Protein AF-A0A914YFV8-F1 (afdb_monomer)

Secondary structure (DSSP, 8-state):
-HHHHHHHHHHHHHHHHHHHHHHHHHHHHHHTT---EEEEEETTEEEEEEGGG--TT-EEEEETTPBP-SEEEEEEEEEEEEE-HHHHS--SPEE--SSPPPTTS-TTT-TTEE-TT-EEEEEEEEEEEEE-GGGSHHHHHHHHHHHS--PPPHHHHHHHHHHHHHHHHHHHHHHHHHHHHHHHTTTTTHHHHIIIIIIHHHHHHS-TTHHHHHHHHHHHHHHHHHTTT---SSTTHHHHHHH-------IIIIIS-S-----EEE-SS-EEEHHHHHHHHHHHHHHHHH--S--------SS--SSSSSHHHHHHHHHHHHHS---EE--TTSGGG-----PPPP----------TTTTTTTHHHHHHHHHHHHTTTGGG---EES-HHHHHHHHHHHHHS-HHHHHHTSEE---B---TTT---B--EE-

Structure (mmCIF, N/CA/C/O backbone):
data_AF-A0A914YFV8-F1
#
_entry.id   AF-A0A914YFV8-F1
#
loop_
_atom_site.group_PDB
_atom_site.id
_atom_site.type_symbol
_atom_site.label_atom_id
_atom_site.label_alt_id
_atom_site.label_comp_id
_atom_site.label_asym_id
_atom_site.label_entity_id
_atom_site.label_seq_id
_atom_site.pdbx_PDB_ins_code
_atom_site.Cartn_x
_atom_site.Cartn_y
_atom_site.Cartn_z
_atom_site.occupancy
_atom_site.B_iso_or_equiv
_atom_site.auth_seq_id
_atom_site.auth_comp_id
_atom_site.auth_asym_id
_atom_site.auth_atom_id
_atom_site.pdbx_PDB_model_num
ATOM 1 N N . MET A 1 1 ? 36.881 -7.227 -39.483 1.00 59.22 1 MET A N 1
ATOM 2 C CA . MET A 1 1 ? 36.156 -6.151 -38.769 1.00 59.22 1 MET A CA 1
ATOM 3 C C . MET A 1 1 ? 34.647 -6.193 -39.003 1.00 59.22 1 MET A C 1
ATOM 5 O O . MET A 1 1 ? 33.935 -6.318 -38.020 1.00 59.22 1 MET A O 1
ATOM 9 N N . GLY A 1 2 ? 34.143 -6.196 -40.247 1.00 67.31 2 GLY A N 1
ATOM 10 C CA . GLY A 1 2 ? 32.689 -6.254 -40.512 1.00 67.31 2 GLY A CA 1
ATOM 11 C C . GLY A 1 2 ? 31.961 -7.470 -39.916 1.00 67.31 2 GLY A C 1
ATOM 12 O O . GLY A 1 2 ? 30.892 -7.317 -39.341 1.00 67.31 2 GLY A O 1
ATOM 13 N N . ILE A 1 3 ? 32.582 -8.657 -39.954 1.00 81.69 3 ILE A N 1
ATOM 14 C CA . ILE A 1 3 ? 32.022 -9.882 -39.347 1.00 81.69 3 ILE A CA 1
ATOM 15 C C . ILE A 1 3 ? 31.892 -9.738 -37.823 1.00 81.69 3 ILE A C 1
ATOM 17 O O . ILE A 1 3 ? 30.861 -10.076 -37.257 1.00 81.69 3 ILE A O 1
ATOM 21 N N . ILE A 1 4 ? 32.911 -9.181 -37.162 1.00 80.56 4 ILE A N 1
ATOM 22 C CA . ILE A 1 4 ? 32.918 -8.976 -35.704 1.00 80.56 4 ILE A CA 1
ATOM 23 C C . ILE A 1 4 ? 31.810 -7.993 -35.308 1.00 80.56 4 ILE A C 1
ATOM 25 O O . ILE A 1 4 ? 31.059 -8.250 -34.375 1.00 80.56 4 ILE A O 1
ATOM 29 N N . LEU A 1 5 ? 31.669 -6.898 -36.058 1.00 75.62 5 LEU A N 1
ATOM 30 C CA . LEU A 1 5 ? 30.671 -5.863 -35.793 1.00 75.62 5 LEU A CA 1
ATOM 31 C C . LEU A 1 5 ? 29.241 -6.383 -36.020 1.00 75.62 5 LEU A C 1
ATOM 33 O O . LEU A 1 5 ? 28.361 -6.119 -35.207 1.00 75.62 5 LEU A O 1
ATOM 37 N N . GLY A 1 6 ? 29.029 -7.195 -37.062 1.00 79.75 6 GLY A N 1
ATOM 38 C CA . GLY A 1 6 ? 27.752 -7.866 -37.315 1.00 79.75 6 GLY A CA 1
ATOM 39 C C . GLY A 1 6 ? 27.370 -8.868 -36.220 1.00 79.75 6 GLY A C 1
ATOM 40 O O . GLY A 1 6 ? 26.229 -8.868 -35.765 1.00 79.75 6 GLY A O 1
ATOM 41 N N . VAL A 1 7 ? 28.327 -9.671 -35.741 1.00 87.81 7 VAL A N 1
ATOM 42 C CA . VAL A 1 7 ? 28.100 -10.623 -34.639 1.00 87.81 7 VAL A CA 1
ATOM 43 C C . VAL A 1 7 ? 27.710 -9.895 -33.353 1.00 87.81 7 VAL A C 1
ATOM 45 O O . VAL A 1 7 ? 26.740 -10.284 -32.706 1.00 87.81 7 VAL A O 1
ATOM 48 N N . VAL A 1 8 ? 28.409 -8.812 -33.001 1.00 82.44 8 VAL A N 1
ATOM 49 C CA . VAL A 1 8 ? 28.087 -8.014 -31.805 1.00 82.44 8 VAL A CA 1
ATOM 50 C C . VAL A 1 8 ? 26.669 -7.438 -31.883 1.00 82.44 8 VAL A C 1
ATOM 52 O O . VAL A 1 8 ? 25.936 -7.486 -30.898 1.00 82.44 8 VAL A O 1
ATOM 55 N N . LEU A 1 9 ? 26.254 -6.948 -33.054 1.00 84.69 9 LEU A N 1
ATOM 56 C CA . LEU A 1 9 ? 24.927 -6.361 -33.260 1.00 84.69 9 LEU A CA 1
ATOM 57 C C . LEU A 1 9 ? 23.807 -7.401 -33.098 1.00 84.69 9 LEU A C 1
ATOM 59 O O . LEU A 1 9 ? 22.823 -7.150 -32.403 1.00 84.69 9 LEU A O 1
ATOM 63 N N . ILE A 1 10 ? 23.988 -8.591 -33.681 1.00 89.69 10 ILE A N 1
ATOM 64 C CA . ILE A 1 10 ? 23.035 -9.706 -33.567 1.00 89.69 10 ILE A CA 1
ATOM 65 C C . ILE A 1 10 ? 22.889 -10.148 -32.109 1.00 89.69 10 ILE A C 1
ATOM 67 O O . ILE A 1 10 ? 21.769 -10.325 -31.630 1.00 89.69 10 ILE A O 1
ATOM 71 N N . VAL A 1 11 ? 24.005 -10.288 -31.388 1.00 89.50 11 VAL A N 1
ATOM 72 C CA . VAL A 1 11 ? 23.991 -10.695 -29.976 1.00 89.50 11 VAL A CA 1
ATOM 73 C C . VAL A 1 11 ? 23.278 -9.652 -29.111 1.00 89.50 11 VAL A C 1
ATOM 75 O O . VAL A 1 11 ? 22.422 -10.018 -28.310 1.00 89.50 11 VAL A O 1
ATOM 78 N N . MET A 1 12 ? 23.565 -8.361 -29.299 1.00 80.94 12 MET A N 1
ATOM 79 C CA . MET A 1 12 ? 22.927 -7.285 -28.527 1.00 80.94 12 MET A CA 1
ATOM 80 C C . MET A 1 12 ? 21.422 -7.192 -28.791 1.00 80.94 12 MET A C 1
ATOM 82 O O . MET A 1 12 ? 20.637 -7.075 -27.852 1.00 80.94 12 MET A O 1
ATOM 86 N N . CYS A 1 13 ? 21.004 -7.310 -30.053 1.00 86.12 13 CYS A N 1
ATOM 87 C CA . CYS A 1 13 ? 19.588 -7.305 -30.414 1.00 86.12 13 CYS A CA 1
ATOM 88 C C . CYS A 1 13 ? 18.852 -8.524 -29.829 1.00 86.12 13 CYS A C 1
ATOM 90 O O . CYS A 1 13 ? 17.753 -8.383 -29.295 1.00 86.12 13 CYS A O 1
ATOM 92 N N . GLY A 1 14 ? 19.490 -9.700 -29.847 1.00 91.00 14 GLY A N 1
ATOM 93 C CA . GLY A 1 14 ? 18.944 -10.919 -29.250 1.00 91.00 14 GLY A CA 1
ATOM 94 C C . GLY A 1 14 ? 18.757 -10.820 -27.734 1.00 91.00 14 GLY A C 1
ATOM 95 O O . GLY A 1 14 ? 17.722 -11.244 -27.222 1.00 91.00 14 GLY A O 1
ATOM 96 N N . ILE A 1 15 ? 19.718 -10.222 -27.023 1.00 85.75 15 ILE A N 1
ATOM 97 C CA . ILE A 1 15 ? 19.617 -10.001 -25.572 1.00 85.75 15 ILE A CA 1
ATOM 98 C C . ILE A 1 15 ? 18.468 -9.034 -25.257 1.00 85.75 15 ILE A C 1
ATOM 100 O O . ILE A 1 15 ? 17.605 -9.385 -24.454 1.00 85.75 15 ILE A O 1
ATOM 104 N N . SER A 1 16 ? 18.390 -7.879 -25.934 1.00 77.62 16 SER A N 1
ATOM 105 C CA . SER A 1 16 ? 17.282 -6.927 -25.737 1.00 77.62 16 SER A CA 1
ATOM 106 C C . SER A 1 16 ? 15.915 -7.554 -26.009 1.00 77.62 16 SER A C 1
ATOM 108 O O . SER A 1 16 ? 14.987 -7.370 -25.224 1.00 77.62 16 SER A O 1
ATOM 110 N N . TYR A 1 17 ? 15.790 -8.333 -27.085 1.00 85.88 17 TYR A N 1
ATOM 111 C CA . TYR A 1 17 ? 14.537 -9.005 -27.421 1.00 85.88 17 TYR A CA 1
ATOM 112 C C . TYR A 1 17 ? 14.123 -10.030 -26.353 1.00 85.88 17 TYR A C 1
ATOM 114 O O . TYR A 1 17 ? 12.948 -10.137 -25.996 1.00 85.88 17 TYR A O 1
ATOM 122 N N . TYR A 1 18 ? 15.087 -10.772 -25.799 1.00 84.00 18 TYR A N 1
ATOM 123 C CA . TYR A 1 18 ? 14.814 -11.755 -24.753 1.00 84.00 18 TYR A CA 1
ATOM 124 C C . TYR A 1 18 ? 14.372 -11.108 -23.429 1.00 84.00 18 TYR A C 1
ATOM 126 O O . TYR A 1 18 ? 13.490 -11.634 -22.745 1.00 84.00 18 TYR A O 1
ATOM 134 N N . GLU A 1 19 ? 14.946 -9.959 -23.068 1.00 78.31 19 GLU A N 1
ATOM 135 C CA . GLU A 1 19 ? 14.551 -9.197 -21.876 1.00 78.31 19 GLU A CA 1
ATOM 136 C C . GLU A 1 19 ? 13.115 -8.665 -21.980 1.00 78.31 19 GLU A C 1
ATOM 138 O O . GLU A 1 19 ? 12.343 -8.773 -21.023 1.00 78.31 19 GLU A O 1
ATOM 143 N N . GLU A 1 20 ? 12.722 -8.170 -23.155 1.00 75.31 20 GLU A N 1
ATOM 144 C CA . GLU A 1 20 ? 11.371 -7.661 -23.412 1.00 75.31 20 GLU A CA 1
ATOM 145 C C . GLU A 1 20 ? 10.310 -8.776 -23.366 1.00 75.31 20 GLU A C 1
ATOM 147 O O . GLU A 1 20 ? 9.230 -8.604 -22.803 1.00 75.31 20 GLU A O 1
ATOM 152 N N . LEU A 1 21 ? 10.631 -9.978 -23.856 1.00 75.06 21 LEU A N 1
ATOM 153 C CA . LEU A 1 21 ? 9.712 -11.119 -23.772 1.00 75.06 21 LEU A CA 1
ATOM 154 C C . LEU A 1 21 ? 9.478 -11.604 -22.335 1.00 75.06 21 LEU A C 1
ATOM 156 O O . LEU A 1 21 ? 8.370 -12.030 -21.992 1.00 75.06 21 LEU A O 1
ATOM 160 N N . ASN A 1 22 ? 10.508 -11.571 -21.489 1.00 70.00 22 ASN A N 1
ATOM 161 C CA . ASN A 1 22 ? 10.394 -12.045 -20.111 1.00 70.00 22 ASN A CA 1
ATOM 162 C C . ASN A 1 22 ? 9.607 -11.080 -19.221 1.00 70.00 22 ASN A C 1
ATOM 164 O O . ASN A 1 22 ? 8.875 -11.541 -18.343 1.00 70.00 22 ASN A O 1
ATOM 168 N N . THR A 1 23 ? 9.702 -9.770 -19.460 1.00 58.81 23 THR A N 1
ATOM 169 C CA . THR A 1 23 ? 8.908 -8.778 -18.720 1.00 58.81 23 THR A CA 1
ATOM 170 C C . THR A 1 23 ? 7.416 -8.910 -19.030 1.00 58.81 23 THR A C 1
ATOM 172 O O . THR A 1 23 ? 6.604 -8.916 -18.106 1.00 58.81 23 THR A O 1
ATOM 175 N N . VAL A 1 24 ? 7.043 -9.131 -20.296 1.00 64.50 24 VAL A N 1
ATOM 176 C CA . VAL A 1 24 ? 5.638 -9.317 -20.706 1.00 64.50 24 VAL A CA 1
ATOM 177 C C . VAL A 1 24 ? 5.032 -10.602 -20.125 1.00 64.50 24 VAL A C 1
ATOM 179 O O . VAL A 1 24 ? 3.908 -10.586 -19.618 1.00 64.50 24 VAL A O 1
ATOM 182 N N . LYS A 1 25 ? 5.773 -11.720 -20.131 1.00 59.22 25 LYS A N 1
ATOM 183 C CA . LYS A 1 25 ? 5.272 -13.005 -19.603 1.00 59.22 25 LYS A CA 1
ATOM 184 C C . LYS A 1 25 ? 4.987 -12.961 -18.105 1.00 59.22 25 LYS A C 1
ATOM 186 O O . LYS A 1 25 ? 3.957 -13.481 -17.680 1.00 59.22 25 LYS A O 1
ATOM 191 N N . GLN A 1 26 ? 5.849 -12.309 -17.324 1.00 50.09 26 GLN A N 1
ATOM 192 C CA . GLN A 1 26 ? 5.660 -12.190 -15.875 1.00 50.09 26 GLN A CA 1
ATOM 193 C C . GLN A 1 26 ? 4.377 -11.431 -15.521 1.00 50.09 26 GLN A C 1
ATOM 195 O O . GLN A 1 26 ? 3.724 -11.782 -14.547 1.00 50.09 26 GLN A O 1
ATOM 200 N N . ILE A 1 27 ? 3.968 -10.450 -16.330 1.00 57.59 27 ILE A N 1
ATOM 201 C CA . ILE A 1 27 ? 2.748 -9.667 -16.088 1.00 57.59 27 ILE A CA 1
ATOM 202 C C . ILE A 1 27 ? 1.486 -10.515 -16.332 1.00 57.59 27 ILE A C 1
ATOM 204 O O . ILE A 1 27 ? 0.548 -10.469 -15.538 1.00 57.59 27 ILE A O 1
ATOM 208 N N . SER A 1 28 ? 1.485 -11.349 -17.378 1.00 54.12 28 SER A N 1
ATOM 209 C CA . SER A 1 28 ? 0.317 -12.163 -17.756 1.00 54.12 28 SER A CA 1
ATOM 210 C C . SER A 1 28 ? -0.022 -13.294 -16.771 1.00 54.12 28 SER A C 1
ATOM 212 O O . SER A 1 28 ? -1.193 -13.606 -16.578 1.00 54.12 28 SER A O 1
ATOM 214 N N . SER A 1 29 ? 0.973 -13.882 -16.095 1.00 44.94 29 SER A N 1
ATOM 215 C CA . SER A 1 29 ? 0.754 -15.011 -15.176 1.00 44.94 29 SER A CA 1
ATOM 216 C C . SER A 1 29 ? 0.183 -14.617 -13.809 1.00 44.94 29 SER A C 1
ATOM 218 O O . SER A 1 29 ? -0.331 -15.478 -13.103 1.00 44.94 29 SER A O 1
ATOM 220 N N . PHE A 1 30 ? 0.259 -13.339 -13.414 1.00 48.44 30 PHE A N 1
ATOM 221 C CA . PHE A 1 30 ? -0.317 -12.879 -12.142 1.00 48.44 30 PHE A CA 1
ATOM 222 C C . PHE A 1 30 ? -1.810 -12.545 -12.244 1.00 48.44 30 PHE A C 1
ATOM 224 O O . PHE A 1 30 ? -2.532 -12.700 -11.261 1.00 48.44 30 PHE A O 1
ATOM 231 N N . GLN A 1 31 ? -2.296 -12.141 -13.422 1.00 49.16 31 GLN A N 1
ATOM 232 C CA . GLN A 1 31 ? -3.695 -11.733 -13.606 1.00 49.16 31 GLN A CA 1
ATOM 233 C C . GLN A 1 31 ? -4.691 -12.902 -13.535 1.00 49.16 31 GLN A C 1
ATOM 235 O O . GLN A 1 31 ? -5.854 -12.683 -13.218 1.00 49.16 31 GLN A O 1
ATOM 240 N N . SER A 1 32 ? -4.255 -14.147 -13.758 1.00 44.78 32 SER A N 1
ATOM 241 C CA . SER A 1 32 ? -5.131 -15.328 -13.735 1.00 44.78 32 SER A CA 1
ATOM 242 C C . SER A 1 32 ? -5.315 -15.974 -12.352 1.00 44.78 32 SER A C 1
ATOM 244 O O . SER A 1 32 ? -6.024 -16.969 -12.251 1.00 44.78 32 SER A O 1
ATOM 246 N N . MET A 1 33 ? -4.667 -15.467 -11.293 1.00 42.97 33 MET A N 1
ATOM 247 C CA . MET A 1 33 ? -4.657 -16.096 -9.957 1.00 42.97 33 MET A CA 1
ATOM 248 C C . MET A 1 33 ? -5.509 -15.381 -8.891 1.00 42.97 33 MET A C 1
ATOM 250 O O . MET A 1 33 ? -5.499 -15.803 -7.739 1.00 42.97 33 MET A O 1
ATOM 254 N N . ILE A 1 34 ? -6.258 -14.328 -9.238 1.00 53.25 34 ILE A N 1
ATOM 255 C CA . ILE A 1 34 ? -7.025 -13.520 -8.270 1.00 53.25 34 ILE A CA 1
ATOM 256 C C . ILE A 1 34 ? -8.476 -13.368 -8.750 1.00 53.25 34 ILE A C 1
ATOM 258 O O . ILE A 1 34 ? -8.947 -12.268 -9.026 1.00 53.25 34 ILE A O 1
ATOM 262 N N . ALA A 1 35 ? -9.189 -14.485 -8.899 1.00 57.69 35 ALA A N 1
ATOM 263 C CA . ALA A 1 35 ? -10.643 -14.443 -9.017 1.00 57.69 35 ALA A CA 1
ATOM 264 C C . ALA A 1 35 ? -11.223 -14.403 -7.598 1.00 57.69 35 ALA A C 1
ATOM 266 O O . ALA A 1 35 ? -11.071 -15.352 -6.833 1.00 57.69 35 ALA A O 1
ATOM 267 N N . ILE A 1 36 ? -11.801 -13.263 -7.226 1.00 73.69 36 ILE A N 1
ATOM 268 C CA . ILE A 1 36 ? -12.535 -13.103 -5.969 1.00 73.69 36 ILE A CA 1
ATOM 269 C C . ILE A 1 36 ? -13.971 -13.546 -6.248 1.00 73.69 36 ILE A C 1
ATOM 271 O O . ILE A 1 36 ? -14.602 -13.009 -7.158 1.00 73.69 36 ILE A O 1
ATOM 275 N N . ASP A 1 37 ? -14.479 -14.515 -5.495 1.00 88.25 37 ASP A N 1
ATOM 276 C CA . ASP A 1 37 ? -15.886 -14.913 -5.561 1.00 88.25 37 ASP A CA 1
ATOM 277 C C . ASP A 1 37 ? -16.746 -13.967 -4.715 1.00 88.25 37 ASP A C 1
ATOM 279 O O . ASP A 1 37 ? -16.312 -13.477 -3.672 1.00 88.25 37 ASP A O 1
ATOM 283 N N . CYS A 1 38 ? -17.976 -13.706 -5.157 1.00 90.81 38 CYS A N 1
ATOM 284 C CA . CYS A 1 38 ? -18.919 -12.839 -4.456 1.00 90.81 38 CYS A CA 1
ATOM 285 C C . CYS A 1 38 ? -20.336 -13.426 -4.445 1.00 90.81 38 CYS A C 1
ATOM 287 O O . CYS A 1 38 ? -20.732 -14.181 -5.336 1.00 90.81 38 CYS A O 1
ATOM 289 N N . THR A 1 39 ? -21.115 -13.080 -3.418 1.00 94.19 39 THR A N 1
ATOM 290 C CA . THR A 1 39 ? -22.496 -13.559 -3.273 1.00 94.19 39 THR A CA 1
ATOM 291 C C . THR A 1 39 ? -23.471 -12.531 -3.839 1.00 94.19 39 THR A C 1
ATOM 293 O O . THR A 1 39 ? -23.612 -11.440 -3.294 1.00 94.19 39 THR A O 1
ATOM 296 N N . VAL A 1 40 ? -24.193 -12.888 -4.900 1.00 96.12 40 VAL A N 1
ATOM 297 C CA . VAL A 1 40 ? -25.216 -12.046 -5.540 1.00 96.12 40 VAL A CA 1
ATOM 298 C C . VAL A 1 40 ? -26.619 -12.597 -5.326 1.00 96.12 40 VAL A C 1
ATOM 300 O O . VAL A 1 40 ? -26.820 -13.801 -5.181 1.00 96.12 40 VAL A O 1
ATOM 303 N N . ILE A 1 41 ? -27.619 -11.723 -5.347 1.00 94.75 41 ILE A N 1
ATOM 304 C CA . ILE A 1 41 ? -29.036 -12.075 -5.310 1.00 94.75 41 ILE A CA 1
ATOM 305 C C . ILE A 1 41 ? -29.630 -11.799 -6.689 1.00 94.75 41 ILE A C 1
ATOM 307 O O . ILE A 1 41 ? -29.965 -10.665 -7.023 1.00 94.75 41 ILE A O 1
ATOM 311 N N . ARG A 1 42 ? -29.793 -12.854 -7.491 1.00 94.12 42 ARG A N 1
ATOM 312 C CA . ARG A 1 42 ? -30.446 -12.796 -8.809 1.00 94.12 42 ARG A CA 1
ATOM 313 C C . ARG A 1 42 ? -31.645 -13.738 -8.812 1.00 94.12 42 ARG A C 1
ATOM 315 O O . ARG A 1 42 ? -31.574 -14.841 -8.274 1.00 94.12 42 ARG A O 1
ATOM 322 N N . CYS A 1 43 ? -32.762 -13.316 -9.407 1.00 90.38 43 CYS A N 1
ATOM 323 C CA . CYS A 1 43 ? -34.008 -14.100 -9.427 1.00 90.38 43 CYS A CA 1
ATOM 324 C C . CYS A 1 43 ? -34.436 -14.593 -8.023 1.00 90.38 43 CYS A C 1
ATOM 326 O O . CYS A 1 43 ? -34.788 -15.760 -7.858 1.00 90.38 43 CYS A O 1
ATOM 328 N N . ALA A 1 44 ? -34.332 -13.719 -7.012 1.00 90.00 44 ALA A N 1
ATOM 329 C CA . ALA A 1 44 ? -34.644 -14.005 -5.605 1.00 90.00 44 ALA A CA 1
ATOM 330 C C . ALA A 1 44 ? -33.871 -15.188 -4.975 1.00 90.00 44 ALA A C 1
ATOM 332 O O . ALA A 1 44 ? -34.304 -15.752 -3.972 1.00 90.00 44 ALA A O 1
ATOM 333 N N . ARG A 1 45 ? -32.713 -15.568 -5.534 1.00 92.88 45 ARG A N 1
ATOM 334 C CA . ARG A 1 45 ? -31.835 -16.612 -4.984 1.00 92.88 45 ARG A CA 1
ATOM 335 C C . ARG A 1 45 ? -30.424 -16.076 -4.779 1.00 92.88 45 ARG A C 1
ATOM 337 O O . ARG A 1 45 ? -29.918 -15.344 -5.627 1.00 92.88 45 ARG A O 1
ATOM 344 N N . LYS A 1 46 ? -29.795 -16.470 -3.667 1.00 93.50 46 LYS A N 1
ATOM 345 C CA . LYS A 1 46 ? -28.368 -16.229 -3.414 1.00 93.50 46 LYS A CA 1
ATOM 346 C C . LYS A 1 46 ? -27.545 -17.165 -4.301 1.00 93.50 46 LYS A C 1
ATOM 348 O O . LYS A 1 46 ? -27.751 -18.376 -4.268 1.00 93.50 46 LYS A O 1
ATOM 353 N N . LEU A 1 47 ? -26.648 -16.600 -5.095 1.00 94.25 47 LEU A N 1
ATOM 354 C CA . LEU A 1 47 ? -25.748 -17.298 -6.008 1.00 94.25 47 LEU A CA 1
ATOM 355 C C . LEU A 1 47 ? -24.326 -16.812 -5.741 1.00 94.25 47 LEU A C 1
ATOM 357 O O . LEU A 1 47 ? -24.121 -15.626 -5.506 1.00 94.25 47 LEU A O 1
ATOM 361 N N . ILE A 1 48 ? -23.355 -17.716 -5.798 1.00 93.06 48 ILE A N 1
ATOM 362 C CA . ILE A 1 48 ? -21.939 -17.351 -5.758 1.00 93.06 48 ILE A CA 1
ATOM 363 C C . ILE A 1 48 ? -21.483 -17.217 -7.206 1.00 93.06 48 ILE A C 1
ATOM 365 O O . ILE A 1 48 ? -21.639 -18.154 -7.991 1.00 93.06 48 ILE A O 1
ATOM 369 N N . VAL A 1 49 ? -20.985 -16.040 -7.564 1.00 92.31 49 VAL A N 1
ATOM 370 C CA . VAL A 1 49 ? -20.475 -15.725 -8.900 1.00 92.31 49 VAL A CA 1
ATOM 371 C C . VAL A 1 49 ? -19.084 -15.112 -8.771 1.00 92.31 49 VAL A C 1
ATOM 373 O O . VAL A 1 49 ? -18.814 -14.419 -7.785 1.00 92.31 49 VAL A O 1
ATOM 376 N N . PRO A 1 50 ? -18.192 -15.329 -9.745 1.00 91.25 50 PRO A N 1
ATOM 377 C CA . PRO A 1 50 ? -16.919 -14.626 -9.756 1.00 91.25 50 PRO A CA 1
ATOM 378 C C . PRO A 1 50 ? -17.170 -13.119 -9.910 1.00 91.25 50 PRO A C 1
ATOM 380 O O . PRO A 1 50 ? -18.073 -12.700 -10.636 1.00 91.25 50 PRO A O 1
ATOM 383 N N . ALA A 1 51 ? -16.362 -12.286 -9.251 1.00 88.38 51 ALA A N 1
ATOM 384 C CA . ALA A 1 51 ? -16.509 -10.827 -9.285 1.00 88.38 51 ALA A CA 1
ATOM 385 C C . ALA A 1 51 ? -16.412 -10.237 -10.708 1.00 88.38 51 ALA A C 1
ATOM 387 O O . ALA A 1 51 ? -16.926 -9.149 -10.956 1.00 88.38 51 ALA A O 1
ATOM 388 N N . SER A 1 52 ? -15.798 -10.957 -11.656 1.00 87.81 52 SER A N 1
ATOM 389 C CA . SER A 1 52 ? -15.760 -10.592 -13.079 1.00 87.81 52 SER A CA 1
ATOM 390 C C . SER A 1 52 ? -17.132 -10.579 -13.753 1.00 87.81 52 SER A C 1
ATOM 392 O O . SER A 1 52 ? -17.312 -9.869 -14.739 1.00 87.81 52 SER A O 1
ATOM 394 N N . ASP A 1 53 ? -18.087 -11.349 -13.230 1.00 91.06 53 ASP A N 1
ATOM 395 C CA . ASP A 1 53 ? -19.406 -11.556 -13.835 1.00 91.06 53 ASP A CA 1
ATOM 396 C C . ASP A 1 53 ? -20.473 -10.628 -13.224 1.00 91.06 53 ASP A C 1
ATOM 398 O O . ASP A 1 53 ? -21.672 -10.780 -13.494 1.00 91.06 53 ASP A O 1
ATOM 402 N N . LEU A 1 54 ? -20.055 -9.681 -12.375 1.00 92.19 54 LEU A N 1
ATOM 403 C CA . LEU A 1 54 ? -20.91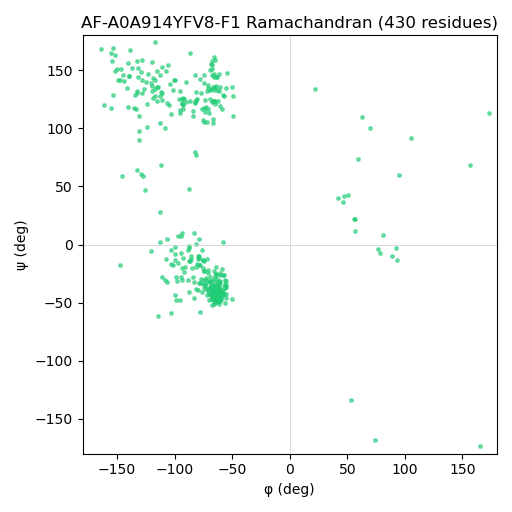3 -8.648 -11.801 1.00 92.19 54 LEU A CA 1
ATOM 404 C C . LEU A 1 54 ? -21.325 -7.624 -12.856 1.00 92.19 54 LEU A C 1
ATOM 406 O O . LEU A 1 54 ? -20.506 -7.136 -13.636 1.00 92.19 54 LEU A O 1
ATOM 410 N N . ILE A 1 55 ? -22.599 -7.241 -12.821 1.00 94.50 55 ILE A N 1
ATOM 411 C CA . ILE A 1 55 ? -23.155 -6.175 -13.651 1.00 94.50 55 ILE A CA 1
ATOM 412 C C . ILE A 1 55 ? -23.725 -5.052 -12.784 1.00 94.50 55 ILE A C 1
ATOM 414 O O . ILE A 1 55 ? -24.080 -5.238 -11.619 1.00 94.50 55 ILE A O 1
ATOM 418 N N . ILE A 1 56 ? -23.825 -3.857 -13.366 1.00 96.19 56 ILE A N 1
ATOM 419 C CA . ILE A 1 56 ? -24.481 -2.718 -12.717 1.00 96.19 56 ILE A CA 1
ATOM 420 C C . ILE A 1 56 ? -25.950 -3.075 -12.467 1.00 96.19 56 ILE A C 1
ATOM 422 O O . ILE A 1 56 ? -26.636 -3.563 -13.364 1.00 96.19 56 ILE A O 1
ATOM 426 N N . GLY A 1 57 ? -26.426 -2.817 -11.250 1.00 94.69 57 GLY A N 1
ATOM 427 C CA . GLY A 1 57 ? -27.777 -3.159 -10.809 1.00 94.69 57 GLY A CA 1
ATOM 428 C C . GLY A 1 57 ? -27.910 -4.521 -10.123 1.00 94.69 57 GLY A C 1
ATOM 429 O O . GLY A 1 57 ? -28.997 -4.836 -9.642 1.00 94.69 57 GLY A O 1
ATOM 430 N N . ASP A 1 58 ? -26.840 -5.316 -10.024 1.00 95.00 58 ASP A N 1
ATOM 431 C CA . ASP A 1 58 ? -26.863 -6.516 -9.186 1.00 95.00 58 ASP A CA 1
ATOM 432 C C . ASP A 1 58 ? -27.004 -6.161 -7.702 1.00 95.00 58 ASP A C 1
ATOM 434 O O . ASP A 1 58 ? -26.467 -5.162 -7.218 1.00 95.00 58 ASP A O 1
ATOM 438 N N . LEU A 1 59 ? -27.698 -7.030 -6.969 1.00 96.25 59 LEU A N 1
ATOM 439 C CA . LEU A 1 59 ? -27.744 -7.008 -5.513 1.00 96.25 59 LEU A CA 1
ATOM 440 C C . LEU A 1 59 ? -26.661 -7.935 -4.970 1.00 96.25 59 LEU A C 1
ATOM 442 O O . LEU A 1 59 ? -26.693 -9.135 -5.232 1.00 96.25 59 LEU A O 1
ATOM 446 N N . VAL A 1 60 ? -25.724 -7.400 -4.199 1.00 96.25 60 VAL A N 1
ATOM 447 C CA . VAL A 1 60 ? -24.609 -8.149 -3.611 1.00 96.25 60 VAL A CA 1
ATOM 448 C C . VAL A 1 60 ? -24.804 -8.227 -2.107 1.00 96.25 60 VAL A C 1
ATOM 450 O O . VAL A 1 60 ? -25.059 -7.221 -1.444 1.00 96.25 60 VAL A O 1
ATOM 453 N N . TRP A 1 61 ? -24.685 -9.436 -1.571 1.00 95.56 61 TRP A N 1
ATOM 454 C CA . TRP A 1 61 ? -24.672 -9.690 -0.139 1.00 95.56 61 TRP A CA 1
ATOM 455 C C . TRP A 1 61 ? -23.231 -9.703 0.360 1.00 95.56 61 TRP A C 1
ATOM 457 O O . TRP A 1 61 ? -22.415 -10.461 -0.162 1.00 95.56 61 TRP A O 1
ATOM 467 N N . ILE A 1 62 ? -22.944 -8.890 1.373 1.00 95.50 62 ILE A N 1
ATOM 468 C CA . ILE A 1 62 ? -21.628 -8.784 2.007 1.00 95.50 62 ILE A CA 1
ATOM 469 C C . ILE A 1 62 ? -21.715 -9.201 3.474 1.00 95.50 62 ILE A C 1
ATOM 471 O O . ILE A 1 62 ? -22.695 -8.907 4.162 1.00 95.50 62 ILE A O 1
ATOM 475 N N . GLN A 1 63 ? -20.686 -9.889 3.953 1.00 94.19 63 GLN A N 1
ATOM 476 C CA . GLN A 1 63 ? -20.565 -10.365 5.333 1.00 94.19 63 GLN A CA 1
ATOM 477 C C . GLN A 1 63 ? -19.134 -10.170 5.845 1.00 94.19 63 GLN A C 1
ATOM 479 O O . GLN A 1 63 ? -18.215 -9.902 5.073 1.00 94.19 63 GLN A O 1
ATOM 484 N N . ASN A 1 64 ? -18.950 -10.314 7.156 1.00 92.94 64 ASN A N 1
ATOM 485 C CA . ASN A 1 64 ? -17.640 -10.242 7.795 1.00 92.94 64 ASN A CA 1
ATOM 486 C C . ASN A 1 64 ? -16.595 -11.137 7.095 1.00 92.94 64 ASN A C 1
ATOM 488 O O . ASN A 1 64 ? -16.825 -12.332 6.901 1.00 92.94 64 ASN A O 1
ATOM 492 N N . GLY A 1 65 ? -15.449 -10.547 6.749 1.00 89.06 65 GLY A N 1
ATOM 493 C CA . GLY A 1 65 ? -14.333 -11.199 6.068 1.00 89.06 65 GLY A CA 1
ATOM 494 C C . GLY A 1 65 ? -14.368 -11.074 4.545 1.00 89.06 65 GLY A C 1
ATOM 495 O O . GLY A 1 65 ? -13.346 -11.320 3.899 1.00 89.06 65 GLY A O 1
ATOM 496 N N . ASP A 1 66 ? -15.495 -10.656 3.963 1.00 90.81 66 ASP A N 1
ATOM 497 C CA . ASP A 1 66 ? -15.594 -10.456 2.522 1.00 90.81 66 ASP A CA 1
ATOM 498 C C . ASP A 1 66 ? -14.861 -9.180 2.088 1.00 90.81 66 ASP A C 1
ATOM 500 O O . ASP A 1 66 ? -14.866 -8.145 2.764 1.00 90.81 66 ASP A O 1
ATOM 504 N N . ARG A 1 67 ? -14.278 -9.236 0.889 1.00 91.12 67 ARG A N 1
ATOM 505 C CA . ARG A 1 67 ? -13.829 -8.042 0.171 1.00 91.12 67 ARG A CA 1
ATOM 506 C C . ARG A 1 67 ? -14.947 -7.522 -0.709 1.00 91.12 67 ARG A C 1
ATOM 508 O O . ARG A 1 67 ? -15.633 -8.287 -1.380 1.00 91.12 67 ARG A O 1
ATOM 515 N N . ILE A 1 68 ? -15.075 -6.206 -0.755 1.00 93.56 68 ILE A N 1
ATOM 516 C CA . ILE A 1 68 ? -16.086 -5.537 -1.560 1.00 93.56 68 ILE A CA 1
ATOM 517 C C . ILE A 1 68 ? -15.694 -5.652 -3.042 1.00 93.56 68 ILE A C 1
ATOM 519 O O . ILE A 1 68 ? -14.623 -5.165 -3.417 1.00 93.56 68 ILE A O 1
ATOM 523 N N . PRO A 1 69 ? -16.516 -6.297 -3.893 1.00 92.44 69 PRO A N 1
ATOM 524 C CA . PRO A 1 69 ? -16.104 -6.655 -5.251 1.00 92.44 69 PRO A CA 1
ATOM 525 C C . PRO A 1 69 ? -16.289 -5.524 -6.279 1.00 92.44 69 PRO A C 1
ATOM 527 O O . PRO A 1 69 ? -15.689 -5.563 -7.349 1.00 92.44 69 PRO A O 1
ATOM 530 N N . ALA A 1 70 ? -17.136 -4.539 -5.979 1.00 93.94 70 ALA A N 1
ATOM 531 C CA . ALA A 1 70 ? -17.512 -3.437 -6.861 1.00 93.94 70 ALA A CA 1
ATOM 532 C C . ALA A 1 70 ? -17.935 -2.219 -6.022 1.00 93.94 70 ALA A C 1
ATOM 534 O O . ALA A 1 70 ? -18.144 -2.355 -4.818 1.00 93.94 70 ALA A O 1
ATOM 535 N N . ASP A 1 71 ? -18.098 -1.040 -6.628 1.00 95.44 71 ASP A N 1
ATOM 536 C CA . ASP A 1 71 ? -18.673 0.096 -5.894 1.00 95.44 71 ASP A CA 1
ATOM 537 C C . ASP A 1 71 ? -20.191 -0.091 -5.798 1.00 95.44 71 ASP A C 1
ATOM 539 O O . ASP A 1 71 ? -20.860 -0.345 -6.810 1.00 95.44 71 ASP A O 1
ATOM 543 N N . MET A 1 72 ? -20.748 0.039 -4.592 1.00 95.56 72 MET A N 1
ATOM 544 C CA . MET A 1 72 ? -22.149 -0.290 -4.316 1.00 95.56 72 MET A CA 1
ATOM 545 C C . MET A 1 72 ? -22.805 0.726 -3.386 1.00 95.56 72 MET A C 1
ATOM 547 O O . MET A 1 72 ? -22.188 1.223 -2.450 1.00 95.56 72 MET A O 1
ATOM 551 N N . ARG A 1 73 ? -24.092 0.997 -3.602 1.00 95.62 73 ARG A N 1
ATOM 552 C CA . ARG A 1 73 ? -24.945 1.732 -2.660 1.00 95.62 73 ARG A CA 1
ATOM 553 C C . ARG A 1 73 ? -25.588 0.728 -1.709 1.00 95.62 73 ARG A C 1
ATOM 555 O O . ARG A 1 73 ? -26.279 -0.176 -2.168 1.00 95.62 73 ARG A O 1
ATOM 562 N N . LEU A 1 74 ? -25.394 0.885 -0.405 1.00 96.44 74 LEU A N 1
ATOM 563 C CA . LEU A 1 74 ? -26.040 0.033 0.595 1.00 96.44 74 LEU A CA 1
ATOM 564 C C . LEU A 1 74 ? -27.563 0.219 0.557 1.00 96.44 74 LEU A C 1
ATOM 566 O O . LEU A 1 74 ? -28.056 1.329 0.436 1.00 96.44 74 LEU A O 1
ATOM 570 N N . ILE A 1 75 ? -28.315 -0.868 0.627 1.00 95.38 75 ILE A N 1
ATOM 571 C CA . ILE A 1 75 ? -29.782 -0.856 0.751 1.00 95.38 75 ILE A CA 1
ATOM 572 C C . ILE A 1 75 ? -30.192 -1.304 2.150 1.00 95.38 75 ILE A C 1
ATOM 574 O O . ILE A 1 75 ? -31.232 -0.899 2.651 1.00 95.38 75 ILE A O 1
ATOM 578 N N . TYR A 1 76 ? -29.382 -2.167 2.755 1.00 95.00 76 TYR A N 1
ATOM 579 C CA . TYR A 1 76 ? -29.591 -2.689 4.091 1.00 95.00 76 TYR A CA 1
ATOM 580 C C . TYR A 1 76 ? -28.234 -2.970 4.723 1.00 95.00 76 TYR A C 1
ATOM 582 O O . TYR A 1 76 ? -27.331 -3.475 4.049 1.00 95.00 76 TYR A O 1
ATOM 590 N N . CYS A 1 77 ? -28.097 -2.689 6.009 1.00 94.00 77 CYS A N 1
ATOM 591 C CA . CYS A 1 77 ? -26.932 -3.075 6.787 1.00 94.00 77 CYS A CA 1
ATOM 592 C C . CYS A 1 77 ? -27.311 -3.316 8.245 1.00 94.00 77 CYS A C 1
ATOM 594 O O . CYS A 1 77 ? -28.223 -2.683 8.771 1.00 94.00 77 CYS A O 1
ATOM 596 N N . ASP A 1 78 ? -26.568 -4.205 8.892 1.00 92.56 78 ASP A N 1
ATOM 597 C CA . ASP A 1 78 ? -26.659 -4.457 10.325 1.00 92.56 78 ASP A CA 1
ATOM 598 C C . ASP A 1 78 ? -25.246 -4.535 10.913 1.00 92.56 78 ASP A C 1
ATOM 600 O O . ASP A 1 78 ? -24.434 -5.364 10.488 1.00 92.56 78 ASP A O 1
ATOM 604 N N . ASP A 1 79 ? -24.951 -3.605 11.828 1.00 89.81 79 ASP A N 1
ATOM 605 C CA . ASP A 1 79 ? -23.644 -3.377 12.475 1.00 89.81 79 ASP A CA 1
ATOM 606 C C . ASP A 1 79 ? -22.435 -3.464 11.517 1.00 89.81 79 ASP A C 1
ATOM 608 O O . ASP A 1 79 ? -21.386 -4.045 11.821 1.00 89.81 79 ASP A O 1
ATOM 612 N N . LEU A 1 80 ? -22.611 -2.921 10.307 1.00 92.62 80 LEU A N 1
ATOM 613 C CA . LEU A 1 80 ? -21.645 -3.028 9.223 1.00 92.62 80 LEU A CA 1
ATOM 614 C C . LEU A 1 80 ? -20.465 -2.083 9.459 1.00 92.62 80 LEU A C 1
ATOM 616 O O . LEU A 1 80 ? -20.614 -0.859 9.440 1.00 92.62 80 LEU A O 1
ATOM 620 N N . GLN A 1 81 ? -19.280 -2.665 9.626 1.00 92.19 81 GLN A N 1
ATOM 621 C CA . GLN A 1 81 ? -18.019 -1.934 9.712 1.00 92.19 81 GLN A CA 1
ATOM 622 C C . GLN A 1 81 ? -17.094 -2.376 8.589 1.00 92.19 81 GLN A C 1
ATOM 624 O O . GLN A 1 81 ? -16.983 -3.565 8.274 1.00 92.19 81 GLN A O 1
ATOM 629 N N . ILE A 1 82 ? -16.453 -1.397 7.960 1.00 92.81 82 ILE A N 1
ATOM 630 C CA . ILE A 1 82 ? -15.630 -1.610 6.775 1.00 92.81 82 ILE A CA 1
ATOM 631 C C . ILE A 1 82 ? -14.302 -0.893 6.968 1.00 92.81 82 ILE A C 1
ATOM 633 O O . ILE A 1 82 ? -14.254 0.284 7.326 1.00 92.81 82 ILE A O 1
ATOM 637 N N . GLU A 1 83 ? -13.221 -1.608 6.686 1.00 91.06 83 GLU A N 1
ATOM 638 C CA . GLU A 1 83 ? -11.879 -1.052 6.622 1.00 91.06 83 GLU A CA 1
ATOM 639 C C . GLU A 1 83 ? -11.652 -0.407 5.249 1.00 91.06 83 GLU A C 1
ATOM 641 O O . GLU A 1 83 ? -11.745 -1.062 4.202 1.00 91.06 83 GLU A O 1
ATOM 646 N N . THR A 1 84 ? -11.331 0.888 5.260 1.00 90.31 84 THR A N 1
ATOM 647 C CA . THR A 1 84 ? -11.125 1.715 4.062 1.00 90.31 84 THR A CA 1
ATOM 648 C C . THR A 1 84 ? -9.673 2.170 3.905 1.00 90.31 84 THR A C 1
ATOM 650 O O . THR A 1 84 ? -9.410 3.192 3.275 1.00 90.31 84 THR A O 1
ATOM 653 N N . SER A 1 85 ? -8.717 1.395 4.423 1.00 85.62 85 SER A N 1
ATOM 654 C CA . SER A 1 85 ? -7.297 1.764 4.511 1.00 85.62 85 SER A CA 1
ATOM 655 C C . SER A 1 85 ? -6.647 2.130 3.178 1.00 85.62 85 SER A C 1
ATOM 657 O O . SER A 1 85 ? -5.825 3.040 3.131 1.00 85.62 85 SER A O 1
ATOM 659 N N . TRP A 1 86 ? -7.043 1.502 2.068 1.00 85.50 86 TRP A N 1
ATOM 660 C CA . TRP A 1 86 ? -6.522 1.873 0.746 1.00 85.50 86 TRP A CA 1
ATOM 661 C C . TRP A 1 86 ? -7.042 3.233 0.243 1.00 85.50 86 TRP A C 1
ATOM 663 O O . TRP A 1 86 ? -6.390 3.849 -0.597 1.00 85.50 86 TRP A O 1
ATOM 673 N N . LEU A 1 87 ? -8.205 3.687 0.725 1.00 87.06 87 LEU A N 1
ATOM 674 C CA . LEU A 1 87 ? -8.858 4.932 0.313 1.00 87.06 87 LEU A CA 1
ATOM 675 C C . LEU A 1 87 ? -8.510 6.094 1.251 1.00 87.06 87 LEU A C 1
ATOM 677 O O . LEU A 1 87 ? -8.191 7.182 0.780 1.00 87.06 87 LEU A O 1
ATOM 681 N N . SER A 1 88 ? -8.600 5.874 2.565 1.00 85.19 88 SER A N 1
ATOM 682 C CA . SER A 1 88 ? -8.380 6.901 3.593 1.00 85.19 88 SER A CA 1
ATOM 683 C C . SER A 1 88 ? -6.942 6.941 4.115 1.00 85.19 88 SER A C 1
ATOM 685 O O . SER A 1 88 ? -6.537 7.949 4.686 1.00 85.19 88 SER A O 1
ATOM 687 N N . GLY A 1 89 ? -6.177 5.857 3.948 1.00 83.62 89 GLY A N 1
ATOM 688 C CA . GLY A 1 89 ? -4.879 5.668 4.604 1.00 83.62 89 GLY A CA 1
ATOM 689 C C . GLY A 1 89 ? -4.981 5.268 6.081 1.00 83.62 89 GLY A C 1
ATOM 690 O O . GLY A 1 89 ? -3.958 4.995 6.706 1.00 83.62 89 GLY A O 1
ATOM 691 N N . GLU A 1 90 ? -6.191 5.202 6.642 1.00 83.50 90 GLU A N 1
ATOM 692 C CA . GLU A 1 90 ? -6.438 4.889 8.050 1.00 83.50 90 GLU A CA 1
ATOM 693 C C . GLU A 1 90 ? -6.937 3.445 8.207 1.00 83.50 90 GLU A C 1
ATOM 695 O O . GLU A 1 90 ? -7.762 2.960 7.435 1.00 83.50 90 GLU A O 1
ATOM 700 N N . VAL A 1 91 ? -6.427 2.737 9.219 1.00 80.00 91 VAL A N 1
ATOM 701 C CA . VAL A 1 91 ? -6.744 1.311 9.459 1.00 80.00 91 VAL A CA 1
ATOM 702 C C . VAL A 1 91 ? -7.999 1.135 10.320 1.00 80.00 91 VAL A C 1
ATOM 704 O O . VAL A 1 91 ? -8.552 0.042 10.399 1.00 80.00 91 VAL A O 1
ATOM 707 N N . GLU A 1 92 ? -8.467 2.195 10.981 1.00 83.81 92 GLU A N 1
ATOM 708 C CA . GLU A 1 92 ? -9.651 2.117 11.834 1.00 83.81 92 GLU A CA 1
ATOM 709 C C . GLU A 1 92 ? -10.917 1.838 10.998 1.00 83.81 92 GLU A C 1
ATOM 711 O O . GLU A 1 92 ? -11.222 2.605 10.079 1.00 83.81 92 GLU A O 1
ATOM 716 N N . PRO A 1 93 ? -11.670 0.759 11.293 1.00 87.50 93 PRO A N 1
ATOM 717 C CA . PRO A 1 93 ? -12.900 0.459 10.575 1.00 87.50 93 PRO A CA 1
ATOM 718 C C . PRO A 1 93 ? -13.959 1.532 10.812 1.00 87.50 93 PRO A C 1
ATOM 720 O O . PRO A 1 93 ? -14.213 1.941 11.946 1.00 87.50 93 PRO A O 1
ATOM 723 N N . LEU A 1 94 ? -14.619 1.953 9.738 1.00 89.38 94 LEU A N 1
ATOM 724 C CA . LEU A 1 94 ? -15.673 2.958 9.798 1.00 89.38 94 LEU A CA 1
ATOM 725 C C . LEU A 1 94 ? -17.052 2.289 9.776 1.00 89.38 94 LEU A C 1
ATOM 727 O O . LEU A 1 94 ? -17.237 1.307 9.050 1.00 89.38 94 LEU A O 1
ATOM 731 N N . PRO A 1 95 ? -18.032 2.807 10.540 1.00 91.00 95 PRO A N 1
ATOM 732 C CA . PRO A 1 95 ? -19.403 2.327 10.478 1.00 91.00 95 PRO A CA 1
ATOM 733 C C . PRO A 1 95 ? -20.092 2.823 9.203 1.00 91.00 95 PRO A C 1
ATOM 735 O O . PRO A 1 95 ? -19.962 3.991 8.824 1.00 91.00 95 PRO A O 1
ATOM 738 N N . TYR A 1 96 ? -20.862 1.935 8.581 1.00 92.25 96 TYR A N 1
ATOM 739 C CA . TYR A 1 96 ? -21.674 2.217 7.403 1.00 92.25 96 TYR A CA 1
ATOM 740 C C . TYR A 1 96 ? -23.168 2.060 7.719 1.00 92.25 96 TYR A C 1
ATOM 742 O O . TYR A 1 96 ? -23.548 1.262 8.573 1.00 92.25 96 TYR A O 1
ATOM 750 N N . THR A 1 97 ? -24.005 2.842 7.036 1.00 92.62 97 THR A N 1
ATOM 751 C CA . THR A 1 97 ? -25.464 2.891 7.206 1.00 92.62 97 THR A CA 1
ATOM 752 C C . THR A 1 97 ? -26.182 2.802 5.856 1.00 92.62 97 THR A C 1
ATOM 754 O O . THR A 1 97 ? -25.654 3.209 4.821 1.00 92.62 97 THR A O 1
ATOM 757 N N . ASP A 1 98 ? -27.402 2.281 5.840 1.00 92.38 98 ASP A N 1
ATOM 758 C CA . ASP A 1 98 ? -28.278 2.252 4.673 1.00 92.38 98 ASP A CA 1
ATOM 759 C C . ASP A 1 98 ? -29.005 3.590 4.451 1.00 92.38 98 ASP A C 1
ATOM 761 O O . ASP A 1 98 ? -29.438 3.878 3.325 1.00 92.38 98 ASP A O 1
ATOM 765 N N . GLU A 1 99 ? -29.045 4.451 5.473 1.00 91.12 99 GLU A N 1
ATOM 766 C CA . GLU A 1 99 ? -29.680 5.768 5.431 1.00 91.12 99 GLU A CA 1
ATOM 767 C C . GLU A 1 99 ? -29.159 6.656 4.277 1.00 91.12 99 GLU A C 1
ATOM 769 O O . GLU A 1 99 ? -27.999 6.569 3.846 1.00 91.12 99 GLU A O 1
ATOM 774 N N . PRO A 1 100 ? -30.016 7.520 3.705 1.00 87.31 100 PRO A N 1
ATOM 775 C CA . PRO A 1 100 ? -29.583 8.471 2.692 1.00 87.31 100 PRO A CA 1
ATOM 776 C C . PRO A 1 100 ? -28.562 9.453 3.283 1.00 87.31 100 PRO A C 1
ATOM 778 O O . PRO A 1 100 ? -28.762 10.016 4.357 1.00 87.31 100 PRO A O 1
ATOM 781 N N . ALA A 1 101 ? -27.463 9.671 2.562 1.00 85.31 101 ALA A N 1
ATOM 782 C CA . ALA A 1 101 ? -26.475 10.672 2.930 1.00 85.31 101 ALA A CA 1
ATOM 783 C C . ALA A 1 101 ? -27.078 12.081 2.823 1.00 85.31 101 ALA A C 1
ATOM 785 O O . ALA A 1 101 ? -27.877 12.363 1.930 1.00 85.31 101 ALA A O 1
ATOM 786 N N . THR A 1 102 ? -26.673 12.962 3.733 1.00 82.88 102 THR A N 1
ATOM 787 C CA . THR A 1 102 ? -27.018 14.389 3.718 1.00 82.88 102 THR A CA 1
ATOM 788 C C . THR A 1 102 ? -26.362 15.094 2.529 1.00 82.88 102 THR A C 1
ATOM 790 O O . THR A 1 102 ? -25.226 14.762 2.192 1.00 82.88 102 THR A O 1
ATOM 793 N N . GLU A 1 103 ? -27.026 16.097 1.944 1.00 78.94 103 GLU A N 1
ATOM 794 C CA . GLU A 1 103 ? -26.533 16.829 0.757 1.00 78.94 103 GLU A CA 1
ATOM 795 C C . GLU A 1 103 ? -25.150 17.478 0.955 1.00 78.94 103 GLU A C 1
ATOM 797 O O . GLU A 1 103 ? -24.396 17.613 -0.004 1.00 78.94 103 GLU A O 1
ATOM 802 N N . ASP A 1 104 ? -24.781 17.802 2.198 1.00 80.62 104 ASP A N 1
ATOM 803 C CA . ASP A 1 104 ? -23.504 18.449 2.531 1.00 80.62 104 ASP A CA 1
ATOM 804 C C . ASP A 1 104 ? -22.282 17.513 2.474 1.00 80.62 104 ASP A C 1
ATOM 806 O O . ASP A 1 104 ? -21.146 17.985 2.522 1.00 80.62 104 ASP A O 1
ATOM 810 N N . LYS A 1 105 ? -22.479 16.188 2.407 1.00 83.50 105 LYS A N 1
ATOM 811 C CA . LYS A 1 105 ? -21.378 15.213 2.466 1.00 83.50 105 LYS A CA 1
ATOM 812 C C . LYS A 1 105 ? -20.918 14.796 1.075 1.00 83.50 105 LYS A C 1
ATOM 814 O O . LYS A 1 105 ? -21.715 14.385 0.232 1.00 83.50 105 LYS A O 1
ATOM 819 N N . GLY A 1 106 ? -19.603 14.812 0.861 1.00 85.62 106 GLY A N 1
ATOM 820 C CA . GLY A 1 106 ? -19.000 14.251 -0.346 1.00 85.62 106 GLY A CA 1
ATOM 821 C C . GLY A 1 106 ? -19.206 12.733 -0.446 1.00 85.62 106 GLY A C 1
ATOM 822 O O . GLY A 1 106 ? -19.393 12.044 0.554 1.00 85.62 106 GLY A O 1
ATOM 823 N N . VAL A 1 107 ? -19.108 12.177 -1.660 1.00 85.56 107 VAL A N 1
ATOM 824 C CA . VAL A 1 107 ? -19.300 10.730 -1.909 1.00 85.56 107 VAL A CA 1
ATOM 825 C C . VAL A 1 107 ? -18.355 9.863 -1.064 1.00 85.56 107 VAL A C 1
ATOM 827 O O . VAL A 1 107 ? -18.768 8.822 -0.565 1.00 85.56 107 VAL A O 1
ATOM 830 N N . PHE A 1 108 ? -17.111 10.297 -0.847 1.00 87.19 108 PHE A N 1
ATOM 831 C CA . PHE A 1 108 ? -16.126 9.555 -0.045 1.00 87.19 108 PHE A CA 1
ATOM 832 C C . PHE A 1 108 ? -16.361 9.634 1.469 1.00 87.19 108 PHE A C 1
ATOM 834 O O . PHE A 1 108 ? -15.883 8.777 2.202 1.00 87.19 108 PHE A O 1
ATOM 841 N N . GLU A 1 109 ? -17.113 10.633 1.932 1.00 85.94 109 GLU A N 1
ATOM 842 C CA . GLU A 1 109 ? -17.519 10.783 3.337 1.00 85.94 109 GLU A CA 1
ATOM 843 C C . GLU A 1 109 ? -18.884 10.138 3.612 1.00 85.94 109 GLU A C 1
ATOM 845 O O . GLU A 1 109 ? -19.307 9.996 4.764 1.00 85.94 109 GLU A O 1
ATOM 850 N N . SER A 1 110 ? -19.606 9.770 2.552 1.00 89.38 110 SER A N 1
ATOM 851 C CA . SER A 1 110 ? -20.906 9.132 2.661 1.00 89.38 110 SER A CA 1
ATOM 852 C C . SER A 1 110 ? -20.757 7.713 3.216 1.00 89.38 110 SER A C 1
ATOM 854 O O . SER A 1 110 ? -20.030 6.877 2.688 1.00 89.38 110 SER A O 1
ATOM 856 N N . GLN A 1 111 ? -21.481 7.428 4.296 1.00 91.00 111 GLN A N 1
ATOM 857 C CA . GLN A 1 111 ? -21.469 6.125 4.973 1.00 91.00 111 GLN A CA 1
ATOM 858 C C . GLN A 1 111 ? -22.401 5.109 4.312 1.00 91.00 111 GLN A C 1
ATOM 860 O O . GLN A 1 111 ? -22.680 4.060 4.875 1.00 91.00 111 GLN A O 1
ATOM 865 N N . ASN A 1 112 ? -22.926 5.434 3.137 1.00 93.44 112 ASN A N 1
ATOM 866 C CA . ASN A 1 112 ? -24.000 4.692 2.505 1.00 93.44 112 ASN A CA 1
ATOM 867 C C . ASN A 1 112 ? -23.600 4.146 1.122 1.00 93.44 112 ASN A C 1
ATOM 869 O O . ASN A 1 112 ? -24.342 3.362 0.523 1.00 93.44 112 ASN A O 1
ATOM 873 N N . VAL A 1 113 ? -22.401 4.505 0.649 1.00 94.19 113 VAL A N 1
ATOM 874 C CA . VAL A 1 113 ? -21.739 3.977 -0.547 1.00 94.19 113 VAL A CA 1
ATOM 875 C C . VAL A 1 113 ? -20.446 3.288 -0.139 1.00 94.19 113 VAL A C 1
ATOM 877 O O . VAL A 1 113 ? -19.602 3.878 0.525 1.00 94.19 113 VAL A O 1
ATOM 880 N N . VAL A 1 114 ? -20.272 2.047 -0.573 1.00 94.44 114 VAL A N 1
ATOM 881 C CA . VAL A 1 114 ? -19.070 1.252 -0.333 1.00 94.44 114 VAL A CA 1
ATOM 882 C C . VAL A 1 114 ? -18.260 1.105 -1.614 1.00 94.44 114 VAL A C 1
ATOM 884 O O . VAL A 1 114 ? -18.821 1.084 -2.712 1.00 94.44 114 VAL A O 1
ATOM 887 N N . PHE A 1 115 ? -16.941 0.996 -1.476 1.00 94.44 115 PHE A N 1
ATOM 888 C CA . PHE A 1 115 ? -16.010 1.015 -2.603 1.00 94.44 115 PHE A CA 1
ATOM 889 C C . PHE A 1 115 ? -15.316 -0.331 -2.803 1.00 94.44 115 PHE A C 1
ATOM 891 O O . PHE A 1 115 ? -15.003 -1.041 -1.844 1.00 94.44 115 PHE A O 1
ATOM 898 N N . SER A 1 116 ? -15.043 -0.658 -4.064 1.00 91.94 116 SER A N 1
ATOM 899 C CA . SER A 1 116 ? -14.313 -1.859 -4.465 1.00 91.94 116 SER A CA 1
ATOM 900 C C . SER A 1 116 ? -12.951 -1.948 -3.770 1.00 91.94 116 SER A C 1
ATOM 902 O O . SER A 1 116 ? -12.197 -0.982 -3.752 1.00 91.94 116 SER A O 1
ATOM 904 N N . GLY A 1 117 ? -12.598 -3.126 -3.253 1.00 88.62 117 GLY A N 1
ATOM 905 C CA . GLY A 1 117 ? -11.307 -3.392 -2.607 1.00 88.62 117 GLY A CA 1
ATOM 906 C C . GLY A 1 117 ? -11.250 -3.106 -1.103 1.00 88.62 117 GLY A C 1
ATOM 907 O O . GLY A 1 117 ? -10.289 -3.533 -0.463 1.00 88.62 117 GLY A O 1
ATOM 908 N N . CYS A 1 118 ? -12.270 -2.459 -0.525 1.00 91.44 118 CYS A N 1
ATOM 909 C CA . CYS A 1 118 ? -12.425 -2.379 0.931 1.00 91.44 118 CYS A CA 1
ATOM 910 C C . CYS A 1 118 ? -12.752 -3.761 1.527 1.00 91.44 118 CYS A C 1
ATOM 912 O O . CYS A 1 118 ? -13.265 -4.640 0.828 1.00 91.44 118 CYS A O 1
ATOM 914 N N . SER A 1 119 ? -12.474 -3.951 2.818 1.00 92.12 119 SER A N 1
ATOM 915 C CA . SER A 1 119 ? -12.715 -5.219 3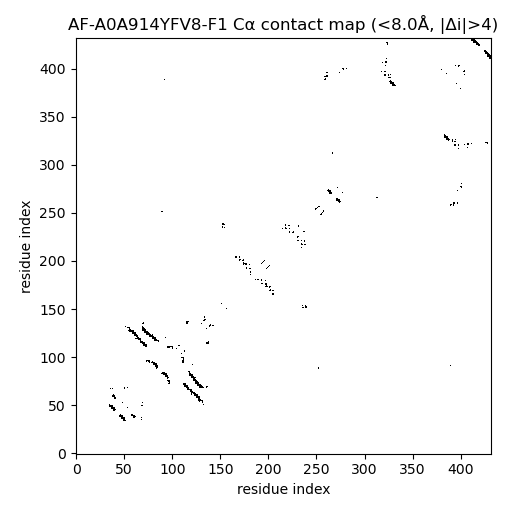.521 1.00 92.12 119 SER A CA 1
ATOM 916 C C . SER A 1 119 ? -13.767 -5.045 4.609 1.00 92.12 119 SER A C 1
ATOM 918 O O . SER A 1 119 ? -13.714 -4.081 5.368 1.00 92.12 119 SER A O 1
ATOM 920 N N . VAL A 1 120 ? -14.711 -5.978 4.712 1.00 93.69 120 VAL A N 1
ATOM 921 C CA . VAL A 1 120 ? -15.730 -5.964 5.769 1.00 93.69 120 VAL A CA 1
ATOM 922 C C . VAL A 1 120 ? -15.141 -6.568 7.042 1.00 93.69 120 VAL A C 1
ATOM 924 O O . VAL A 1 120 ? -14.685 -7.711 7.028 1.00 93.69 120 VAL A O 1
ATOM 927 N N . THR A 1 121 ? -15.152 -5.813 8.140 1.00 91.31 121 THR A N 1
ATOM 928 C CA . THR A 1 121 ? -14.575 -6.229 9.431 1.00 91.31 121 THR A CA 1
ATOM 929 C C . THR A 1 121 ? -15.617 -6.771 10.400 1.00 91.31 121 THR A C 1
ATOM 931 O O . THR A 1 121 ? -15.311 -7.630 11.225 1.00 91.31 121 THR A O 1
ATOM 934 N N . SER A 1 122 ? -16.851 -6.272 10.329 1.00 90.81 122 SER A N 1
ATOM 935 C CA . SER A 1 122 ? -17.974 -6.773 11.120 1.00 90.81 122 SER A CA 1
ATOM 936 C C . SER A 1 122 ? -19.305 -6.478 10.444 1.00 90.81 122 SER A C 1
ATOM 938 O O . SER A 1 122 ? -19.391 -5.649 9.537 1.00 90.81 122 SER A O 1
ATOM 940 N N . GLY A 1 123 ? -20.344 -7.164 10.913 1.00 91.19 123 GLY A N 1
ATOM 941 C CA . GLY A 1 123 ? -21.696 -6.999 10.406 1.00 91.19 123 GLY A CA 1
ATOM 942 C C . GLY A 1 123 ? -21.908 -7.629 9.037 1.00 91.19 123 GLY A C 1
ATOM 943 O O . GLY A 1 123 ? -21.118 -8.445 8.546 1.00 91.19 123 GLY A O 1
ATOM 944 N N . HIS A 1 124 ? -23.039 -7.280 8.445 1.00 94.25 124 HIS A N 1
ATOM 945 C CA . HIS A 1 124 ? -23.428 -7.731 7.119 1.00 94.25 124 HIS A CA 1
ATOM 946 C C . HIS A 1 124 ? -24.331 -6.697 6.453 1.00 94.25 124 HIS A C 1
ATOM 948 O O . HIS A 1 124 ? -24.882 -5.807 7.101 1.00 94.25 124 HIS A O 1
ATOM 954 N N . GLY A 1 125 ? -24.476 -6.798 5.138 1.00 95.31 125 GLY A N 1
ATOM 955 C CA . GLY A 1 125 ? -25.279 -5.851 4.386 1.00 95.31 125 GLY A CA 1
ATOM 956 C C . GLY A 1 125 ? -25.646 -6.330 2.995 1.00 95.31 125 GLY A C 1
ATOM 957 O O . GLY A 1 125 ? -25.122 -7.315 2.472 1.00 95.31 125 GLY A O 1
ATOM 958 N N . LEU A 1 126 ? -26.574 -5.598 2.395 1.00 96.00 126 LEU A N 1
ATOM 959 C CA . LEU A 1 126 ? -27.011 -5.751 1.020 1.00 96.00 126 LEU A CA 1
ATOM 960 C C . LEU A 1 126 ? -26.715 -4.452 0.275 1.00 96.00 126 LEU A C 1
ATOM 962 O O . LEU A 1 126 ? -27.158 -3.387 0.701 1.00 96.00 126 LEU A O 1
ATOM 966 N N . GLY A 1 127 ? -25.999 -4.538 -0.842 1.00 96.50 127 GLY A N 1
ATOM 967 C CA . GLY A 1 127 ? -25.665 -3.392 -1.684 1.00 96.50 127 GLY A CA 1
ATOM 968 C C . GLY A 1 127 ? -26.146 -3.558 -3.120 1.00 96.50 127 GLY A C 1
ATOM 969 O O . GLY A 1 127 ? -26.152 -4.663 -3.653 1.00 96.50 127 GLY A O 1
ATOM 970 N N . LEU A 1 128 ? -26.529 -2.451 -3.753 1.00 96.94 128 LEU A N 1
ATOM 971 C CA . LEU A 1 128 ? -26.787 -2.356 -5.187 1.00 96.94 128 LEU A CA 1
ATOM 972 C C . LEU A 1 128 ? -25.523 -1.898 -5.909 1.00 96.94 128 LEU A C 1
ATOM 974 O O . LEU A 1 128 ? -24.989 -0.832 -5.599 1.00 96.94 128 LEU A O 1
ATOM 978 N N .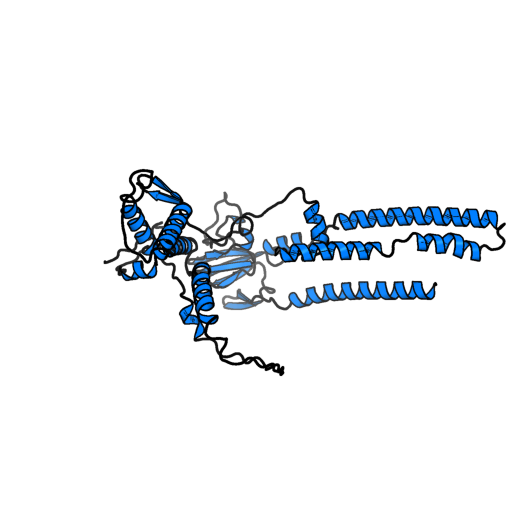 VAL A 1 129 ? -25.074 -2.658 -6.902 1.00 97.12 129 VAL A N 1
ATOM 979 C CA . VAL A 1 129 ? -23.888 -2.319 -7.693 1.00 97.12 129 VAL A CA 1
ATOM 980 C C . VAL A 1 129 ? -24.143 -1.079 -8.546 1.00 97.12 129 VAL A C 1
ATOM 982 O O . VAL A 1 129 ? -25.044 -1.069 -9.385 1.00 97.12 129 VAL A O 1
ATOM 985 N N . ILE A 1 130 ? -23.313 -0.048 -8.361 1.00 96.25 130 ILE A N 1
ATOM 986 C CA . ILE A 1 130 ? -23.383 1.216 -9.110 1.00 96.25 130 ILE A CA 1
ATOM 987 C C . ILE A 1 130 ? -22.261 1.352 -10.145 1.00 96.25 130 ILE A C 1
ATOM 989 O O . ILE A 1 130 ? -22.475 1.962 -11.191 1.00 96.25 130 ILE A O 1
ATOM 993 N N . ARG A 1 131 ? -21.068 0.797 -9.882 1.00 95.12 131 ARG A N 1
ATOM 994 C CA . ARG A 1 131 ? -19.919 0.825 -10.807 1.00 95.12 131 ARG A CA 1
ATOM 995 C C . ARG A 1 131 ? -19.124 -0.472 -10.708 1.00 95.12 131 ARG A C 1
ATOM 997 O O . ARG A 1 131 ? -18.986 -1.022 -9.622 1.00 95.12 131 ARG A O 1
ATOM 1004 N N . ILE A 1 132 ? -18.571 -0.921 -11.833 1.00 93.75 132 ILE A N 1
ATOM 1005 C CA . ILE A 1 132 ? -17.797 -2.167 -11.959 1.00 93.75 132 ILE A CA 1
ATOM 1006 C C . ILE A 1 132 ? -16.492 -1.935 -12.731 1.00 93.75 132 ILE A C 1
ATOM 1008 O O . ILE A 1 132 ? -16.376 -0.975 -13.497 1.00 93.75 132 ILE A O 1
ATOM 1012 N N . GLY A 1 133 ? -15.512 -2.819 -12.529 1.00 88.12 133 GLY A N 1
ATOM 1013 C CA . GLY A 1 133 ? -14.241 -2.817 -13.260 1.00 88.12 133 GLY A CA 1
ATOM 1014 C C . GLY A 1 133 ? -13.519 -1.468 -13.214 1.00 88.12 133 GLY A C 1
ATOM 1015 O O . GLY A 1 133 ? -13.439 -0.829 -12.164 1.00 88.12 133 GLY A O 1
ATOM 1016 N N . ASN A 1 134 ? -13.032 -1.012 -14.368 1.00 87.56 134 ASN A N 1
ATOM 1017 C CA . ASN A 1 134 ? -12.288 0.245 -14.502 1.00 87.56 134 ASN A CA 1
ATOM 1018 C C . ASN A 1 134 ? -13.119 1.492 -14.162 1.00 87.56 134 ASN A C 1
ATOM 1020 O O . ASN A 1 134 ? -12.556 2.542 -13.881 1.00 87.56 134 ASN A O 1
ATOM 1024 N N . SER A 1 135 ? -14.453 1.398 -14.172 1.00 92.00 135 SER A N 1
ATOM 1025 C CA . SER A 1 135 ? -15.314 2.518 -13.789 1.00 92.00 135 SER A CA 1
ATOM 1026 C C . SER A 1 135 ? -15.451 2.679 -12.274 1.00 92.00 135 SER A C 1
ATOM 1028 O O . SER A 1 135 ? -15.966 3.706 -11.839 1.00 92.00 135 SER A O 1
ATOM 1030 N N . THR A 1 136 ? -15.019 1.703 -11.465 1.00 92.69 136 THR A N 1
ATOM 1031 C CA . THR A 1 136 ? -14.956 1.864 -10.000 1.00 92.69 136 THR A CA 1
ATOM 1032 C C . THR A 1 136 ? -13.928 2.921 -9.605 1.00 92.69 136 THR A C 1
ATOM 1034 O O . THR A 1 136 ? -13.025 3.241 -10.378 1.00 92.69 136 THR A O 1
ATOM 1037 N N . VAL A 1 137 ? -14.019 3.445 -8.382 1.00 92.38 137 VAL A N 1
ATOM 1038 C CA . VAL A 1 137 ? -13.012 4.371 -7.836 1.00 92.38 137 VAL A CA 1
ATOM 1039 C C . VAL A 1 137 ? -11.621 3.735 -7.870 1.00 92.38 137 VAL A C 1
ATOM 1041 O O . VAL A 1 137 ? -10.689 4.332 -8.409 1.00 92.38 137 VAL A O 1
ATOM 1044 N N . LEU A 1 138 ? -11.489 2.508 -7.355 1.00 90.56 138 LEU A N 1
ATOM 1045 C CA . LEU A 1 138 ? -10.217 1.786 -7.345 1.00 90.56 138 LEU A CA 1
ATOM 1046 C C . LEU A 1 138 ? -9.731 1.474 -8.767 1.00 90.56 138 LEU A C 1
ATOM 1048 O O . LEU A 1 138 ? -8.558 1.670 -9.074 1.00 90.56 138 LEU A O 1
ATOM 1052 N N . GLY A 1 139 ? -10.626 1.028 -9.650 1.00 88.25 139 GLY A N 1
ATOM 1053 C CA . GLY A 1 139 ? -10.299 0.724 -11.042 1.00 88.25 139 GLY A CA 1
ATOM 1054 C C . GLY A 1 139 ? -9.792 1.947 -11.804 1.00 88.25 139 GLY A C 1
ATOM 1055 O O . GLY A 1 139 ? -8.769 1.863 -12.480 1.00 88.25 139 GLY A O 1
ATOM 1056 N N . ASN A 1 140 ? -10.443 3.096 -11.628 1.00 89.38 140 ASN A N 1
ATOM 1057 C CA . ASN A 1 140 ? -10.030 4.349 -12.248 1.00 89.38 140 ASN A CA 1
ATOM 1058 C C . ASN A 1 140 ? -8.676 4.831 -11.699 1.00 89.38 140 ASN A C 1
ATOM 1060 O O . ASN A 1 140 ? -7.821 5.267 -12.464 1.00 89.38 140 ASN A O 1
ATOM 1064 N N . LEU A 1 141 ? -8.432 4.694 -10.390 1.00 87.06 141 LEU A N 1
ATOM 1065 C CA . LEU A 1 141 ? -7.126 5.000 -9.794 1.00 87.06 141 LEU A CA 1
ATOM 1066 C C . LEU A 1 141 ? -6.020 4.114 -10.375 1.00 87.06 141 LEU A C 1
ATOM 1068 O O . LEU A 1 141 ? -4.991 4.626 -10.809 1.00 87.06 141 LEU A O 1
ATOM 1072 N N . VAL A 1 142 ? -6.249 2.801 -10.462 1.00 86.00 142 VAL A N 1
ATOM 1073 C CA . VAL A 1 142 ? -5.302 1.863 -11.084 1.00 86.00 142 VAL A CA 1
ATOM 1074 C C . VAL A 1 142 ? -5.069 2.212 -12.556 1.00 86.00 142 VAL A C 1
ATOM 1076 O O . VAL A 1 142 ? -3.938 2.140 -13.036 1.00 86.00 142 VAL A O 1
ATOM 1079 N N . GLU A 1 143 ? -6.104 2.624 -13.285 1.00 84.88 143 GLU A N 1
ATOM 1080 C CA . GLU A 1 143 ? -5.985 3.058 -14.677 1.00 84.88 143 GLU A CA 1
ATOM 1081 C C . GLU A 1 143 ? -5.140 4.334 -14.812 1.00 84.88 143 GLU A C 1
ATOM 1083 O O . GLU A 1 143 ? -4.250 4.385 -15.660 1.00 84.88 143 GLU A O 1
ATOM 1088 N N . ILE A 1 144 ? -5.352 5.334 -13.951 1.00 85.81 144 ILE A N 1
ATOM 1089 C CA . ILE A 1 144 ? -4.555 6.569 -13.925 1.00 85.81 144 ILE A CA 1
ATOM 1090 C C . ILE A 1 144 ? -3.090 6.253 -13.594 1.00 85.81 144 ILE A C 1
ATOM 1092 O O . ILE A 1 144 ? -2.196 6.685 -14.322 1.00 85.81 144 ILE A O 1
ATOM 1096 N N . THR A 1 145 ? -2.833 5.446 -12.560 1.00 82.00 145 THR A N 1
ATOM 1097 C CA . THR A 1 145 ? -1.471 5.081 -12.136 1.00 82.00 145 THR A CA 1
ATOM 1098 C C . THR A 1 145 ? -0.754 4.193 -13.158 1.00 82.00 145 THR A C 1
ATOM 1100 O O . THR A 1 145 ? 0.449 4.329 -13.361 1.00 82.00 145 THR A O 1
ATOM 1103 N N . SER A 1 146 ? -1.462 3.287 -13.837 1.00 77.06 146 SER A N 1
ATOM 1104 C CA . SER A 1 146 ? -0.861 2.405 -14.853 1.00 77.06 146 SER A CA 1
ATOM 1105 C C . SER A 1 146 ? -0.605 3.105 -16.190 1.00 77.06 146 SER A C 1
ATOM 1107 O O . SER A 1 146 ? 0.339 2.747 -16.897 1.00 77.06 146 SER A O 1
ATOM 1109 N N . LYS A 1 147 ? -1.415 4.113 -16.544 1.00 69.06 147 LYS A N 1
ATOM 1110 C CA . LYS A 1 147 ? -1.222 4.939 -17.747 1.00 69.06 147 LYS A CA 1
ATOM 1111 C C . LYS A 1 147 ? -0.097 5.958 -17.607 1.00 69.06 147 LYS A C 1
ATOM 1113 O O . LYS A 1 147 ? 0.332 6.523 -18.620 1.00 69.06 147 LYS A O 1
ATOM 1118 N N . GLU A 1 148 ? 0.391 6.198 -16.394 1.00 68.75 148 GLU A N 1
ATOM 1119 C CA . GLU A 1 148 ? 1.519 7.086 -16.169 1.00 68.75 148 GLU A CA 1
ATOM 1120 C C . GLU A 1 148 ? 2.784 6.476 -16.791 1.00 68.75 148 GLU A C 1
ATOM 1122 O O . GLU A 1 148 ? 3.362 5.495 -16.319 1.00 68.75 148 GLU A O 1
ATOM 1127 N N . LYS A 1 149 ? 3.195 7.028 -17.940 1.00 57.41 149 LYS A N 1
ATOM 1128 C CA . LYS A 1 149 ? 4.404 6.591 -18.644 1.00 57.41 149 LYS A CA 1
ATOM 1129 C C . LYS A 1 149 ? 5.584 6.729 -17.692 1.00 57.41 149 LYS A C 1
ATOM 1131 O O . LYS A 1 149 ? 5.814 7.822 -17.181 1.00 57.41 149 LYS A O 1
ATOM 1136 N N . SER A 1 150 ? 6.368 5.657 -17.526 1.00 61.50 150 SER A N 1
ATOM 1137 C CA . SER A 1 150 ? 7.631 5.716 -16.782 1.00 61.50 150 SER A CA 1
ATOM 1138 C C . SER A 1 150 ? 8.442 6.905 -17.288 1.00 61.50 150 SER A C 1
ATOM 1140 O O . SER A 1 150 ? 8.941 6.887 -18.417 1.00 61.50 150 SER A O 1
ATOM 1142 N N . HIS A 1 151 ? 8.583 7.931 -16.451 1.00 65.75 151 HIS A N 1
ATOM 1143 C CA . HIS A 1 151 ? 9.455 9.048 -16.760 1.00 65.75 151 HIS A CA 1
ATOM 1144 C C . HIS A 1 151 ? 10.878 8.501 -16.916 1.00 65.75 151 HIS A C 1
ATOM 1146 O O . HIS A 1 151 ? 11.305 7.624 -16.155 1.00 65.75 151 HIS A O 1
ATOM 1152 N N . LYS A 1 152 ? 11.593 8.945 -17.954 1.00 72.12 152 LYS A N 1
ATOM 1153 C CA . LYS A 1 152 ? 13.001 8.567 -18.116 1.00 72.12 152 LYS A CA 1
ATOM 1154 C C . LYS A 1 152 ? 13.781 9.208 -16.980 1.00 72.12 152 LYS A C 1
ATOM 1156 O O . LYS A 1 152 ? 13.556 10.378 -16.676 1.00 72.12 152 LYS A O 1
ATOM 1161 N N . ALA A 1 153 ? 14.676 8.452 -16.355 1.00 78.62 153 ALA A N 1
ATOM 1162 C CA . ALA A 1 153 ? 15.480 8.996 -15.269 1.00 78.62 153 ALA A CA 1
ATOM 1163 C C . ALA A 1 153 ? 16.349 10.163 -15.781 1.00 78.62 153 ALA A C 1
ATOM 1165 O O . ALA A 1 153 ? 16.798 10.105 -16.933 1.00 78.62 153 ALA A O 1
ATOM 1166 N N . PRO A 1 154 ? 16.620 11.197 -14.964 1.00 81.75 154 PRO A N 1
ATOM 1167 C CA . PRO A 1 154 ? 17.449 12.335 -15.367 1.00 81.75 154 PRO A CA 1
ATOM 1168 C C . PRO A 1 154 ? 18.787 11.902 -15.980 1.00 81.75 154 PRO A C 1
ATOM 1170 O O . PRO A 1 154 ? 19.098 12.302 -17.103 1.00 81.75 154 PRO A O 1
ATOM 1173 N N . LEU A 1 155 ? 19.497 10.964 -15.342 1.00 84.12 155 LEU A N 1
ATOM 1174 C CA . LEU A 1 155 ? 20.729 10.386 -15.885 1.00 84.12 155 LEU A CA 1
ATOM 1175 C C . LEU A 1 155 ? 20.553 9.735 -17.266 1.00 84.12 155 LEU A C 1
ATOM 1177 O O . LEU A 1 155 ? 21.445 9.827 -18.106 1.00 84.12 155 LEU A O 1
ATOM 1181 N N . GLN A 1 156 ? 19.416 9.090 -17.550 1.00 81.88 156 GLN A N 1
ATOM 1182 C CA . GLN A 1 156 ? 19.156 8.534 -18.885 1.00 81.88 156 GLN A CA 1
ATOM 1183 C C . GLN A 1 156 ? 18.972 9.637 -19.933 1.00 81.88 156 GLN A C 1
ATOM 1185 O O . GLN A 1 156 ? 19.393 9.474 -21.080 1.00 81.88 156 GLN A O 1
ATOM 1190 N N . ILE A 1 157 ? 18.336 10.750 -19.557 1.00 86.06 157 ILE A N 1
ATOM 1191 C CA . ILE A 1 157 ? 18.143 11.910 -20.434 1.00 86.06 157 ILE A CA 1
ATOM 1192 C C . ILE A 1 157 ? 19.498 12.553 -20.742 1.00 86.06 157 ILE A C 1
ATOM 1194 O O . ILE A 1 157 ? 19.796 12.829 -21.906 1.00 86.06 157 ILE A O 1
ATOM 1198 N N . GLU A 1 158 ? 20.335 12.749 -19.726 1.00 86.50 158 GLU A N 1
ATOM 1199 C CA . GLU A 1 158 ? 21.685 13.292 -19.886 1.00 86.50 158 GLU A CA 1
ATOM 1200 C C . GLU A 1 158 ? 22.584 12.362 -20.697 1.00 86.50 158 GLU A C 1
ATOM 1202 O O . GLU A 1 158 ? 23.223 12.811 -21.648 1.00 86.50 158 GLU A O 1
ATOM 1207 N N . HIS A 1 159 ? 22.557 11.058 -20.411 1.00 86.31 159 HIS A N 1
ATOM 1208 C CA . HIS A 1 159 ? 23.253 10.049 -21.204 1.00 86.31 159 HIS A CA 1
ATOM 1209 C C . HIS A 1 159 ? 22.834 10.109 -22.676 1.00 86.31 159 HIS A C 1
ATOM 1211 O O . HIS A 1 159 ? 23.683 10.123 -23.563 1.00 86.31 159 HIS A O 1
ATOM 1217 N N . HIS A 1 160 ? 21.533 10.204 -22.961 1.00 86.19 160 HIS A N 1
ATOM 1218 C CA . HIS A 1 160 ? 21.048 10.303 -24.334 1.00 86.19 160 HIS A CA 1
ATOM 1219 C C . HIS A 1 160 ? 21.530 11.584 -25.033 1.00 86.19 160 HIS A C 1
ATOM 1221 O O . HIS A 1 160 ? 21.988 11.522 -26.174 1.00 86.19 160 HIS A O 1
ATOM 1227 N N . ARG A 1 161 ? 21.492 12.735 -24.347 1.00 89.62 161 ARG A N 1
ATOM 1228 C CA . ARG A 1 161 ? 22.025 14.005 -24.872 1.00 89.62 161 ARG A CA 1
ATOM 1229 C C . ARG A 1 161 ? 23.527 13.922 -25.140 1.00 89.62 161 ARG A C 1
ATOM 1231 O O . ARG A 1 161 ? 23.986 14.390 -26.179 1.00 89.62 161 ARG A O 1
ATOM 1238 N N . PHE A 1 162 ? 24.274 13.292 -24.241 1.00 89.50 162 PHE A N 1
ATOM 1239 C CA . PHE A 1 162 ? 25.711 13.084 -24.375 1.00 89.50 162 PHE A CA 1
ATOM 1240 C C . PHE A 1 162 ? 26.051 12.170 -25.561 1.00 89.50 162 PHE A C 1
ATOM 1242 O O . PHE A 1 162 ? 26.909 12.507 -26.377 1.00 89.50 162 PHE A O 1
ATOM 1249 N N . VAL A 1 163 ? 25.329 11.055 -25.717 1.00 88.31 163 VAL A N 1
ATOM 1250 C CA . VAL A 1 163 ? 25.487 10.142 -26.860 1.00 88.31 163 VAL A CA 1
ATOM 1251 C C . VAL A 1 163 ? 25.165 10.849 -28.175 1.00 88.31 163 VAL A C 1
ATOM 1253 O O . VAL A 1 163 ? 25.907 10.681 -29.143 1.00 88.31 163 VAL A O 1
ATOM 1256 N N . LEU A 1 164 ? 24.111 11.671 -28.227 1.00 89.81 164 LEU A N 1
ATOM 1257 C CA . LEU A 1 164 ? 23.791 12.466 -29.416 1.00 89.81 164 LEU A CA 1
ATOM 1258 C C . LEU A 1 164 ? 24.889 13.480 -29.742 1.00 89.81 164 LEU A C 1
ATOM 1260 O O . LEU A 1 164 ? 25.300 13.577 -30.896 1.00 89.81 164 LEU A O 1
ATOM 1264 N N . PHE A 1 165 ? 25.402 14.194 -28.739 1.00 92.06 165 PHE A N 1
ATOM 1265 C CA . PHE A 1 165 ? 26.489 15.153 -28.923 1.00 92.06 165 PHE A CA 1
ATOM 1266 C C . PHE A 1 165 ? 27.757 14.487 -29.485 1.00 92.06 165 PHE A C 1
ATOM 1268 O O . PHE A 1 165 ? 28.326 14.961 -30.474 1.00 92.06 165 PHE A O 1
ATOM 1275 N N . ILE A 1 166 ? 28.168 13.346 -28.919 1.00 91.06 166 ILE A N 1
ATOM 1276 C CA . ILE A 1 166 ? 29.315 12.581 -29.430 1.00 91.06 166 ILE A CA 1
ATOM 1277 C C . ILE A 1 166 ? 29.041 12.030 -30.828 1.00 91.06 166 ILE A C 1
ATOM 1279 O O . ILE A 1 166 ? 29.905 12.109 -31.691 1.00 91.06 166 ILE A O 1
ATOM 1283 N N . SER A 1 167 ? 27.842 11.511 -31.090 1.00 89.25 167 SER A N 1
ATOM 1284 C CA . SER A 1 167 ? 27.512 10.947 -32.405 1.00 89.25 167 SER A CA 1
ATOM 1285 C C . SER A 1 167 ? 27.565 12.011 -33.506 1.00 89.25 167 SER A C 1
ATOM 1287 O O . SER A 1 167 ? 28.138 11.773 -34.567 1.00 89.25 167 SER A O 1
ATOM 1289 N N . ILE A 1 168 ? 27.023 13.206 -33.245 1.00 92.88 168 ILE A N 1
ATOM 1290 C CA . ILE A 1 168 ? 27.045 14.326 -34.197 1.00 92.88 168 ILE A CA 1
ATOM 1291 C C . ILE A 1 168 ? 28.485 14.804 -34.429 1.00 92.88 168 ILE A C 1
ATOM 1293 O O . ILE A 1 168 ? 28.908 14.943 -35.577 1.00 92.88 168 ILE A O 1
ATOM 1297 N N . SER A 1 169 ? 29.260 15.011 -33.360 1.00 92.50 169 SER A N 1
ATOM 1298 C CA . SER A 1 169 ? 30.667 15.426 -33.475 1.00 92.50 169 SER A CA 1
ATOM 1299 C C . SER A 1 169 ? 31.537 14.383 -34.186 1.00 92.50 169 SER A C 1
ATOM 1301 O O . SER A 1 169 ? 32.329 14.752 -35.054 1.00 92.50 169 SER A O 1
ATOM 1303 N N . ALA A 1 170 ? 31.336 13.092 -33.913 1.00 91.62 170 ALA A N 1
ATOM 1304 C CA . ALA A 1 170 ? 32.036 11.996 -34.577 1.00 91.62 170 ALA A CA 1
ATOM 1305 C C . ALA A 1 170 ? 31.793 11.992 -36.092 1.00 91.62 170 ALA A C 1
ATOM 1307 O O . ALA A 1 170 ? 32.741 11.860 -36.864 1.00 91.62 170 ALA A O 1
ATOM 1308 N N . ILE A 1 171 ? 30.542 12.187 -36.530 1.00 92.50 171 ILE A N 1
ATOM 1309 C CA . ILE A 1 171 ? 30.194 12.256 -37.957 1.00 92.50 171 ILE A CA 1
ATOM 1310 C C . ILE A 1 171 ? 30.876 13.455 -38.623 1.00 92.50 171 ILE A C 1
ATOM 1312 O O . ILE A 1 171 ? 31.426 13.311 -39.715 1.00 92.50 171 ILE A O 1
ATOM 1316 N N . ILE A 1 172 ? 30.882 14.623 -37.973 1.00 94.56 172 ILE A N 1
ATOM 1317 C CA . ILE A 1 172 ? 31.534 15.828 -38.506 1.00 94.56 172 ILE A CA 1
ATOM 1318 C C . ILE A 1 172 ? 33.038 15.582 -38.683 1.00 94.56 172 ILE A C 1
ATOM 1320 O O . ILE A 1 172 ? 33.566 15.781 -39.777 1.00 94.56 172 ILE A O 1
ATOM 1324 N N . VAL A 1 173 ? 33.722 15.092 -37.645 1.00 93.25 173 VAL A N 1
ATOM 1325 C CA . VAL A 1 173 ? 35.172 14.837 -37.680 1.00 93.25 173 VAL A CA 1
ATOM 1326 C C . VAL A 1 173 ? 35.527 13.750 -38.697 1.00 93.25 173 VAL A C 1
ATOM 1328 O O . VAL A 1 173 ? 36.469 13.927 -39.469 1.00 93.25 173 VAL A O 1
ATOM 1331 N N . ALA A 1 174 ? 34.759 12.659 -38.754 1.00 92.19 174 ALA A N 1
ATOM 1332 C CA . ALA A 1 174 ? 34.963 11.589 -39.730 1.00 92.19 174 ALA A CA 1
ATOM 1333 C C . ALA A 1 174 ? 34.779 12.092 -41.171 1.00 92.19 174 ALA A C 1
ATOM 1335 O O . ALA A 1 174 ? 35.573 11.762 -42.050 1.00 92.19 174 ALA A O 1
ATOM 1336 N N . THR A 1 175 ? 33.774 12.939 -41.417 1.00 92.25 175 THR A N 1
ATOM 1337 C CA . THR A 1 175 ? 33.524 13.522 -42.746 1.00 92.25 175 THR A CA 1
ATOM 1338 C C . THR A 1 175 ? 34.652 14.466 -43.161 1.00 92.25 175 THR A C 1
ATOM 1340 O O . THR A 1 175 ? 35.137 14.389 -44.288 1.00 92.25 175 THR A O 1
ATOM 1343 N N . VAL A 1 176 ? 35.120 15.322 -42.246 1.00 93.62 176 VAL A N 1
ATOM 1344 C CA . VAL A 1 176 ? 36.247 16.234 -42.499 1.00 93.62 176 VAL A CA 1
ATOM 1345 C C . VAL A 1 176 ? 37.539 15.454 -42.758 1.00 93.62 176 VAL A C 1
ATOM 1347 O O . VAL A 1 176 ? 38.249 15.755 -43.716 1.00 93.62 176 VAL A O 1
ATOM 1350 N N . SER A 1 177 ? 37.828 14.425 -41.955 1.00 90.25 177 SER A N 1
ATOM 1351 C CA . SER A 1 177 ? 39.006 13.566 -42.131 1.00 90.25 177 SER A CA 1
ATOM 1352 C C . SER A 1 177 ? 38.975 12.821 -43.467 1.00 90.25 177 SER A C 1
ATOM 1354 O O . SER A 1 177 ? 39.978 12.791 -44.180 1.00 90.25 177 SER A O 1
ATOM 1356 N N . PHE A 1 178 ? 37.812 12.290 -43.851 1.00 90.38 178 PHE A N 1
ATOM 1357 C CA . PHE A 1 178 ? 37.619 11.647 -45.145 1.00 90.38 178 PHE A CA 1
ATOM 1358 C C . PHE A 1 178 ? 37.850 12.613 -46.312 1.00 90.38 178 PHE A C 1
ATOM 1360 O O . PHE A 1 178 ? 38.577 12.277 -47.247 1.00 90.38 178 PHE A O 1
ATOM 1367 N N . LEU A 1 179 ? 37.290 13.826 -46.245 1.00 90.00 179 LEU A N 1
ATOM 1368 C CA . LEU A 1 179 ? 37.440 14.824 -47.303 1.00 90.00 179 LEU A CA 1
ATOM 1369 C C . LEU A 1 179 ? 38.897 15.286 -47.446 1.00 90.00 179 LEU A C 1
ATOM 1371 O O . LEU A 1 179 ? 39.417 15.358 -48.559 1.00 90.00 179 LEU A O 1
ATOM 1375 N N . LEU A 1 180 ? 39.584 15.521 -46.324 1.00 89.06 180 LEU A N 1
ATOM 1376 C CA . LEU A 1 180 ? 41.008 15.857 -46.314 1.00 89.06 180 LEU A CA 1
ATOM 1377 C C . LEU A 1 180 ? 41.860 14.708 -46.876 1.00 89.06 180 LEU A C 1
ATOM 1379 O O . LEU A 1 180 ? 42.771 14.939 -47.670 1.00 89.06 180 LEU A O 1
ATOM 1383 N N . GLY A 1 181 ? 41.526 13.466 -46.519 1.00 87.19 181 GLY A N 1
ATOM 1384 C CA . GLY A 1 181 ? 42.156 12.271 -47.070 1.00 87.19 181 GLY A CA 1
ATOM 1385 C C . GLY A 1 181 ? 41.977 12.158 -48.586 1.00 87.19 181 GLY A C 1
ATOM 1386 O O . GLY A 1 181 ? 42.932 11.832 -49.288 1.00 87.19 181 GLY A O 1
ATOM 1387 N N . LEU A 1 182 ? 40.793 12.466 -49.125 1.00 87.31 182 LEU A N 1
ATOM 1388 C CA . LEU A 1 182 ? 40.555 12.450 -50.574 1.00 87.31 182 LEU A CA 1
ATOM 1389 C C . LEU A 1 182 ? 41.408 13.487 -51.312 1.00 87.31 182 LEU A C 1
ATOM 1391 O O . LEU A 1 182 ? 41.990 13.159 -52.349 1.00 87.31 182 LEU A O 1
ATOM 1395 N N . ILE A 1 183 ? 41.516 14.694 -50.748 1.00 87.44 183 ILE A N 1
ATOM 1396 C CA . ILE A 1 183 ? 42.332 15.787 -51.292 1.00 87.44 183 ILE A CA 1
ATOM 1397 C C . ILE A 1 183 ? 43.816 15.391 -51.309 1.00 87.44 183 ILE A C 1
ATOM 1399 O O . ILE A 1 183 ? 44.471 15.527 -52.336 1.00 87.44 183 ILE A O 1
ATOM 1403 N N . LEU A 1 184 ? 44.341 14.837 -50.211 1.00 84.81 184 LEU A N 1
ATOM 1404 C CA . LEU A 1 184 ? 45.749 14.423 -50.103 1.00 84.81 184 LEU A CA 1
ATOM 1405 C C . LEU A 1 184 ? 46.112 13.243 -51.017 1.00 84.81 184 LEU A C 1
ATOM 1407 O O . LEU A 1 184 ? 47.247 13.147 -51.477 1.00 84.81 184 LEU A O 1
ATOM 1411 N N . THR A 1 185 ? 45.162 12.345 -51.286 1.00 81.06 185 THR A N 1
ATOM 1412 C CA . THR A 1 185 ? 45.402 11.131 -52.089 1.00 81.06 185 THR A CA 1
ATOM 1413 C C . THR A 1 185 ? 45.059 11.325 -53.576 1.00 81.06 185 THR A C 1
ATOM 1415 O O . THR A 1 185 ? 45.048 10.351 -54.334 1.00 81.06 185 THR A O 1
ATOM 1418 N N . ASN A 1 186 ? 44.746 12.557 -54.009 1.00 80.06 186 ASN A N 1
ATOM 1419 C CA . ASN A 1 186 ? 44.335 12.893 -55.381 1.00 80.06 186 ASN A CA 1
ATOM 1420 C C . ASN A 1 186 ? 43.259 11.940 -55.943 1.00 80.06 186 ASN A C 1
ATOM 1422 O O . ASN A 1 186 ? 43.350 11.492 -57.083 1.00 80.06 186 ASN A O 1
ATOM 1426 N N . PHE A 1 187 ? 42.266 11.568 -55.126 1.00 76.88 187 PHE A N 1
ATOM 1427 C CA . PHE A 1 187 ? 41.165 10.658 -55.497 1.00 76.88 187 PHE A CA 1
ATOM 1428 C C . PHE A 1 187 ? 41.562 9.255 -56.011 1.00 76.88 187 PHE A C 1
ATOM 1430 O O . PHE A 1 187 ? 40.703 8.509 -56.477 1.00 76.88 187 PHE A O 1
ATOM 1437 N N . SER A 1 188 ? 42.827 8.845 -55.885 1.00 73.25 188 SER A N 1
ATOM 1438 C CA . SER A 1 188 ? 43.319 7.570 -56.438 1.00 73.25 188 SER A CA 1
ATOM 1439 C C . SER A 1 188 ? 42.828 6.326 -55.681 1.00 73.25 188 SER A C 1
ATOM 1441 O O . SER A 1 188 ? 42.609 5.278 -56.287 1.00 73.25 188 SER A O 1
ATOM 1443 N N . HIS A 1 189 ? 42.593 6.436 -54.368 1.00 78.38 189 HIS A N 1
ATOM 1444 C CA . HIS A 1 189 ? 42.195 5.310 -53.515 1.00 78.38 189 HIS A CA 1
ATOM 1445 C C . HIS A 1 189 ? 41.005 5.634 -52.595 1.00 78.38 189 HIS A C 1
ATOM 1447 O O . HIS A 1 189 ? 41.099 5.602 -51.372 1.00 78.38 189 HIS A O 1
ATOM 1453 N N . ILE A 1 190 ? 39.840 5.903 -53.190 1.00 81.75 190 ILE A N 1
ATOM 1454 C CA . ILE A 1 190 ? 38.606 6.268 -52.465 1.00 81.75 190 ILE A CA 1
ATOM 1455 C C . ILE A 1 190 ? 38.208 5.226 -51.407 1.00 81.75 190 ILE A C 1
ATOM 1457 O O . ILE A 1 190 ? 37.834 5.592 -50.293 1.00 81.75 190 ILE A O 1
ATOM 1461 N N . LEU A 1 191 ? 38.309 3.930 -51.725 1.00 83.31 191 LEU A N 1
ATOM 1462 C CA . LEU A 1 191 ? 37.863 2.864 -50.823 1.00 83.31 191 LEU A CA 1
ATOM 1463 C C . LEU A 1 191 ? 38.742 2.753 -49.567 1.00 83.31 191 LEU A C 1
ATOM 1465 O O . LEU A 1 191 ? 38.215 2.614 -48.465 1.00 83.31 191 LEU A O 1
ATOM 1469 N N . SER A 1 192 ? 40.069 2.842 -49.706 1.00 81.94 192 SER A N 1
ATOM 1470 C CA . SER A 1 192 ? 40.973 2.769 -48.551 1.00 81.94 192 SER A CA 1
ATOM 1471 C C . SER A 1 192 ? 40.882 4.030 -47.692 1.00 81.94 192 SER A C 1
ATOM 1473 O O . SER A 1 192 ? 40.874 3.925 -46.467 1.00 81.94 192 SER A O 1
ATOM 1475 N N . THR A 1 193 ? 40.716 5.203 -48.311 1.00 84.50 193 THR A N 1
ATOM 1476 C CA . THR A 1 193 ? 40.495 6.470 -47.604 1.00 84.50 193 THR A CA 1
ATOM 1477 C C . THR A 1 193 ? 39.146 6.493 -46.884 1.00 84.50 193 THR A C 1
ATOM 1479 O O . THR A 1 193 ? 39.062 7.020 -45.779 1.00 84.50 193 THR A O 1
ATOM 1482 N N . PHE A 1 194 ? 38.101 5.865 -47.433 1.00 85.69 194 PHE A N 1
ATOM 1483 C CA . PHE A 1 194 ? 36.809 5.723 -46.751 1.00 85.69 194 PHE A CA 1
ATOM 1484 C C . PHE A 1 194 ? 36.917 4.821 -45.520 1.00 85.69 194 PHE A C 1
ATOM 1486 O O . PHE A 1 194 ? 36.481 5.190 -44.429 1.00 85.69 194 PHE A O 1
ATOM 1493 N N . VAL A 1 195 ? 37.556 3.658 -45.659 1.00 86.50 195 VAL A N 1
ATOM 1494 C CA . VAL A 1 195 ? 37.746 2.742 -44.529 1.00 86.50 195 VAL A CA 1
ATOM 1495 C C . VAL A 1 195 ? 38.614 3.390 -43.445 1.00 86.50 195 VAL A C 1
ATOM 1497 O O . VAL A 1 195 ? 38.215 3.410 -42.283 1.00 86.50 195 VAL A O 1
ATOM 1500 N N . ASN A 1 196 ? 39.761 3.971 -43.804 1.00 82.06 196 ASN A N 1
ATOM 1501 C CA . ASN A 1 196 ? 40.703 4.500 -42.816 1.00 82.06 196 ASN A CA 1
ATOM 1502 C C . ASN A 1 196 ? 40.311 5.878 -42.260 1.00 82.06 196 ASN A C 1
ATOM 1504 O O . ASN A 1 196 ? 40.479 6.118 -41.069 1.00 82.06 196 ASN A O 1
ATOM 1508 N N . GLY A 1 197 ? 39.795 6.777 -43.098 1.00 81.88 197 GLY A N 1
ATOM 1509 C CA . GLY A 1 197 ? 39.476 8.159 -42.722 1.00 81.88 197 GLY A CA 1
ATOM 1510 C C . GLY A 1 197 ? 38.068 8.348 -42.162 1.00 81.88 197 GLY A C 1
ATOM 1511 O O . GLY A 1 197 ? 37.868 9.208 -41.311 1.00 81.88 197 GLY A O 1
ATOM 1512 N N . PHE A 1 198 ? 37.094 7.537 -42.591 1.00 87.69 198 PHE A N 1
ATOM 1513 C CA . PHE A 1 198 ? 35.716 7.640 -42.105 1.00 87.69 198 PHE A CA 1
ATOM 1514 C C . PHE A 1 198 ? 35.386 6.544 -41.087 1.00 87.69 198 PHE A C 1
ATOM 1516 O O . PHE A 1 198 ? 35.061 6.845 -39.941 1.00 87.69 198 PHE A O 1
ATOM 1523 N N . LEU A 1 199 ? 35.499 5.266 -41.472 1.00 86.44 199 LEU A N 1
ATOM 1524 C CA . LEU A 1 199 ? 35.009 4.152 -40.647 1.00 86.44 199 LEU A CA 1
ATOM 1525 C C . LEU A 1 199 ? 35.818 3.969 -39.353 1.00 86.44 199 LEU A C 1
ATOM 1527 O O . LEU A 1 199 ? 35.227 3.827 -38.284 1.00 86.44 199 LEU A O 1
ATOM 1531 N N . ILE A 1 200 ? 37.154 3.982 -39.429 1.00 87.56 200 ILE A N 1
ATOM 1532 C CA . ILE A 1 200 ? 38.012 3.825 -38.240 1.00 87.56 200 ILE A CA 1
ATOM 1533 C C . ILE A 1 200 ? 37.820 4.998 -37.273 1.00 87.56 200 ILE A C 1
ATOM 1535 O O . ILE A 1 200 ? 37.657 4.777 -36.074 1.00 87.56 200 ILE A O 1
ATOM 1539 N N . VAL A 1 201 ? 37.789 6.231 -37.788 1.00 88.31 201 VAL A N 1
ATOM 1540 C CA . VAL A 1 201 ? 37.591 7.441 -36.976 1.00 88.31 201 VAL A CA 1
ATOM 1541 C C . VAL A 1 201 ? 36.222 7.420 -36.298 1.00 88.31 201 VAL A C 1
ATOM 1543 O O . VAL A 1 201 ? 36.134 7.659 -35.098 1.00 88.31 201 VAL A O 1
ATOM 1546 N N . LEU A 1 202 ? 35.164 7.056 -37.025 1.00 87.94 202 LEU A N 1
ATOM 1547 C CA . LEU A 1 202 ? 33.815 6.966 -36.471 1.00 87.94 202 LEU A CA 1
ATOM 1548 C C . LEU A 1 202 ? 33.736 5.924 -35.348 1.00 87.94 202 LEU A C 1
ATOM 1550 O O . LEU A 1 202 ? 33.234 6.230 -34.270 1.00 87.94 202 LEU A O 1
ATOM 1554 N N . VAL A 1 203 ? 34.274 4.717 -35.557 1.00 85.62 203 VAL A N 1
ATOM 1555 C CA . VAL A 1 203 ? 34.280 3.660 -34.528 1.00 85.62 203 VAL A CA 1
ATOM 1556 C C . VAL A 1 203 ? 35.109 4.065 -33.305 1.00 85.62 203 VAL A C 1
ATOM 1558 O O . VAL A 1 203 ? 34.706 3.758 -32.186 1.00 85.62 203 VAL A O 1
ATOM 1561 N N . ALA A 1 204 ? 36.225 4.777 -33.495 1.00 86.19 204 ALA A N 1
ATOM 1562 C CA . ALA A 1 204 ? 37.082 5.242 -32.402 1.00 86.19 204 ALA A CA 1
ATOM 1563 C C . ALA A 1 204 ? 36.397 6.274 -31.490 1.00 86.19 204 ALA A C 1
ATOM 1565 O O . ALA A 1 204 ? 36.703 6.339 -30.301 1.00 86.19 204 ALA A O 1
ATOM 1566 N N . TRP A 1 205 ? 35.467 7.065 -32.028 1.00 86.56 205 TRP A N 1
ATOM 1567 C CA . TRP A 1 205 ? 34.733 8.076 -31.266 1.00 86.56 205 TRP A CA 1
ATOM 1568 C C . TRP A 1 205 ? 33.551 7.517 -30.463 1.00 86.56 205 TRP A C 1
ATOM 1570 O O . TRP A 1 205 ? 33.099 8.177 -29.530 1.00 86.56 205 TRP A O 1
ATOM 1580 N N . VAL A 1 206 ? 33.034 6.326 -30.791 1.00 82.25 206 VAL A N 1
ATOM 1581 C CA . VAL A 1 206 ? 31.882 5.741 -30.086 1.00 82.25 206 VAL A CA 1
ATOM 1582 C C . VAL A 1 206 ? 32.317 5.215 -28.709 1.00 82.25 206 VAL A C 1
ATOM 1584 O O . VAL A 1 206 ? 33.095 4.261 -28.635 1.00 82.25 206 VAL A O 1
ATOM 1587 N N . PRO A 1 207 ? 31.787 5.753 -27.593 1.00 77.81 207 PRO A N 1
ATOM 1588 C CA . PRO A 1 207 ? 32.178 5.340 -26.251 1.00 77.81 207 PRO A CA 1
ATOM 1589 C C . PRO A 1 207 ? 31.443 4.052 -25.849 1.00 77.81 207 PRO A C 1
ATOM 1591 O O . PRO A 1 207 ? 30.493 4.064 -25.068 1.00 77.81 207 PRO A O 1
ATOM 1594 N N . GLN A 1 208 ? 31.900 2.915 -26.376 1.00 78.75 208 GLN A N 1
ATOM 1595 C CA . GLN A 1 208 ? 31.267 1.600 -26.188 1.00 78.75 208 GLN A CA 1
ATOM 1596 C C . GLN A 1 208 ? 31.195 1.152 -24.714 1.00 78.75 208 GLN A C 1
ATOM 1598 O O . GLN A 1 208 ? 30.309 0.388 -24.342 1.00 78.75 208 GLN A O 1
ATOM 1603 N N . GLY A 1 209 ? 32.106 1.634 -23.860 1.00 79.62 209 GLY A N 1
ATOM 1604 C CA . GLY A 1 209 ? 32.169 1.253 -22.444 1.00 79.62 209 GLY A CA 1
ATOM 1605 C C . GLY A 1 209 ? 31.290 2.079 -21.500 1.00 79.62 209 GLY A C 1
ATOM 1606 O O . GLY A 1 209 ? 31.075 1.668 -20.362 1.00 79.62 209 GLY A O 1
ATOM 1607 N N . LEU A 1 210 ? 30.777 3.231 -21.938 1.00 83.50 210 LEU A N 1
ATOM 1608 C CA . LEU A 1 210 ? 30.147 4.203 -21.041 1.00 83.50 210 LEU A CA 1
ATOM 1609 C C . LEU A 1 210 ? 28.821 3.724 -20.413 1.00 83.50 210 LEU A C 1
ATOM 1611 O O . LEU A 1 210 ? 28.655 3.888 -19.205 1.00 83.50 210 LEU A O 1
ATOM 1615 N N . PRO A 1 211 ? 27.905 3.053 -21.140 1.00 79.81 211 PRO A N 1
ATOM 1616 C CA . PRO A 1 211 ? 26.700 2.496 -20.519 1.00 79.81 211 PRO A CA 1
ATOM 1617 C C . PRO A 1 211 ? 27.022 1.443 -19.446 1.00 79.81 211 PRO A C 1
ATOM 1619 O O . PRO A 1 211 ? 26.341 1.347 -18.422 1.00 79.81 211 PRO A O 1
ATOM 1622 N N . VAL A 1 212 ? 28.097 0.673 -19.649 1.00 84.19 212 VAL A N 1
ATOM 1623 C CA . VAL A 1 212 ? 28.524 -0.386 -18.724 1.00 84.19 212 VAL A CA 1
ATOM 1624 C C . VAL A 1 212 ? 29.101 0.218 -17.446 1.00 84.19 212 VAL A C 1
ATOM 1626 O O . VAL A 1 212 ? 28.759 -0.230 -16.350 1.00 84.19 212 VAL A O 1
ATOM 1629 N N . THR A 1 213 ? 29.936 1.255 -17.560 1.00 87.69 213 THR A N 1
ATOM 1630 C CA . THR A 1 213 ? 30.520 1.918 -16.386 1.00 87.69 213 THR A CA 1
ATOM 1631 C C . THR A 1 213 ? 29.464 2.637 -15.551 1.00 87.69 213 THR A C 1
ATOM 1633 O O . THR A 1 213 ? 29.483 2.490 -14.329 1.00 87.69 213 THR A O 1
ATOM 1636 N N . LEU A 1 214 ? 28.504 3.326 -16.178 1.00 87.06 214 LEU A N 1
ATOM 1637 C CA . LEU A 1 214 ? 27.377 3.957 -15.476 1.00 87.06 214 LEU A CA 1
ATOM 1638 C C . LEU A 1 214 ? 26.544 2.927 -14.703 1.00 87.06 214 LEU A C 1
ATOM 1640 O O . LEU A 1 214 ? 26.271 3.101 -13.514 1.00 87.06 214 LEU A O 1
ATOM 1644 N N . THR A 1 215 ? 26.202 1.809 -15.346 1.00 85.94 215 THR A N 1
ATOM 1645 C CA . THR A 1 215 ? 25.450 0.725 -14.695 1.00 85.94 215 THR A CA 1
ATOM 1646 C C . THR A 1 215 ? 26.224 0.137 -13.511 1.00 85.94 215 THR A C 1
ATOM 1648 O O . THR A 1 215 ? 25.655 -0.086 -12.440 1.00 85.94 215 THR A O 1
ATOM 1651 N N . ALA A 1 216 ? 27.537 -0.070 -13.660 1.00 88.50 216 ALA A N 1
ATOM 1652 C CA . ALA A 1 216 ? 28.391 -0.571 -12.586 1.00 88.50 216 ALA A CA 1
ATOM 1653 C C . ALA A 1 216 ? 28.472 0.404 -11.398 1.00 88.50 216 ALA A C 1
ATOM 1655 O O . ALA A 1 216 ? 28.402 -0.024 -10.244 1.00 88.50 216 ALA A O 1
ATOM 1656 N N . GLN A 1 217 ? 28.576 1.708 -11.664 1.00 90.38 217 GLN A N 1
ATOM 1657 C CA . GLN A 1 217 ? 28.573 2.746 -10.632 1.00 90.38 217 GLN A CA 1
ATOM 1658 C C . GLN A 1 217 ? 27.247 2.764 -9.858 1.00 90.38 217 GLN A C 1
ATOM 1660 O O . GLN A 1 217 ? 27.266 2.687 -8.627 1.00 90.38 217 GLN A O 1
ATOM 1665 N N . LEU A 1 218 ? 26.102 2.762 -10.553 1.00 88.81 218 LEU A N 1
ATOM 1666 C CA . LEU A 1 218 ? 24.779 2.696 -9.918 1.00 88.81 218 LEU A CA 1
ATOM 1667 C C . LEU A 1 218 ? 24.600 1.418 -9.087 1.00 88.81 218 LEU A C 1
ATOM 1669 O O . LEU A 1 218 ? 24.046 1.465 -7.989 1.00 88.81 218 LEU A O 1
ATOM 1673 N N . LEU A 1 219 ? 25.120 0.280 -9.556 1.00 89.62 219 LEU A N 1
ATOM 1674 C CA . LEU A 1 219 ? 25.079 -0.979 -8.809 1.00 89.62 219 LEU A CA 1
ATOM 1675 C C . LEU A 1 219 ? 25.885 -0.906 -7.504 1.00 89.62 219 LEU A C 1
ATOM 1677 O O . LEU A 1 219 ? 25.450 -1.430 -6.475 1.00 89.62 219 LEU A O 1
ATOM 1681 N N . ILE A 1 220 ? 27.053 -0.259 -7.520 1.00 91.62 220 ILE A N 1
ATOM 1682 C CA . ILE A 1 220 ? 27.855 -0.042 -6.308 1.00 91.62 220 ILE A CA 1
ATOM 1683 C C . ILE A 1 220 ? 27.081 0.829 -5.312 1.00 91.62 220 ILE A C 1
ATOM 1685 O O . ILE A 1 220 ? 27.049 0.502 -4.123 1.00 91.62 220 ILE A O 1
ATOM 1689 N N . VAL A 1 221 ? 26.426 1.894 -5.783 1.00 90.94 221 VAL A N 1
ATOM 1690 C CA . VAL A 1 221 ? 25.587 2.766 -4.944 1.00 90.94 221 VAL A CA 1
ATOM 1691 C C . VAL A 1 221 ? 24.410 1.987 -4.355 1.00 90.94 221 VAL A C 1
ATOM 1693 O O . VAL A 1 221 ? 24.231 1.996 -3.139 1.00 90.94 221 VAL A O 1
ATOM 1696 N N . ALA A 1 222 ? 23.677 1.226 -5.171 1.00 89.25 222 ALA A N 1
ATOM 1697 C CA . ALA A 1 222 ? 22.561 0.397 -4.716 1.00 89.25 222 ALA A CA 1
ATOM 1698 C C . ALA A 1 222 ? 22.988 -0.622 -3.647 1.00 89.25 222 ALA A C 1
ATOM 1700 O O . ALA A 1 222 ? 22.315 -0.786 -2.632 1.00 89.25 222 ALA A O 1
ATOM 1701 N N . ARG A 1 223 ? 24.154 -1.262 -3.816 1.00 88.69 223 ARG A N 1
ATOM 1702 C CA . ARG A 1 223 ? 24.718 -2.178 -2.809 1.00 88.69 223 ARG A CA 1
ATOM 1703 C C . ARG A 1 223 ? 25.103 -1.471 -1.511 1.00 88.69 223 ARG A C 1
ATOM 1705 O O . ARG A 1 223 ? 24.975 -2.068 -0.446 1.00 88.69 223 ARG A O 1
ATOM 1712 N N . ARG A 1 224 ? 25.603 -0.232 -1.578 1.00 91.94 224 ARG A N 1
ATOM 1713 C CA . ARG A 1 224 ? 25.898 0.570 -0.380 1.00 91.94 224 ARG A CA 1
ATOM 1714 C C . ARG A 1 224 ? 24.612 0.953 0.350 1.00 91.94 224 ARG A C 1
ATOM 1716 O O . ARG A 1 224 ? 24.563 0.774 1.559 1.00 91.94 224 ARG A O 1
ATOM 1723 N N . LEU A 1 225 ? 23.578 1.384 -0.371 1.00 91.94 225 LEU A N 1
ATOM 1724 C CA . LEU A 1 225 ? 22.262 1.710 0.193 1.00 91.94 225 LEU A CA 1
ATOM 1725 C C . LEU A 1 225 ? 21.589 0.491 0.843 1.00 91.94 225 LEU A C 1
ATOM 1727 O O . LEU A 1 225 ? 21.065 0.598 1.950 1.00 91.94 225 LEU A O 1
ATOM 1731 N N . ALA A 1 226 ? 21.709 -0.693 0.237 1.00 89.56 226 ALA A N 1
ATOM 1732 C CA . ALA A 1 226 ? 21.167 -1.931 0.798 1.00 89.56 226 ALA A CA 1
ATOM 1733 C C . ALA A 1 226 ? 21.766 -2.288 2.170 1.00 89.56 226 ALA A C 1
ATOM 1735 O O . ALA A 1 226 ? 21.068 -2.837 3.020 1.00 89.56 226 ALA A O 1
ATOM 1736 N N . LYS A 1 227 ? 23.033 -1.930 2.437 1.00 92.75 227 LYS A N 1
ATOM 1737 C CA . LYS A 1 227 ? 23.643 -2.118 3.768 1.00 92.75 227 LYS A CA 1
ATOM 1738 C C . LYS A 1 227 ? 22.987 -1.261 4.856 1.00 92.75 227 LYS A C 1
ATOM 1740 O O . 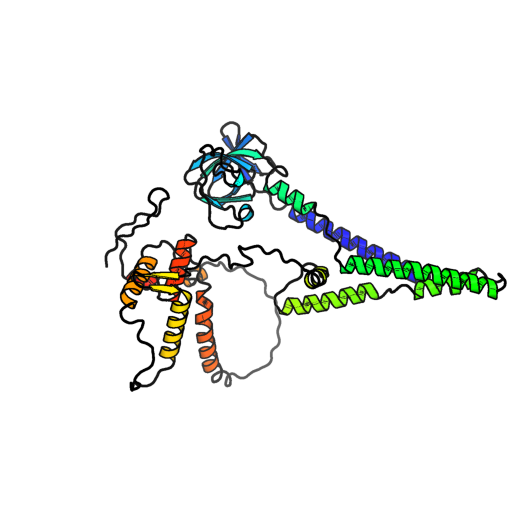LYS A 1 227 ? 23.074 -1.624 6.022 1.00 92.75 227 LYS A O 1
ATOM 1745 N N . PHE A 1 228 ? 22.329 -0.166 4.478 1.00 90.44 228 PHE A N 1
ATOM 1746 C CA . PHE A 1 228 ? 21.538 0.686 5.369 1.00 90.44 228 PHE A CA 1
ATOM 1747 C C . PHE A 1 228 ? 20.046 0.304 5.390 1.00 90.44 228 PHE A C 1
ATOM 1749 O O . PHE A 1 228 ? 19.235 1.043 5.933 1.00 90.44 228 PHE A O 1
ATOM 1756 N N . GLY A 1 229 ? 19.666 -0.836 4.798 1.00 89.31 229 GLY A N 1
ATOM 1757 C CA . GLY A 1 229 ? 18.273 -1.290 4.736 1.00 89.31 229 GLY A CA 1
ATOM 1758 C C . GLY A 1 229 ? 17.434 -0.637 3.633 1.00 89.31 229 GLY A C 1
ATOM 1759 O O . GLY A 1 229 ? 16.228 -0.863 3.583 1.00 89.31 229 GLY A O 1
ATOM 1760 N N . MET A 1 230 ? 18.043 0.142 2.730 1.00 89.31 230 MET A N 1
ATOM 1761 C CA . MET A 1 230 ? 17.354 0.746 1.586 1.00 89.31 230 MET A CA 1
ATOM 1762 C C . MET A 1 230 ? 17.502 -0.123 0.336 1.00 89.31 230 MET A C 1
ATOM 1764 O O . MET A 1 230 ? 18.591 -0.249 -0.227 1.00 89.31 230 MET A O 1
ATOM 1768 N N . TYR A 1 231 ? 16.394 -0.690 -0.136 1.00 89.38 231 TYR A N 1
ATOM 1769 C CA . TYR A 1 231 ? 16.375 -1.569 -1.304 1.00 89.38 231 TYR A CA 1
ATOM 1770 C C . TYR A 1 231 ? 15.802 -0.847 -2.523 1.00 89.38 231 TYR A C 1
ATOM 1772 O O . TYR A 1 231 ? 14.654 -0.412 -2.525 1.00 89.38 231 TYR A O 1
ATOM 1780 N N . LEU A 1 232 ? 16.603 -0.743 -3.583 1.00 82.88 232 LEU A N 1
ATOM 1781 C CA . LEU A 1 232 ? 16.186 -0.119 -4.836 1.00 82.88 232 LEU A CA 1
ATOM 1782 C C . LEU A 1 232 ? 15.648 -1.173 -5.806 1.00 82.88 232 LEU A C 1
ATOM 1784 O O . LEU A 1 232 ? 16.379 -2.074 -6.213 1.00 82.88 232 LEU A O 1
ATOM 1788 N N . LYS A 1 233 ? 14.385 -1.029 -6.224 1.00 80.25 233 LYS A N 1
ATOM 1789 C CA . LYS A 1 233 ? 13.769 -1.886 -7.255 1.00 80.25 233 LYS A CA 1
ATOM 1790 C C . LYS A 1 233 ? 14.331 -1.610 -8.656 1.00 80.25 233 LYS A C 1
ATOM 1792 O O . LYS A 1 233 ? 14.429 -2.521 -9.471 1.00 80.25 233 LYS A O 1
ATOM 1797 N N . ARG A 1 234 ? 14.710 -0.358 -8.933 1.00 81.19 234 ARG A N 1
ATOM 1798 C CA . ARG A 1 234 ? 15.378 0.089 -10.166 1.00 81.19 234 ARG A CA 1
ATOM 1799 C C . ARG A 1 234 ? 16.650 0.845 -9.798 1.00 81.19 234 ARG A C 1
ATOM 1801 O O . ARG A 1 234 ? 16.610 1.718 -8.935 1.00 81.19 234 ARG A O 1
ATOM 1808 N N . LEU A 1 235 ? 17.761 0.543 -10.472 1.00 84.81 235 LEU A N 1
ATOM 1809 C CA . LEU A 1 235 ? 19.056 1.195 -10.216 1.00 84.81 235 LEU A CA 1
ATOM 1810 C C . LEU A 1 235 ? 19.010 2.709 -10.470 1.00 84.81 235 LEU A C 1
ATOM 1812 O O . LEU A 1 235 ? 19.628 3.480 -9.747 1.00 84.81 235 LEU A O 1
ATOM 1816 N N . GLU A 1 236 ? 18.220 3.127 -11.455 1.00 82.56 236 GLU A N 1
ATOM 1817 C CA . GLU A 1 236 ? 18.005 4.530 -11.829 1.00 82.56 236 GLU A CA 1
ATOM 1818 C C . GLU A 1 236 ? 17.396 5.385 -10.708 1.00 82.56 236 GLU A C 1
ATOM 1820 O O . GLU A 1 236 ? 17.615 6.593 -10.671 1.00 82.56 236 GLU A O 1
ATOM 1825 N N . CYS A 1 237 ? 16.682 4.777 -9.753 1.00 82.94 237 CYS A N 1
ATOM 1826 C CA . CYS A 1 237 ? 16.125 5.503 -8.611 1.00 82.94 237 CYS A CA 1
ATOM 1827 C C . CYS A 1 237 ? 17.215 6.105 -7.712 1.00 82.94 237 CYS A C 1
ATOM 1829 O O . CYS A 1 237 ? 16.953 7.099 -7.043 1.00 82.94 237 CYS A O 1
ATOM 1831 N N . ALA A 1 238 ? 18.428 5.534 -7.700 1.00 86.81 238 ALA A N 1
ATOM 1832 C CA . ALA A 1 238 ? 19.547 6.077 -6.929 1.00 86.81 238 ALA A CA 1
ATOM 1833 C C . ALA A 1 238 ? 19.904 7.506 -7.369 1.00 86.81 238 ALA A C 1
ATOM 1835 O O . ALA A 1 238 ? 20.173 8.357 -6.528 1.00 86.81 238 ALA A O 1
ATOM 1836 N N . ASP A 1 239 ? 19.874 7.759 -8.678 1.00 86.06 239 ASP A N 1
ATOM 1837 C CA . ASP A 1 239 ? 20.127 9.075 -9.264 1.00 86.06 239 ASP A CA 1
ATOM 1838 C C . ASP A 1 239 ? 18.985 10.049 -8.956 1.00 86.06 239 ASP A C 1
ATOM 1840 O O . ASP A 1 239 ? 19.206 11.147 -8.449 1.00 86.06 239 ASP A O 1
ATOM 1844 N N . THR A 1 240 ? 17.741 9.602 -9.163 1.00 86.12 240 THR A N 1
ATOM 1845 C CA . THR A 1 240 ? 16.552 10.425 -8.893 1.00 86.12 240 THR A CA 1
ATOM 1846 C C . THR A 1 240 ? 16.516 10.897 -7.439 1.00 86.12 240 THR A C 1
ATOM 1848 O O . THR A 1 240 ? 16.267 12.073 -7.191 1.00 86.12 240 THR A O 1
ATOM 1851 N N . LEU A 1 241 ? 16.838 10.022 -6.479 1.00 85.69 241 LEU A N 1
ATOM 1852 C CA . LEU A 1 241 ? 16.939 10.386 -5.061 1.00 85.69 241 LEU A CA 1
ATOM 1853 C C . LEU A 1 241 ? 18.012 11.450 -4.794 1.00 85.69 241 LEU A C 1
ATOM 1855 O O . LEU A 1 241 ? 17.809 12.304 -3.939 1.00 85.69 241 LEU A O 1
ATOM 1859 N N . GLY A 1 242 ? 19.130 11.423 -5.525 1.00 86.19 242 GLY A N 1
ATOM 1860 C CA . GLY A 1 242 ? 20.208 12.402 -5.375 1.00 86.19 242 GLY A CA 1
ATOM 1861 C C . GLY A 1 242 ? 19.840 13.811 -5.851 1.00 86.19 242 GLY A C 1
ATOM 1862 O O . GLY A 1 242 ? 20.371 14.784 -5.325 1.00 86.19 242 GLY A O 1
ATOM 1863 N N . ILE A 1 243 ? 18.925 13.922 -6.817 1.00 87.88 243 ILE A N 1
ATOM 1864 C CA . ILE A 1 243 ? 18.504 15.197 -7.429 1.00 87.88 243 ILE A CA 1
ATOM 1865 C C . ILE A 1 243 ? 17.128 15.653 -6.899 1.00 87.88 243 ILE A C 1
ATOM 1867 O O . ILE A 1 243 ? 16.651 16.741 -7.221 1.00 87.88 243 ILE A O 1
ATOM 1871 N N . THR A 1 244 ? 16.466 14.841 -6.070 1.00 89.44 244 THR A N 1
ATOM 1872 C CA . THR A 1 244 ? 15.134 15.153 -5.534 1.00 89.44 244 THR A CA 1
ATOM 1873 C C . THR A 1 244 ? 15.173 16.440 -4.706 1.00 89.44 244 THR A C 1
ATOM 1875 O O . THR A 1 244 ? 15.864 16.519 -3.695 1.00 89.44 244 THR A O 1
ATOM 1878 N N . SER A 1 245 ? 14.402 17.447 -5.123 1.00 92.81 245 SER A N 1
ATOM 1879 C CA . SER A 1 245 ? 14.290 18.745 -4.441 1.00 92.81 245 SER A CA 1
ATOM 1880 C C . SER A 1 245 ? 13.059 18.855 -3.543 1.00 92.81 245 SER A C 1
ATOM 1882 O O . SER A 1 245 ? 13.072 19.593 -2.561 1.00 92.81 245 SER A O 1
ATOM 1884 N N . ILE A 1 246 ? 11.993 18.127 -3.877 1.00 94.00 246 ILE A N 1
ATOM 1885 C CA . ILE A 1 246 ? 10.730 18.119 -3.144 1.00 94.00 246 ILE A CA 1
ATOM 1886 C C . ILE A 1 246 ? 10.427 16.679 -2.766 1.00 94.00 246 ILE A C 1
ATOM 1888 O O . ILE A 1 246 ? 10.293 15.815 -3.632 1.00 94.00 246 ILE A O 1
ATOM 1892 N N . LEU A 1 247 ? 10.303 16.438 -1.465 1.00 91.62 247 LEU A N 1
ATOM 1893 C CA . LEU A 1 247 ? 9.896 15.153 -0.925 1.00 91.62 247 LEU A CA 1
ATOM 1894 C C . LEU A 1 247 ? 8.432 15.245 -0.484 1.00 91.62 247 LEU A C 1
ATOM 1896 O O . LEU A 1 247 ? 8.112 15.948 0.472 1.00 91.62 247 LEU A O 1
ATOM 1900 N N . MET A 1 248 ? 7.552 14.535 -1.187 1.00 93.06 248 MET A N 1
ATOM 1901 C CA . MET A 1 248 ? 6.159 14.345 -0.780 1.00 93.06 248 MET A CA 1
ATOM 1902 C C . MET A 1 248 ? 6.078 13.050 0.023 1.00 93.06 248 MET A C 1
ATOM 1904 O O . MET A 1 248 ? 6.401 11.983 -0.497 1.00 93.06 248 MET A O 1
ATOM 1908 N N . VAL A 1 249 ? 5.706 13.150 1.297 1.00 90.94 249 VAL A N 1
ATOM 1909 C CA . VAL A 1 249 ? 5.676 12.013 2.224 1.00 90.94 249 VAL A CA 1
ATOM 1910 C C . VAL A 1 249 ? 4.256 11.829 2.722 1.00 90.94 249 VAL A C 1
ATOM 1912 O O . VAL A 1 249 ? 3.624 12.796 3.145 1.00 90.94 249 VAL A O 1
ATOM 1915 N N . ASP A 1 250 ? 3.778 10.590 2.690 1.00 89.19 250 ASP A N 1
ATOM 1916 C CA . ASP A 1 250 ? 2.535 10.232 3.359 1.00 89.19 250 ASP A CA 1
ATOM 1917 C C . ASP A 1 250 ? 2.719 10.282 4.886 1.00 89.19 250 ASP A C 1
ATOM 1919 O O . ASP A 1 250 ? 3.808 10.067 5.420 1.00 89.19 250 ASP A O 1
ATOM 1923 N N . LYS A 1 251 ? 1.663 10.590 5.629 1.00 90.50 251 LYS A N 1
ATOM 1924 C CA . LYS A 1 251 ? 1.730 10.620 7.089 1.00 90.50 251 LYS A CA 1
ATOM 1925 C C . LYS A 1 251 ? 1.686 9.200 7.640 1.00 90.50 251 LYS A C 1
ATOM 1927 O O . LYS A 1 251 ? 2.589 8.798 8.381 1.00 90.50 251 LYS A O 1
ATOM 1932 N N . THR A 1 252 ? 0.626 8.469 7.316 1.00 83.31 252 THR A N 1
ATOM 1933 C CA . THR A 1 252 ? 0.293 7.217 7.993 1.00 83.31 252 THR A CA 1
ATOM 1934 C C . THR A 1 252 ? 1.134 6.075 7.428 1.00 83.31 252 THR A C 1
ATOM 1936 O O . THR A 1 252 ? 1.207 5.866 6.225 1.00 83.31 252 THR A O 1
ATOM 1939 N N . GLY A 1 253 ? 1.870 5.374 8.295 1.00 82.12 253 GLY A N 1
ATOM 1940 C CA . GLY A 1 253 ? 2.757 4.273 7.895 1.00 82.12 253 GLY A CA 1
ATOM 1941 C C . GLY A 1 253 ? 4.109 4.690 7.298 1.00 82.12 253 GLY A C 1
ATOM 1942 O O . GLY A 1 253 ? 4.966 3.824 7.118 1.00 82.12 253 GLY A O 1
ATOM 1943 N N . VAL A 1 254 ? 4.337 5.986 7.033 1.00 88.38 254 VAL A N 1
ATOM 1944 C CA . VAL A 1 254 ? 5.644 6.510 6.588 1.00 88.38 254 VAL A CA 1
ATOM 1945 C C . VAL A 1 254 ? 6.262 7.443 7.632 1.00 88.38 254 VAL A C 1
ATOM 1947 O O . VAL A 1 254 ? 7.328 7.134 8.161 1.00 88.38 254 VAL A O 1
ATOM 1950 N N . LEU A 1 255 ? 5.608 8.562 7.971 1.00 89.56 255 LEU A N 1
ATOM 1951 C CA . LEU A 1 255 ? 6.059 9.425 9.075 1.00 89.56 255 LEU A CA 1
ATOM 1952 C C . LEU A 1 255 ? 5.680 8.847 10.441 1.00 89.56 255 LEU A C 1
ATOM 1954 O O . LEU A 1 255 ? 6.406 9.024 11.421 1.00 89.56 255 LEU A O 1
ATOM 1958 N N . THR A 1 256 ? 4.538 8.165 10.512 1.00 88.56 256 THR A N 1
ATOM 1959 C CA . THR A 1 256 ? 4.050 7.509 11.725 1.00 88.56 256 THR A CA 1
ATOM 1960 C C . THR A 1 256 ? 4.212 5.995 11.628 1.00 88.56 256 THR A C 1
ATOM 1962 O O . THR A 1 256 ? 4.212 5.413 10.548 1.00 88.56 256 THR A O 1
ATOM 1965 N N . GLN A 1 257 ? 4.320 5.328 12.778 1.00 83.69 257 GLN A N 1
ATOM 1966 C CA . GLN A 1 257 ? 4.453 3.866 12.843 1.00 83.69 257 GLN A CA 1
ATOM 1967 C C . GLN A 1 257 ? 3.121 3.122 12.652 1.00 83.69 257 GLN A C 1
ATOM 1969 O O . GLN A 1 257 ? 3.102 1.908 12.816 1.00 83.69 257 GLN A O 1
ATOM 1974 N N . ASN A 1 258 ? 2.030 3.841 12.348 1.00 82.94 258 ASN A N 1
ATOM 1975 C CA . ASN A 1 258 ? 0.669 3.298 12.270 1.00 82.94 258 ASN A CA 1
ATOM 1976 C C . ASN A 1 258 ? 0.310 2.387 13.470 1.00 82.94 258 ASN A C 1
ATOM 1978 O O . ASN A 1 258 ? -0.334 1.354 13.330 1.00 82.94 258 ASN A O 1
ATOM 1982 N N . ASP A 1 259 ? 0.806 2.757 14.654 1.00 83.81 259 ASP A N 1
ATOM 1983 C CA . ASP A 1 259 ? 0.621 2.058 15.927 1.00 83.81 259 ASP A CA 1
ATOM 1984 C C . ASP A 1 259 ? 0.183 3.116 16.935 1.00 83.81 259 ASP A C 1
ATOM 1986 O O . ASP A 1 259 ? 0.949 4.036 17.253 1.00 83.81 259 ASP A O 1
ATOM 1990 N N . LEU A 1 260 ? -1.075 3.032 17.365 1.00 86.31 260 LEU A N 1
ATOM 1991 C CA . LEU A 1 260 ? -1.661 3.991 18.289 1.00 86.31 260 LEU A CA 1
ATOM 1992 C C . LEU A 1 260 ? -1.000 3.835 19.664 1.00 86.31 260 LEU A C 1
ATOM 1994 O O . LEU A 1 260 ? -0.805 2.722 20.152 1.00 86.31 260 LEU A O 1
ATOM 1998 N N . ARG A 1 261 ? -0.613 4.954 20.284 1.00 88.00 261 ARG A N 1
ATOM 1999 C CA . ARG A 1 261 ? 0.079 4.964 21.579 1.00 88.00 261 ARG A CA 1
ATOM 2000 C C . ARG A 1 261 ? -0.430 6.083 22.463 1.00 88.00 261 ARG A C 1
ATOM 2002 O O . ARG A 1 261 ? -0.695 7.182 21.982 1.00 88.00 261 ARG A O 1
ATOM 2009 N N . VAL A 1 262 ? -0.475 5.806 23.761 1.00 90.62 262 VAL A N 1
ATOM 2010 C CA . VAL A 1 262 ? -0.712 6.819 24.792 1.00 90.62 262 VAL A CA 1
ATOM 2011 C C . VAL A 1 262 ? 0.460 7.804 24.786 1.00 90.62 262 VAL A C 1
ATOM 2013 O O . VAL A 1 262 ? 1.615 7.391 24.909 1.00 90.62 262 VAL A O 1
ATOM 2016 N N . THR A 1 263 ? 0.180 9.097 24.605 1.00 89.75 263 THR A N 1
ATOM 2017 C CA . THR A 1 263 ? 1.210 10.151 24.573 1.00 89.75 263 THR A CA 1
ATOM 2018 C C . THR A 1 263 ? 1.316 10.885 25.897 1.00 89.75 263 THR A C 1
ATOM 2020 O O . THR A 1 263 ? 2.426 11.098 26.381 1.00 89.75 263 THR A O 1
ATOM 2023 N N . ASP A 1 264 ? 0.177 11.227 26.494 1.00 89.81 264 ASP A N 1
ATOM 2024 C CA . ASP A 1 264 ? 0.083 12.102 27.657 1.00 89.81 264 ASP A CA 1
ATOM 2025 C C . ASP A 1 264 ? -1.040 11.627 28.577 1.00 89.81 264 ASP A C 1
ATOM 2027 O O . ASP A 1 264 ? -2.101 11.198 28.121 1.00 89.81 264 ASP A O 1
ATOM 2031 N N . LEU A 1 265 ? -0.796 11.708 29.880 1.00 86.44 265 LEU A N 1
ATOM 2032 C CA . LEU A 1 265 ? -1.765 11.423 30.924 1.00 86.44 265 LEU A CA 1
ATOM 2033 C C . LEU A 1 265 ? -2.057 12.720 31.670 1.00 86.44 265 LEU A C 1
ATOM 2035 O O . LEU A 1 265 ? -1.147 13.476 32.011 1.00 86.44 265 LEU A O 1
ATOM 2039 N N . TRP A 1 266 ? -3.336 12.961 31.927 1.00 87.81 266 TRP A N 1
ATOM 2040 C CA . TRP A 1 266 ? -3.814 14.173 32.574 1.00 87.81 266 TRP A CA 1
ATOM 2041 C C . TRP A 1 266 ? -4.436 13.810 33.917 1.00 87.81 266 TRP A C 1
ATOM 2043 O O . TRP A 1 266 ? -5.355 12.993 33.977 1.00 87.81 266 TRP A O 1
ATOM 2053 N N . THR A 1 267 ? -3.934 14.416 34.988 1.00 81.19 267 THR A N 1
ATOM 2054 C CA . THR A 1 267 ? -4.521 14.345 36.330 1.00 81.19 267 THR A CA 1
ATOM 2055 C C . THR A 1 267 ? -4.957 15.739 36.775 1.00 81.19 267 THR A C 1
ATOM 2057 O O . THR A 1 267 ? -4.734 16.722 36.069 1.00 81.19 267 THR A O 1
ATOM 2060 N N . LEU A 1 268 ? -5.621 15.834 37.932 1.00 77.94 268 LEU A N 1
ATOM 2061 C CA . LEU A 1 268 ? -6.212 17.087 38.419 1.00 77.94 268 LEU A CA 1
ATOM 2062 C C . LEU A 1 268 ? -5.193 18.237 38.537 1.00 77.94 268 LEU A C 1
ATOM 2064 O O . LEU A 1 268 ? -5.561 19.398 38.393 1.00 77.94 268 LEU A O 1
ATOM 2068 N N . GLU A 1 269 ? -3.931 17.905 38.808 1.00 72.88 269 GLU A N 1
ATOM 2069 C CA . GLU A 1 269 ? -2.885 18.879 39.122 1.00 72.88 269 GLU A CA 1
ATOM 2070 C C . GLU A 1 269 ? -1.827 19.004 38.022 1.00 72.88 269 GLU A C 1
ATOM 2072 O O . GLU A 1 269 ? -1.244 20.074 37.884 1.00 72.88 269 GLU A O 1
ATOM 2077 N N . ASN A 1 270 ? -1.580 17.953 37.224 1.00 78.62 270 ASN A N 1
ATOM 2078 C CA . ASN A 1 270 ? -0.477 17.922 36.261 1.00 78.62 270 ASN A CA 1
ATOM 2079 C C . ASN A 1 270 ? -0.810 17.122 34.991 1.00 78.62 270 ASN A C 1
ATOM 2081 O O . ASN A 1 270 ? -1.552 16.140 35.016 1.00 78.62 270 ASN A O 1
ATOM 2085 N N . SER A 1 271 ? -0.179 17.506 33.879 1.00 81.31 271 SER A N 1
ATOM 2086 C CA . SER A 1 271 ? -0.063 16.662 32.685 1.00 81.31 271 SER A CA 1
ATOM 2087 C C . SER A 1 271 ? 1.335 16.050 32.642 1.00 81.31 271 SER A C 1
ATOM 2089 O O . SER A 1 271 ? 2.334 16.731 32.882 1.00 81.31 271 SER A O 1
ATOM 2091 N N . VAL A 1 272 ? 1.412 14.747 32.386 1.00 84.19 272 VAL A N 1
ATOM 2092 C CA . VAL A 1 272 ? 2.676 14.007 32.333 1.00 84.19 272 VAL A CA 1
ATOM 2093 C C . VAL A 1 272 ? 2.738 13.232 31.028 1.00 84.19 272 VAL A C 1
ATOM 2095 O O . VAL A 1 272 ? 1.809 12.505 30.682 1.00 84.19 272 VAL A O 1
ATOM 2098 N N . SER A 1 273 ? 3.854 13.354 30.309 1.00 86.44 273 SER A N 1
ATOM 2099 C CA . SER A 1 273 ? 4.060 12.570 29.094 1.00 86.44 273 SER A CA 1
ATOM 2100 C C . SER A 1 273 ? 4.327 11.102 29.434 1.00 86.44 273 SER A C 1
ATOM 2102 O O . SER A 1 273 ? 5.184 10.783 30.262 1.00 86.44 273 SER A O 1
ATOM 2104 N N . ALA A 1 274 ? 3.633 10.198 28.743 1.00 82.62 274 ALA A N 1
ATOM 2105 C CA . ALA A 1 274 ? 3.738 8.750 28.899 1.00 82.62 274 ALA A CA 1
ATOM 2106 C C . ALA A 1 274 ? 5.178 8.239 28.726 1.00 82.62 274 ALA A C 1
ATOM 2108 O O . ALA A 1 274 ? 5.602 7.315 29.420 1.00 82.62 274 ALA A O 1
ATOM 2109 N N . LYS A 1 275 ? 5.962 8.867 27.837 1.00 82.75 275 LYS A N 1
ATOM 2110 C CA . LYS A 1 275 ? 7.371 8.505 27.609 1.00 82.75 275 LYS A CA 1
ATOM 2111 C C . LYS A 1 275 ? 8.218 8.684 28.864 1.00 82.75 275 LYS A C 1
ATOM 2113 O O . LYS A 1 275 ? 8.987 7.794 29.206 1.00 82.75 275 LYS A O 1
ATOM 2118 N N . THR A 1 276 ? 8.030 9.796 29.572 1.00 80.81 276 THR A N 1
ATOM 2119 C CA . THR A 1 276 ? 8.773 10.105 30.797 1.00 80.81 276 THR A CA 1
ATOM 2120 C C . THR A 1 276 ? 8.501 9.072 31.889 1.00 80.81 276 THR A C 1
ATOM 2122 O O . THR A 1 276 ? 9.426 8.692 32.601 1.00 80.81 276 THR A O 1
ATOM 2125 N N . ILE A 1 277 ? 7.259 8.582 31.989 1.00 78.62 277 ILE A N 1
ATOM 2126 C CA . ILE A 1 277 ? 6.854 7.545 32.954 1.00 78.62 277 ILE A CA 1
ATOM 2127 C C . ILE A 1 277 ? 7.523 6.204 32.625 1.00 78.62 277 ILE A C 1
ATOM 2129 O O . ILE A 1 277 ? 8.055 5.535 33.508 1.00 78.62 277 ILE A O 1
ATOM 2133 N N . ILE A 1 278 ? 7.536 5.817 31.347 1.00 77.81 278 ILE A N 1
ATOM 2134 C CA . ILE A 1 278 ? 8.182 4.572 30.914 1.00 77.81 278 ILE A CA 1
ATOM 2135 C C . ILE A 1 278 ? 9.697 4.645 31.161 1.00 77.81 278 ILE A C 1
ATOM 2137 O O . ILE A 1 278 ? 10.286 3.701 31.681 1.00 77.81 278 ILE A O 1
ATOM 2141 N N . GLU A 1 279 ? 10.335 5.771 30.833 1.00 79.50 279 GLU A N 1
ATOM 2142 C CA . GLU A 1 279 ? 11.775 5.964 31.034 1.00 79.50 279 GLU A CA 1
ATOM 2143 C C . GLU A 1 279 ? 12.171 5.996 32.518 1.00 79.50 279 GLU A C 1
ATOM 2145 O O . GLU A 1 279 ? 13.202 5.429 32.890 1.00 79.50 279 GLU A O 1
ATOM 2150 N N . SER A 1 280 ? 11.376 6.641 33.380 1.00 74.62 280 SER A N 1
ATOM 2151 C CA . SER A 1 280 ? 11.639 6.670 34.823 1.00 74.62 280 SER A CA 1
ATOM 2152 C C . SER A 1 280 ? 11.489 5.282 35.447 1.00 74.62 280 SER A C 1
ATOM 2154 O O . SER A 1 280 ? 12.342 4.879 36.241 1.00 74.62 280 SER A O 1
ATOM 2156 N N . HIS A 1 281 ? 10.479 4.513 35.028 1.00 71.69 281 HIS A N 1
ATOM 2157 C CA . HIS A 1 281 ? 10.295 3.137 35.480 1.00 71.69 281 HIS A CA 1
ATOM 2158 C C . HIS A 1 281 ? 11.414 2.205 34.977 1.00 71.69 281 HIS A C 1
ATOM 2160 O O . HIS A 1 281 ? 11.884 1.329 35.706 1.00 71.69 281 HIS A O 1
ATOM 2166 N N . GLN A 1 282 ? 11.892 2.372 33.743 1.00 72.06 282 GLN A N 1
ATOM 2167 C CA . GLN A 1 282 ? 13.014 1.569 33.246 1.00 72.06 282 GLN A CA 1
ATOM 2168 C C . GLN A 1 282 ? 14.296 1.842 34.043 1.00 72.06 282 GLN A C 1
ATOM 2170 O O . GLN A 1 282 ? 14.965 0.901 34.472 1.00 72.06 282 GLN A O 1
ATOM 2175 N N . LYS A 1 283 ? 14.589 3.113 34.343 1.00 72.12 283 LYS A N 1
ATOM 2176 C CA . LYS A 1 283 ? 15.749 3.495 35.165 1.00 72.12 283 LYS A CA 1
ATOM 2177 C C . LYS A 1 283 ? 15.678 2.940 36.590 1.00 72.12 283 LYS A C 1
ATOM 2179 O O . LYS A 1 283 ? 16.713 2.528 37.117 1.00 72.12 283 LYS A O 1
ATOM 2184 N N . SER A 1 284 ? 14.495 2.904 37.212 1.00 69.06 284 SER A N 1
ATOM 2185 C CA . SER A 1 284 ? 14.322 2.348 38.564 1.00 69.06 284 SER A CA 1
ATOM 2186 C C . SER A 1 284 ? 14.535 0.829 38.601 1.00 69.06 284 SER A C 1
ATOM 2188 O O . SER A 1 284 ? 15.157 0.307 39.529 1.00 69.06 284 SER A O 1
ATOM 2190 N N . LEU A 1 285 ? 14.107 0.110 37.559 1.00 64.19 285 LEU A N 1
ATOM 2191 C CA . LEU A 1 285 ? 14.361 -1.327 37.412 1.00 64.19 285 LEU A CA 1
ATOM 2192 C C . LEU A 1 285 ? 15.849 -1.637 37.190 1.00 64.19 285 LEU A C 1
ATOM 2194 O O . LEU A 1 285 ? 16.363 -2.614 37.738 1.00 64.19 285 LEU A O 1
ATOM 2198 N N . GLU A 1 286 ? 16.562 -0.808 36.426 1.00 64.62 286 GLU A N 1
ATOM 2199 C CA . GLU A 1 286 ? 18.007 -0.960 36.209 1.00 64.62 286 GLU A CA 1
ATOM 2200 C C . GLU A 1 286 ? 18.817 -0.704 37.488 1.00 64.62 286 GLU A C 1
ATOM 2202 O O . GLU A 1 286 ? 19.729 -1.471 37.803 1.00 64.62 286 GLU A O 1
ATOM 2207 N N . THR A 1 287 ? 18.450 0.314 38.275 1.00 58.97 287 THR A N 1
ATOM 2208 C CA . THR A 1 287 ? 19.108 0.594 39.565 1.00 58.97 287 THR A CA 1
ATOM 2209 C C . THR A 1 287 ? 18.844 -0.504 40.594 1.00 58.97 287 THR A C 1
ATOM 2211 O O . THR A 1 287 ? 19.782 -0.936 41.265 1.00 58.97 287 THR A O 1
ATOM 2214 N N . SER A 1 288 ? 17.622 -1.040 40.651 1.00 52.81 288 SER A N 1
ATOM 2215 C CA . SER A 1 288 ? 17.249 -2.133 41.567 1.00 52.81 288 SER A CA 1
ATOM 2216 C C . SER A 1 288 ? 18.010 -3.435 41.291 1.00 52.81 288 SER A C 1
ATOM 2218 O O . SER A 1 288 ? 18.376 -4.155 42.217 1.00 52.81 288 SER A O 1
ATOM 2220 N N . ASN A 1 289 ? 18.308 -3.727 40.022 1.00 49.84 289 ASN A N 1
ATOM 2221 C CA . ASN A 1 289 ? 19.072 -4.917 39.635 1.00 49.84 289 ASN A CA 1
ATOM 2222 C C . ASN A 1 289 ? 20.591 -4.768 39.847 1.00 49.84 289 ASN A C 1
ATOM 2224 O O . ASN A 1 289 ? 21.317 -5.756 39.759 1.00 49.84 289 ASN A O 1
ATOM 2228 N N . SER A 1 290 ? 21.079 -3.553 40.122 1.00 45.50 290 SER A N 1
ATOM 2229 C CA . SER A 1 290 ? 22.505 -3.271 40.343 1.00 45.50 290 SER A CA 1
ATOM 2230 C C . SER A 1 290 ? 22.933 -3.286 41.819 1.00 45.50 290 SER A C 1
ATOM 2232 O O . SER A 1 290 ? 24.129 -3.253 42.107 1.00 45.50 290 SER A O 1
ATOM 2234 N N . SER A 1 291 ? 21.990 -3.394 42.761 1.00 38.09 291 SER A N 1
ATOM 2235 C CA . SER A 1 291 ? 22.254 -3.363 44.205 1.00 38.09 291 SER A CA 1
ATOM 2236 C C . SER A 1 291 ? 21.998 -4.709 44.899 1.00 38.09 291 SER A C 1
ATOM 2238 O O . SER A 1 291 ? 21.120 -4.822 45.752 1.00 38.09 291 SER A O 1
ATOM 2240 N N . GLU A 1 292 ? 22.819 -5.722 44.609 1.00 37.66 292 GLU A N 1
ATOM 2241 C CA . GLU A 1 292 ? 23.178 -6.743 45.609 1.00 37.66 292 GLU A CA 1
ATOM 2242 C C . GLU A 1 292 ? 24.325 -6.179 46.470 1.00 37.66 292 GLU A C 1
ATOM 2244 O O . GLU A 1 292 ? 25.491 -6.442 46.192 1.00 37.66 292 GLU A O 1
ATOM 2249 N N . ASN A 1 293 ? 24.012 -5.321 47.454 1.00 29.86 293 ASN A N 1
ATOM 2250 C CA . ASN A 1 293 ? 24.729 -5.184 48.738 1.00 29.86 293 ASN A CA 1
ATOM 2251 C C . ASN A 1 293 ? 24.196 -3.989 49.559 1.00 29.86 293 ASN A C 1
ATOM 2253 O O . ASN A 1 293 ? 24.374 -2.839 49.181 1.00 29.86 293 ASN A O 1
ATOM 2257 N N . ASN A 1 294 ? 23.569 -4.331 50.692 1.00 29.05 294 ASN A N 1
ATOM 2258 C CA . ASN A 1 294 ? 23.210 -3.581 51.910 1.00 29.05 294 ASN A CA 1
ATOM 2259 C C . ASN A 1 294 ? 23.085 -2.033 51.918 1.00 29.05 294 ASN A C 1
ATOM 2261 O O . ASN A 1 294 ? 24.014 -1.316 51.548 1.00 29.05 294 ASN A O 1
ATOM 2265 N N . PRO A 1 295 ? 22.004 -1.491 52.526 1.00 31.58 295 PRO A N 1
ATOM 2266 C CA . PRO A 1 295 ? 21.710 -0.065 52.532 1.00 31.58 295 PRO A CA 1
ATOM 2267 C C . PRO A 1 295 ? 22.506 0.680 53.615 1.00 31.58 295 PRO A C 1
ATOM 2269 O O . PRO A 1 295 ? 22.485 0.324 54.793 1.00 31.58 295 PRO A O 1
ATOM 2272 N N . LYS A 1 296 ? 23.143 1.787 53.231 1.00 24.03 296 LYS A N 1
ATOM 2273 C CA . LYS A 1 296 ? 23.430 2.915 54.124 1.00 24.03 296 LYS A CA 1
ATOM 2274 C C . LYS A 1 296 ? 22.989 4.187 53.416 1.00 24.03 296 LYS A C 1
ATOM 2276 O O . LYS A 1 296 ? 23.695 4.717 52.567 1.00 24.03 296 LYS A O 1
ATOM 2281 N N . TYR A 1 297 ? 21.791 4.639 53.765 1.00 26.09 297 TYR A N 1
ATOM 2282 C CA . TYR A 1 297 ? 21.287 5.944 53.374 1.00 26.09 297 TYR A CA 1
ATOM 2283 C C . TYR A 1 297 ? 22.049 7.028 54.130 1.00 26.09 297 TYR A C 1
ATOM 2285 O O . TYR A 1 297 ? 21.954 7.120 55.347 1.00 26.09 297 TYR A O 1
ATOM 2293 N N . HIS A 1 298 ? 22.771 7.852 53.385 1.00 25.73 298 HIS A N 1
ATOM 2294 C CA . HIS A 1 298 ? 22.894 9.284 53.620 1.00 25.73 298 HIS A CA 1
ATOM 2295 C C . HIS A 1 298 ? 23.256 9.905 52.275 1.00 25.73 298 HIS A C 1
ATOM 2297 O O . HIS A 1 298 ? 24.302 9.577 51.733 1.00 25.73 298 HIS A O 1
ATOM 2303 N N . ILE A 1 299 ? 22.387 10.768 51.752 1.00 26.08 299 ILE A N 1
ATOM 2304 C CA . ILE A 1 299 ? 22.744 12.069 51.180 1.00 26.08 299 ILE A CA 1
ATOM 2305 C C . ILE A 1 299 ? 21.456 12.894 51.135 1.00 26.08 299 ILE A C 1
ATOM 2307 O O . ILE A 1 299 ? 20.441 12.508 50.560 1.00 26.08 299 ILE A O 1
ATOM 2311 N N . SER A 1 300 ? 21.545 14.005 51.848 1.00 24.92 300 SER A N 1
ATOM 2312 C CA . SER A 1 300 ? 20.698 15.180 51.831 1.00 24.92 300 SER A CA 1
ATOM 2313 C C . SER A 1 300 ? 20.742 15.897 50.481 1.00 24.92 300 SER A C 1
ATOM 2315 O O . SER A 1 300 ? 21.809 16.028 49.887 1.00 24.92 300 SER A O 1
ATOM 2317 N N . ASP A 1 301 ? 19.581 16.436 50.120 1.00 26.64 301 ASP A N 1
ATOM 2318 C CA . ASP A 1 301 ? 19.342 17.632 49.311 1.00 26.64 301 ASP A CA 1
ATOM 2319 C C . ASP A 1 301 ? 19.819 17.658 47.852 1.00 26.64 301 ASP A C 1
ATOM 2321 O O . ASP A 1 301 ? 20.992 17.838 47.531 1.00 26.64 301 ASP A O 1
ATOM 2325 N N . GLY A 1 302 ? 18.826 17.617 46.954 1.00 25.83 302 GLY A N 1
ATOM 2326 C CA . GLY A 1 302 ? 18.972 18.066 45.571 1.00 25.83 302 GLY A CA 1
ATOM 2327 C C . GLY A 1 302 ? 17.981 17.446 44.586 1.00 25.83 302 GLY A C 1
ATOM 2328 O O . GLY A 1 302 ? 18.396 16.710 43.703 1.00 25.83 302 GLY A O 1
ATOM 2329 N N . ASN A 1 303 ? 16.690 17.782 44.705 1.00 26.75 303 ASN A N 1
ATOM 2330 C CA . ASN A 1 303 ? 15.644 17.568 43.689 1.00 26.75 303 ASN A CA 1
ATOM 2331 C C . ASN A 1 303 ? 15.375 16.123 43.224 1.00 26.75 303 ASN A C 1
ATOM 2333 O O . ASN A 1 303 ? 15.613 15.781 42.071 1.00 26.75 303 ASN A O 1
ATOM 2337 N N . CYS A 1 304 ? 14.738 15.321 44.078 1.00 29.67 304 CYS A N 1
ATOM 2338 C CA . CYS A 1 304 ? 13.871 14.202 43.670 1.00 29.67 304 CYS A CA 1
ATOM 2339 C C . CYS A 1 304 ? 12.712 14.068 44.680 1.00 29.67 304 CYS A C 1
ATOM 2341 O O . CYS A 1 304 ? 12.584 13.054 45.347 1.00 29.67 304 CYS A O 1
ATOM 2343 N N . ASN A 1 305 ? 11.908 15.128 44.835 1.00 26.38 305 ASN A N 1
ATOM 2344 C CA . ASN A 1 305 ? 10.682 15.139 45.654 1.00 26.38 305 ASN A CA 1
ATOM 2345 C C . ASN A 1 305 ? 9.468 15.608 44.827 1.00 26.38 305 ASN A C 1
ATOM 2347 O O . ASN A 1 305 ? 8.690 16.460 45.243 1.00 26.38 305 ASN A O 1
ATOM 2351 N N . LEU A 1 306 ? 9.312 15.056 43.630 1.00 33.62 306 LEU A N 1
ATOM 2352 C CA . LEU A 1 306 ? 7.996 14.848 43.029 1.00 33.62 306 LEU A CA 1
ATOM 2353 C C . LEU A 1 306 ? 7.896 13.335 42.853 1.00 33.62 306 LEU A C 1
ATOM 2355 O O . LEU A 1 306 ? 8.908 12.751 42.485 1.00 33.62 306 LEU A O 1
ATOM 2359 N N . ILE A 1 307 ? 6.715 12.740 43.042 1.00 38.38 307 ILE A N 1
ATOM 2360 C CA . ILE A 1 307 ? 6.439 11.283 42.987 1.00 38.38 307 ILE A CA 1
ATOM 2361 C C . ILE A 1 307 ? 6.476 10.609 44.380 1.00 38.38 307 ILE A C 1
ATOM 2363 O O . ILE A 1 307 ? 7.298 9.746 44.664 1.00 38.38 307 ILE A O 1
ATOM 2367 N N . SER A 1 308 ? 5.607 11.057 45.293 1.00 37.28 308 SER A N 1
ATOM 2368 C CA . SER A 1 308 ? 5.229 10.250 46.474 1.00 37.28 308 SER A CA 1
ATOM 2369 C C . SER A 1 308 ? 3.786 10.466 46.951 1.00 37.28 308 SER A C 1
ATOM 2371 O O . SER A 1 308 ? 3.250 9.621 47.654 1.00 37.28 308 SER A O 1
ATOM 2373 N N . GLY A 1 309 ? 3.121 11.557 46.543 1.00 38.31 309 GLY A N 1
ATOM 2374 C CA . GLY A 1 309 ? 1.661 11.737 46.701 1.00 38.31 309 GLY A CA 1
ATOM 2375 C C . GLY A 1 309 ? 0.864 11.617 45.395 1.00 38.31 309 GLY A C 1
ATOM 2376 O O . GLY A 1 309 ? -0.356 11.517 45.406 1.00 38.31 309 GLY A O 1
ATOM 2377 N N . VAL A 1 310 ? 1.561 11.628 44.258 1.00 43.47 310 VAL A N 1
ATOM 2378 C CA . VAL A 1 310 ? 0.985 11.602 42.905 1.00 43.47 310 VAL A CA 1
ATOM 2379 C C . VAL A 1 310 ? 0.830 10.156 42.396 1.00 43.47 310 VAL A C 1
ATOM 2381 O O . VAL A 1 310 ? 0.002 9.893 41.525 1.00 43.47 310 VAL A O 1
ATOM 2384 N N . ASP A 1 311 ? 1.547 9.205 43.002 1.00 55.94 311 ASP A N 1
ATOM 2385 C CA . ASP A 1 311 ? 1.516 7.778 42.657 1.00 55.94 311 ASP A CA 1
ATOM 2386 C C . ASP A 1 311 ? 0.156 7.122 42.877 1.00 55.94 311 ASP A C 1
ATOM 2388 O O . ASP A 1 311 ? -0.225 6.259 42.092 1.00 55.94 311 ASP A O 1
ATOM 2392 N N . ASP A 1 312 ? -0.617 7.560 43.874 1.00 65.31 312 ASP A N 1
ATOM 2393 C CA . ASP A 1 312 ? -1.924 6.959 44.160 1.00 65.31 312 ASP A CA 1
ATOM 2394 C C . ASP A 1 312 ? -2.930 7.239 43.034 1.00 65.31 312 ASP A C 1
ATOM 2396 O O . ASP A 1 312 ? -3.623 6.334 42.571 1.00 65.31 312 ASP A O 1
ATOM 2400 N N . ILE A 1 313 ? -2.983 8.477 42.527 1.00 77.38 313 ILE A N 1
ATOM 2401 C CA . ILE A 1 313 ? -3.914 8.853 41.449 1.00 77.38 313 ILE A CA 1
ATOM 2402 C C . ILE A 1 313 ? -3.497 8.195 40.131 1.00 77.38 313 ILE A C 1
ATOM 2404 O O . ILE A 1 313 ? -4.349 7.678 39.406 1.00 77.38 313 ILE A O 1
ATOM 2408 N N . PHE A 1 314 ? -2.196 8.175 39.822 1.00 77.50 314 PHE A N 1
ATOM 2409 C CA . PHE A 1 314 ? -1.704 7.483 38.630 1.00 77.50 314 PHE A CA 1
ATOM 2410 C C . PHE A 1 314 ? -1.877 5.965 38.735 1.00 77.50 314 PHE A C 1
ATOM 2412 O O . PHE A 1 314 ? -2.261 5.340 37.751 1.00 77.50 314 PHE A O 1
ATOM 2419 N N . GLY A 1 315 ? -1.682 5.378 39.916 1.00 77.62 315 GLY A N 1
ATOM 2420 C CA . GLY A 1 315 ? -1.934 3.964 40.183 1.00 77.62 315 GLY A CA 1
ATOM 2421 C C . GLY A 1 315 ? -3.403 3.590 39.986 1.00 77.62 315 GLY A C 1
ATOM 2422 O O . GLY A 1 315 ? -3.699 2.593 39.325 1.00 77.62 315 GLY A O 1
ATOM 2423 N N . ILE A 1 316 ? -4.335 4.425 40.462 1.00 83.50 316 ILE A N 1
ATOM 2424 C CA . ILE A 1 316 ? -5.774 4.254 40.201 1.00 83.50 316 ILE A CA 1
ATOM 2425 C C . ILE A 1 316 ? -6.062 4.363 38.701 1.00 83.50 316 ILE A C 1
ATOM 2427 O O . ILE A 1 316 ? -6.773 3.522 38.157 1.00 83.50 316 ILE A O 1
ATOM 2431 N N . LEU A 1 317 ? -5.494 5.355 38.012 1.00 87.19 317 LEU A N 1
ATOM 2432 C CA . LEU A 1 317 ? -5.707 5.547 36.578 1.00 87.19 317 LEU A CA 1
ATOM 2433 C C . LEU A 1 317 ? -5.199 4.351 35.756 1.00 87.19 317 LEU A C 1
ATOM 2435 O O . LEU A 1 317 ? -5.920 3.861 34.891 1.00 87.19 317 LEU A O 1
ATOM 2439 N N . ILE A 1 318 ? -4.006 3.837 36.065 1.00 85.81 318 ILE A N 1
ATOM 2440 C CA . ILE A 1 318 ? -3.437 2.628 35.447 1.00 85.81 318 ILE A CA 1
ATOM 2441 C C . ILE A 1 318 ? -4.334 1.414 35.713 1.00 85.81 318 ILE A C 1
ATOM 2443 O O . ILE A 1 318 ? -4.604 0.624 34.807 1.00 85.81 318 ILE A O 1
ATOM 2447 N N . THR A 1 319 ? -4.846 1.288 36.937 1.00 85.50 319 THR A N 1
ATOM 2448 C CA . THR A 1 319 ? -5.770 0.214 37.319 1.00 85.50 319 THR A CA 1
ATOM 2449 C C . THR A 1 319 ? -7.049 0.287 36.480 1.00 85.50 319 THR A C 1
ATOM 2451 O O . THR A 1 319 ? -7.420 -0.695 35.843 1.00 85.50 319 THR A O 1
ATOM 2454 N N . VAL A 1 320 ? -7.662 1.471 36.361 1.00 88.75 320 VAL A N 1
ATOM 2455 C CA . VAL A 1 320 ? -8.853 1.701 35.524 1.00 88.75 320 VAL A CA 1
ATOM 2456 C C . VAL A 1 320 ? -8.579 1.401 34.047 1.00 88.75 320 VAL A C 1
ATOM 2458 O O . VAL A 1 320 ? -9.392 0.726 33.419 1.00 88.75 320 VAL A O 1
ATOM 2461 N N . MET A 1 321 ? -7.436 1.837 33.503 1.00 89.06 321 MET A N 1
ATOM 2462 C CA . MET A 1 321 ? -7.021 1.538 32.122 1.00 89.06 321 MET A CA 1
ATOM 2463 C C . MET A 1 321 ? -6.858 0.033 31.867 1.00 89.06 321 MET A C 1
ATOM 2465 O O . MET A 1 321 ? -7.101 -0.427 30.761 1.00 89.06 321 MET A O 1
ATOM 2469 N N . SER A 1 322 ? -6.450 -0.736 32.878 1.00 86.38 322 SER A N 1
ATOM 2470 C CA . SER A 1 322 ? -6.265 -2.192 32.765 1.00 86.38 322 SER A CA 1
ATOM 2471 C C . SER A 1 322 ? -7.593 -2.945 32.775 1.00 86.38 322 SER A C 1
ATOM 2473 O O . SER A 1 322 ? -7.775 -3.932 32.062 1.00 86.38 322 SER A O 1
ATOM 2475 N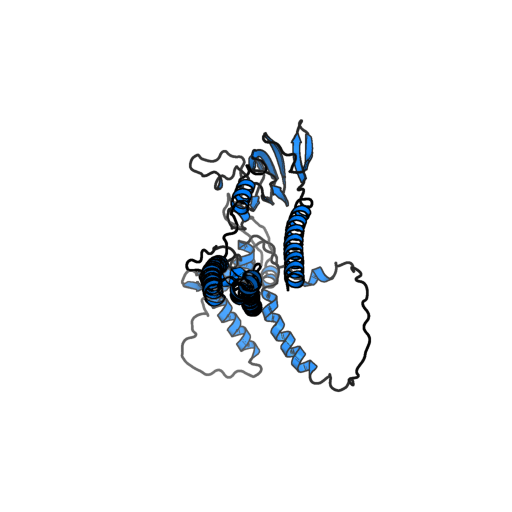 N . ILE A 1 323 ? -8.494 -2.490 33.641 1.00 87.44 323 ILE A N 1
ATOM 2476 C CA . ILE A 1 323 ? -9.753 -3.140 34.002 1.00 87.44 323 ILE A CA 1
ATOM 2477 C C . ILE A 1 323 ? -10.860 -2.836 32.999 1.00 87.44 323 ILE A C 1
ATOM 2479 O O . ILE A 1 323 ? -11.597 -3.732 32.591 1.00 87.44 323 ILE A O 1
ATOM 2483 N N . CYS A 1 324 ? -11.002 -1.567 32.619 1.00 89.31 324 CYS A N 1
ATOM 2484 C CA . CYS A 1 324 ? -12.076 -1.099 31.754 1.00 89.31 324 CYS A CA 1
ATOM 2485 C C . CYS A 1 324 ? -11.675 -1.234 30.279 1.00 89.31 324 CYS A C 1
ATOM 2487 O O . CYS A 1 324 ? -11.799 -0.290 29.504 1.00 89.31 324 CYS A O 1
ATOM 2489 N N . ASP A 1 325 ? -11.147 -2.400 29.912 1.00 89.12 325 ASP A N 1
ATOM 2490 C CA . ASP A 1 325 ? -10.531 -2.642 28.614 1.00 89.12 325 ASP A CA 1
ATOM 2491 C C . ASP A 1 325 ? -10.757 -4.095 28.164 1.00 89.12 325 ASP A C 1
ATOM 2493 O O . ASP A 1 325 ? -10.733 -5.021 28.978 1.00 89.12 325 ASP A O 1
ATOM 2497 N N . LYS A 1 326 ? -11.004 -4.297 26.862 1.00 85.38 326 LYS A N 1
ATOM 2498 C CA . LYS A 1 326 ? -11.302 -5.614 26.268 1.00 85.38 326 LYS A CA 1
ATOM 2499 C C . LYS A 1 326 ? -10.116 -6.285 25.590 1.00 85.38 326 LYS A C 1
ATOM 2501 O O . LYS A 1 326 ? -10.250 -7.427 25.152 1.00 85.38 326 LYS A O 1
ATOM 2506 N N . ALA A 1 327 ? -8.993 -5.597 25.439 1.00 86.50 327 ALA A N 1
ATOM 2507 C CA . ALA A 1 327 ? -7.863 -6.112 24.702 1.00 86.50 327 ALA A CA 1
ATOM 2508 C C . ALA A 1 327 ? -7.175 -7.244 25.476 1.00 86.50 327 ALA A C 1
ATOM 2510 O O . ALA A 1 327 ? -6.943 -7.161 26.687 1.00 86.50 327 ALA A O 1
ATOM 2511 N N . ILE A 1 328 ? -6.863 -8.323 24.764 1.00 85.25 328 ILE A N 1
ATOM 2512 C CA . ILE A 1 328 ? -6.280 -9.548 25.315 1.00 85.25 328 ILE A CA 1
ATOM 2513 C C . ILE A 1 328 ? -4.852 -9.674 24.802 1.00 85.25 328 ILE A C 1
ATOM 2515 O O . ILE A 1 328 ? -4.600 -9.558 23.603 1.00 85.25 328 ILE A O 1
ATOM 2519 N N . ILE A 1 329 ? -3.918 -9.934 25.713 1.00 84.62 329 ILE A N 1
ATOM 2520 C CA . ILE A 1 329 ? -2.520 -10.188 25.381 1.00 84.62 329 ILE A CA 1
ATOM 2521 C C . ILE A 1 329 ? -2.382 -11.672 25.019 1.00 84.62 329 ILE A C 1
ATOM 2523 O O . ILE A 1 329 ? -2.561 -12.549 25.864 1.00 84.62 329 ILE A O 1
ATOM 2527 N N . GLU A 1 330 ? -2.050 -11.982 23.767 1.00 81.19 330 GLU A N 1
ATOM 2528 C CA . GLU A 1 330 ? -1.680 -13.343 23.393 1.00 81.19 330 GLU A CA 1
ATOM 2529 C C . GLU A 1 330 ? -0.276 -13.649 23.915 1.00 81.19 330 GLU A C 1
ATOM 2531 O O . GLU A 1 330 ? 0.747 -13.221 23.375 1.00 81.19 330 GLU A O 1
ATOM 2536 N N . ASN A 1 331 ? -0.210 -14.454 24.970 1.00 67.56 331 ASN A N 1
ATOM 2537 C CA . ASN A 1 331 ? 1.048 -15.043 25.393 1.00 67.56 331 ASN A CA 1
ATOM 2538 C C . ASN A 1 331 ? 1.403 -16.179 24.416 1.00 67.56 331 ASN A C 1
ATOM 2540 O O . ASN A 1 331 ? 0.819 -17.265 24.446 1.00 67.56 331 ASN A O 1
ATOM 2544 N N . SER A 1 332 ? 2.403 -15.943 23.560 1.00 50.25 332 SER A N 1
ATOM 2545 C CA . SER A 1 332 ? 2.908 -16.856 22.515 1.00 50.25 332 SER A CA 1
ATOM 2546 C C . SER A 1 332 ? 3.402 -18.231 23.015 1.00 50.25 332 SER A C 1
ATOM 2548 O O . SER A 1 332 ? 3.818 -19.081 22.226 1.00 50.25 332 SER A O 1
ATOM 2550 N N . HIS A 1 333 ? 3.295 -18.515 24.314 1.00 43.28 333 HIS A N 1
ATOM 2551 C CA . HIS A 1 333 ? 3.636 -19.797 24.924 1.00 43.28 333 HIS A CA 1
ATOM 2552 C C . HIS A 1 333 ? 2.653 -20.943 24.616 1.00 43.28 333 HIS A C 1
ATOM 2554 O O . HIS A 1 333 ? 3.017 -22.101 24.833 1.00 43.28 333 HIS A O 1
ATOM 2560 N N . HIS A 1 334 ? 1.461 -20.681 24.061 1.00 31.02 334 HIS A N 1
ATOM 2561 C CA . HIS A 1 334 ? 0.477 -21.737 23.764 1.00 31.02 334 HIS A CA 1
ATOM 2562 C C . HIS A 1 334 ? 0.394 -22.199 22.296 1.00 31.02 334 HIS A C 1
ATOM 2564 O O . HIS A 1 334 ? -0.052 -23.322 22.046 1.00 31.02 334 HIS A O 1
ATOM 2570 N N . SER A 1 335 ? 0.911 -21.435 21.329 1.00 27.95 335 SER A N 1
ATOM 2571 C CA . SER A 1 335 ? 0.781 -21.773 19.896 1.00 27.95 335 SER A CA 1
ATOM 2572 C C . SER A 1 335 ? 1.860 -22.731 19.365 1.00 27.95 335 SER A C 1
ATOM 2574 O O . SER A 1 335 ? 1.719 -23.286 18.278 1.00 27.95 335 SER A O 1
ATOM 2576 N N . ALA A 1 336 ? 2.909 -23.025 20.142 1.00 32.28 336 ALA A N 1
ATOM 2577 C CA . ALA A 1 336 ? 3.971 -23.954 19.733 1.00 32.28 336 ALA A CA 1
ATOM 2578 C C . ALA A 1 336 ? 3.581 -25.450 19.805 1.00 32.28 336 ALA A C 1
ATOM 2580 O O . ALA A 1 336 ? 4.369 -26.305 19.403 1.00 32.28 336 ALA A O 1
ATOM 2581 N N . LYS A 1 337 ? 2.383 -25.800 20.301 1.00 28.20 337 LYS A N 1
ATOM 2582 C CA . LYS A 1 337 ? 1.927 -27.203 20.414 1.00 28.20 337 LYS A CA 1
ATOM 2583 C C . LYS A 1 337 ? 0.981 -27.671 19.303 1.00 28.20 337 LYS A C 1
ATOM 2585 O O . LYS A 1 337 ? 0.641 -28.850 19.280 1.00 28.20 337 LYS A O 1
ATOM 2590 N N . ILE A 1 338 ? 0.603 -26.808 18.357 1.00 30.94 338 ILE A N 1
ATOM 2591 C CA . ILE A 1 338 ? -0.294 -27.169 17.244 1.00 30.94 338 ILE A CA 1
ATOM 2592 C C . ILE A 1 338 ? 0.353 -26.774 15.909 1.00 30.94 338 ILE A C 1
ATOM 2594 O O . ILE A 1 338 ? -0.170 -25.988 15.132 1.00 30.94 338 ILE A O 1
ATOM 2598 N N . ALA A 1 339 ? 1.531 -27.330 15.632 1.00 26.06 339 ALA A N 1
ATOM 2599 C CA . ALA A 1 339 ? 2.085 -27.363 14.284 1.00 26.06 339 ALA A CA 1
ATOM 2600 C C . ALA A 1 339 ? 2.381 -28.823 13.929 1.00 26.06 339 ALA A C 1
ATOM 2602 O O . ALA A 1 339 ? 3.364 -29.412 14.378 1.00 26.06 339 ALA A O 1
ATOM 2603 N N . LEU A 1 340 ? 1.486 -29.421 13.138 1.00 27.89 340 LEU A N 1
ATOM 2604 C CA . LEU A 1 340 ? 1.711 -30.701 12.466 1.00 27.89 340 LEU A CA 1
ATOM 2605 C C . LEU A 1 340 ? 3.062 -30.665 11.723 1.00 27.89 340 LEU A C 1
ATOM 2607 O O . LEU A 1 340 ? 3.351 -29.676 11.041 1.00 27.89 340 LEU A O 1
ATOM 2611 N N . PRO A 1 341 ? 3.896 -31.718 11.801 1.00 26.81 341 PRO A N 1
ATOM 2612 C CA . PRO A 1 341 ? 5.221 -31.687 11.204 1.00 26.81 341 PRO A CA 1
ATOM 2613 C C . PRO A 1 341 ? 5.114 -31.744 9.674 1.00 26.81 341 PRO A C 1
ATOM 2615 O O . PRO A 1 341 ? 4.881 -32.799 9.081 1.00 26.81 341 PRO A O 1
ATOM 2618 N N . ARG A 1 342 ? 5.336 -30.603 9.011 1.00 26.20 342 ARG A N 1
ATOM 2619 C CA . ARG A 1 342 ? 5.674 -30.560 7.583 1.00 26.20 342 ARG A CA 1
ATOM 2620 C C . ARG A 1 342 ? 7.053 -31.202 7.402 1.00 26.20 342 ARG A C 1
ATOM 2622 O O . ARG A 1 342 ? 8.068 -30.628 7.781 1.00 26.20 342 ARG A O 1
ATOM 2629 N N . LYS A 1 343 ? 7.085 -32.402 6.814 1.00 25.12 343 LYS A N 1
ATOM 2630 C CA . LYS A 1 343 ? 8.314 -33.047 6.328 1.00 25.12 343 LYS A CA 1
ATOM 2631 C C . LYS A 1 343 ? 8.982 -32.148 5.282 1.00 25.12 343 LYS A C 1
ATOM 2633 O O . LYS A 1 343 ? 8.426 -31.952 4.205 1.00 25.12 343 LYS A O 1
ATOM 2638 N N . THR A 1 344 ? 10.184 -31.661 5.565 1.00 24.48 344 THR A N 1
ATOM 2639 C CA . THR A 1 344 ? 11.122 -31.169 4.547 1.00 24.48 344 THR A CA 1
ATOM 2640 C C . THR A 1 344 ? 12.175 -32.250 4.268 1.00 24.48 344 THR A C 1
ATOM 2642 O O . THR A 1 344 ? 12.573 -32.972 5.188 1.00 24.48 344 THR A O 1
ATOM 2645 N N . PRO A 1 345 ? 12.601 -32.444 3.006 1.00 24.58 345 PRO A N 1
ATOM 2646 C CA . PRO A 1 345 ? 13.529 -33.507 2.654 1.00 24.58 345 PRO A CA 1
ATOM 2647 C C . PRO A 1 345 ? 14.965 -33.138 3.042 1.00 24.58 345 PRO A C 1
ATOM 2649 O O . PRO A 1 345 ? 15.416 -32.002 2.909 1.00 24.58 345 PRO A O 1
ATOM 2652 N N . SER A 1 346 ? 15.685 -34.152 3.508 1.00 22.41 346 SER A N 1
ATOM 2653 C CA . SER A 1 346 ? 17.078 -34.117 3.937 1.00 22.41 346 SER A CA 1
ATOM 2654 C C . SER A 1 346 ? 18.038 -33.748 2.802 1.00 22.41 346 SER A C 1
ATOM 2656 O O . SER A 1 346 ? 18.138 -34.489 1.822 1.00 22.41 346 SER A O 1
ATOM 2658 N N . PHE A 1 347 ? 18.841 -32.697 2.989 1.00 26.36 347 PHE A N 1
ATOM 2659 C CA . PHE A 1 347 ? 20.098 -32.520 2.261 1.00 26.36 347 PHE A CA 1
ATOM 2660 C C . PHE A 1 347 ? 21.286 -32.800 3.186 1.00 26.36 347 PHE A C 1
ATOM 2662 O O . PHE A 1 347 ? 21.449 -32.214 4.252 1.00 26.36 347 PHE A O 1
ATOM 2669 N N . ARG A 1 348 ? 22.090 -33.772 2.760 1.00 24.56 348 ARG A N 1
ATOM 2670 C CA . ARG A 1 348 ? 23.204 -34.405 3.468 1.00 24.56 348 ARG A CA 1
ATOM 2671 C C . ARG A 1 348 ? 24.497 -33.657 3.132 1.00 24.56 348 ARG A C 1
ATOM 2673 O O . ARG A 1 348 ? 24.861 -33.593 1.961 1.00 24.56 348 ARG A O 1
ATOM 2680 N N . ARG A 1 349 ? 25.249 -33.182 4.128 1.00 25.52 349 ARG A N 1
ATOM 2681 C CA . ARG A 1 349 ? 26.687 -32.896 3.966 1.00 25.52 349 ARG A CA 1
ATOM 2682 C C . ARG A 1 349 ? 27.462 -33.322 5.213 1.00 25.52 349 ARG A C 1
ATOM 2684 O O . ARG A 1 349 ? 27.187 -32.867 6.315 1.00 25.52 349 ARG A O 1
ATOM 2691 N N . LYS A 1 350 ? 28.375 -34.272 4.997 1.00 25.70 350 LYS A N 1
ATOM 2692 C CA . LYS A 1 350 ? 29.357 -34.814 5.947 1.00 25.70 350 LYS A CA 1
ATOM 2693 C C . LYS A 1 350 ? 30.637 -33.960 5.953 1.00 25.70 350 LYS A C 1
ATOM 2695 O O . LYS A 1 350 ? 30.894 -33.267 4.970 1.00 25.70 350 LYS A O 1
ATOM 2700 N N . ASN A 1 351 ? 31.433 -34.184 7.008 1.00 26.30 351 ASN A N 1
ATOM 2701 C CA . ASN A 1 351 ? 32.822 -33.778 7.319 1.00 26.30 351 ASN A CA 1
ATOM 2702 C C . ASN A 1 351 ? 32.853 -32.650 8.368 1.00 26.30 351 ASN A C 1
ATOM 2704 O O . ASN A 1 351 ? 32.562 -31.510 8.040 1.00 26.30 351 ASN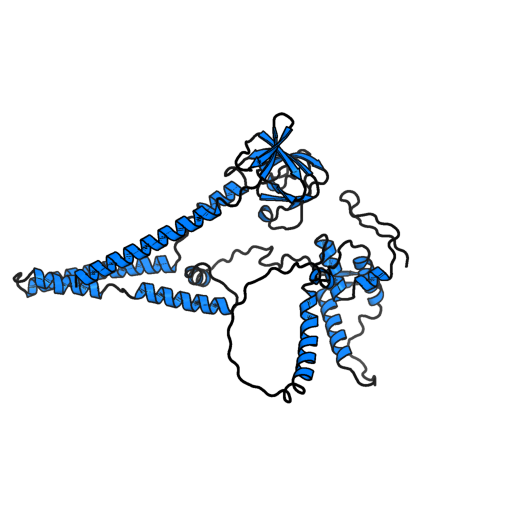 A O 1
ATOM 2708 N N . LEU A 1 352 ? 32.942 -32.924 9.677 1.00 25.98 352 LEU A N 1
ATOM 2709 C CA . LEU A 1 352 ? 33.981 -33.595 10.488 1.00 25.98 352 LEU A CA 1
ATOM 2710 C C . LEU A 1 352 ? 35.262 -32.758 10.622 1.00 25.98 352 LEU A C 1
ATOM 2712 O O . LEU A 1 352 ? 36.097 -32.767 9.726 1.00 25.98 352 LEU A O 1
ATOM 2716 N N . LEU A 1 353 ? 35.402 -32.094 11.773 1.00 27.59 353 LEU A N 1
ATOM 2717 C CA . LEU A 1 353 ? 36.668 -31.785 12.440 1.00 27.59 353 LEU A CA 1
ATOM 2718 C C . LEU A 1 353 ? 36.391 -31.653 13.948 1.00 27.59 353 LEU A C 1
ATOM 2720 O O . LEU A 1 353 ? 35.438 -31.010 14.377 1.00 27.59 353 LEU A O 1
ATOM 2724 N N . SER A 1 354 ? 37.192 -32.390 14.706 1.00 28.31 354 SER A N 1
ATOM 2725 C CA . SER A 1 354 ? 37.131 -32.703 16.133 1.00 28.31 354 SER A CA 1
ATOM 2726 C C . SER A 1 354 ? 37.414 -31.511 17.049 1.00 28.31 354 SER A C 1
ATOM 2728 O O . SER A 1 354 ? 38.448 -30.866 16.891 1.00 28.31 354 SER A O 1
ATOM 2730 N N . LEU A 1 355 ? 36.580 -31.311 18.072 1.00 26.80 355 LEU A N 1
ATOM 2731 C CA . LEU A 1 355 ? 36.892 -30.501 19.255 1.00 26.80 355 LEU A CA 1
ATOM 2732 C C . LEU A 1 355 ? 36.447 -31.268 20.512 1.00 26.80 355 LEU A C 1
ATOM 2734 O O . LEU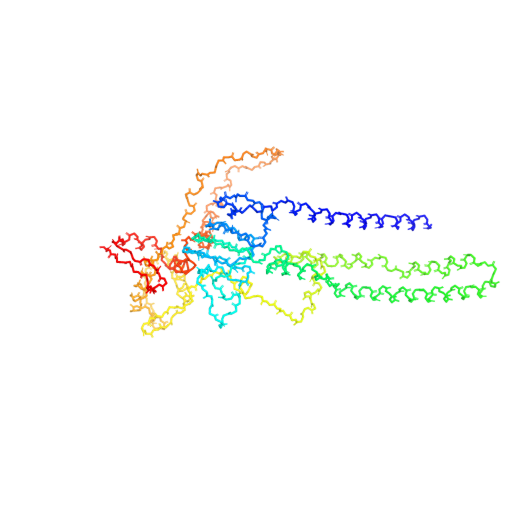 A 1 355 ? 35.329 -31.780 20.567 1.00 26.80 355 LEU A O 1
ATOM 2738 N N . ASN A 1 356 ? 37.368 -31.399 21.471 1.00 29.97 356 ASN A N 1
ATOM 2739 C CA . ASN A 1 356 ? 37.218 -32.167 22.710 1.00 29.97 356 ASN A CA 1
ATOM 2740 C C . ASN A 1 356 ? 36.189 -31.539 23.680 1.00 29.97 356 ASN A C 1
ATOM 2742 O O . ASN A 1 356 ? 35.986 -30.325 23.645 1.00 29.97 356 ASN A O 1
ATOM 2746 N N . PRO A 1 357 ? 35.565 -32.326 24.584 1.00 32.41 357 PRO A N 1
ATOM 2747 C CA . PRO A 1 357 ? 34.394 -31.895 25.358 1.00 32.41 357 PRO A CA 1
ATOM 2748 C C . PRO A 1 357 ? 34.689 -31.040 26.604 1.00 32.41 357 PRO A C 1
ATOM 2750 O O . PRO A 1 357 ? 33.751 -30.664 27.305 1.00 32.41 357 PRO A O 1
ATOM 2753 N N . GLU A 1 358 ? 35.950 -30.735 26.919 1.00 33.66 358 GLU A N 1
ATOM 2754 C CA . GLU A 1 358 ? 36.308 -30.154 28.226 1.00 33.66 358 GLU A CA 1
ATOM 2755 C C . GLU A 1 358 ? 36.451 -28.621 28.239 1.00 33.66 358 GLU A C 1
ATOM 2757 O O . GLU A 1 358 ? 36.306 -28.011 29.298 1.00 33.66 358 GLU A O 1
ATOM 2762 N N . ASP A 1 359 ? 36.565 -27.966 27.080 1.00 32.97 359 ASP A N 1
ATOM 2763 C CA . ASP A 1 359 ? 36.675 -26.496 27.002 1.00 32.97 359 ASP A CA 1
ATOM 2764 C C . ASP A 1 359 ? 35.318 -25.767 26.933 1.00 32.97 359 ASP A C 1
ATOM 2766 O O . ASP A 1 359 ? 35.246 -24.537 27.008 1.00 32.97 359 ASP A O 1
ATOM 2770 N N . LEU A 1 360 ? 34.201 -26.501 26.847 1.00 32.03 360 LEU A N 1
ATOM 2771 C CA . LEU A 1 360 ? 32.873 -25.909 26.642 1.00 32.03 360 LEU A CA 1
ATOM 2772 C C . LEU A 1 360 ? 32.138 -25.505 27.928 1.00 32.03 360 LEU A C 1
ATOM 2774 O O . LEU A 1 360 ? 31.051 -24.940 27.839 1.00 32.03 360 LEU A O 1
ATOM 2778 N N . THR A 1 361 ? 32.691 -25.764 29.118 1.00 33.69 361 THR A N 1
ATOM 2779 C CA . THR A 1 361 ? 31.953 -25.612 30.392 1.00 33.69 361 THR A CA 1
ATOM 2780 C C . THR A 1 361 ? 32.229 -24.312 31.155 1.00 33.69 361 THR A C 1
ATOM 2782 O O . THR A 1 361 ? 31.446 -23.953 32.037 1.00 33.69 361 THR A O 1
ATOM 2785 N N . LYS A 1 362 ? 33.272 -23.546 30.799 1.00 31.44 362 LYS A N 1
ATOM 2786 C CA . LYS A 1 362 ? 33.587 -22.255 31.455 1.00 31.44 362 LYS A CA 1
ATOM 2787 C C . LYS A 1 362 ? 33.203 -21.005 30.650 1.00 31.44 362 LYS A C 1
ATOM 2789 O O . LYS A 1 362 ? 33.056 -19.945 31.246 1.00 31.44 362 LYS A O 1
ATOM 2794 N N . SER A 1 363 ? 32.952 -21.127 29.343 1.00 30.27 363 SER A N 1
ATOM 2795 C CA . SER A 1 363 ? 32.534 -20.012 28.465 1.00 30.27 363 SER A CA 1
ATOM 2796 C C . SER A 1 363 ? 31.005 -19.900 28.289 1.00 30.27 363 SER A C 1
ATOM 2798 O O . SER A 1 363 ? 30.451 -18.813 28.137 1.00 30.27 363 SER A O 1
ATOM 2800 N N . THR A 1 364 ? 30.273 -21.011 28.403 1.00 30.83 364 THR A N 1
ATOM 2801 C CA . THR A 1 364 ? 28.812 -21.039 28.200 1.00 30.83 364 THR A CA 1
ATOM 2802 C C . THR A 1 364 ? 28.021 -20.436 29.359 1.00 30.83 364 THR A C 1
ATOM 2804 O O . THR A 1 364 ? 26.983 -19.836 29.117 1.00 30.83 364 THR A O 1
ATOM 2807 N N . LYS A 1 365 ? 28.484 -20.500 30.615 1.00 29.58 365 LYS A N 1
ATOM 2808 C CA . LYS A 1 365 ? 27.736 -19.908 31.747 1.00 29.58 365 LYS A CA 1
ATOM 2809 C C . LYS A 1 365 ? 27.764 -18.374 31.776 1.00 29.58 365 LYS A C 1
ATOM 2811 O O . LYS A 1 365 ? 26.801 -17.774 32.254 1.00 29.58 365 LYS A O 1
ATOM 2816 N N . SER A 1 366 ? 28.817 -17.738 31.259 1.00 30.39 366 SER A N 1
ATOM 2817 C CA . SER A 1 366 ? 28.897 -16.273 31.155 1.00 30.39 366 SER A CA 1
ATOM 2818 C C . SER A 1 366 ? 28.147 -15.749 29.929 1.00 30.39 366 SER A C 1
ATOM 2820 O O . SER A 1 366 ? 27.430 -14.756 30.043 1.00 30.39 366 SER A O 1
ATOM 2822 N N . GLN A 1 367 ? 28.208 -16.460 28.796 1.00 29.53 367 GLN A N 1
ATOM 2823 C CA . GLN A 1 367 ? 27.444 -16.090 27.603 1.00 29.53 367 GLN A CA 1
ATOM 2824 C C . GLN A 1 367 ? 25.944 -16.366 27.747 1.00 29.53 367 GLN A C 1
ATOM 2826 O O . GLN A 1 367 ? 25.165 -15.504 27.366 1.00 29.53 367 GLN A O 1
ATOM 2831 N N . ILE A 1 368 ? 25.517 -17.468 28.383 1.00 33.06 368 ILE A N 1
ATOM 2832 C CA . ILE A 1 368 ? 24.085 -17.761 28.596 1.00 33.06 368 ILE A CA 1
ATOM 2833 C C . ILE A 1 368 ? 23.425 -16.712 29.506 1.00 33.06 368 ILE A C 1
ATOM 2835 O O . ILE A 1 368 ? 22.291 -16.315 29.244 1.00 33.06 368 ILE A O 1
ATOM 2839 N N . ARG A 1 369 ? 24.140 -16.184 30.513 1.00 27.19 369 ARG A N 1
ATOM 2840 C CA . ARG A 1 369 ? 23.633 -15.089 31.362 1.00 27.19 369 ARG A CA 1
ATOM 2841 C C . ARG A 1 369 ? 23.535 -13.756 30.615 1.00 27.19 369 ARG A C 1
ATOM 2843 O O . ARG A 1 369 ? 22.550 -13.048 30.797 1.00 27.19 369 ARG A O 1
ATOM 2850 N N . GLN A 1 370 ? 24.493 -13.433 29.742 1.00 28.66 370 GLN A N 1
ATOM 2851 C CA . GLN A 1 370 ? 24.432 -12.212 28.927 1.00 28.66 370 GLN A CA 1
ATOM 2852 C C . GLN A 1 370 ? 23.399 -12.308 27.790 1.00 28.66 370 GLN A C 1
ATOM 2854 O O . GLN A 1 370 ? 22.710 -11.329 27.509 1.00 28.66 370 GLN A O 1
ATOM 2859 N N . THR A 1 371 ? 23.198 -13.487 27.189 1.00 27.45 371 THR A N 1
ATOM 2860 C CA . THR A 1 371 ? 22.159 -13.689 26.167 1.00 27.45 371 THR A CA 1
ATOM 2861 C C . THR A 1 371 ? 20.754 -13.763 26.762 1.00 27.45 371 THR A C 1
ATOM 2863 O O . THR A 1 371 ? 19.829 -13.255 26.143 1.00 27.45 371 THR A O 1
ATOM 2866 N N . GLN A 1 372 ? 20.565 -14.312 27.972 1.00 28.45 372 GLN A N 1
ATOM 2867 C CA . GLN A 1 372 ? 19.248 -14.314 28.631 1.00 28.45 372 GLN A CA 1
ATOM 2868 C C . GLN A 1 372 ? 18.797 -12.916 29.079 1.00 28.45 372 GLN A C 1
ATOM 2870 O O . GLN A 1 372 ? 17.601 -12.634 29.046 1.00 28.45 372 GLN A O 1
ATOM 2875 N N . PHE A 1 373 ? 19.722 -12.025 29.452 1.00 27.23 373 PHE A N 1
ATOM 2876 C CA . PHE A 1 373 ? 19.370 -10.652 29.835 1.00 27.23 373 PHE A CA 1
ATOM 2877 C C . PHE A 1 373 ? 19.106 -9.734 28.634 1.00 27.23 373 PHE A C 1
ATOM 2879 O O . PHE A 1 373 ? 18.207 -8.900 28.698 1.00 27.23 373 PHE A O 1
ATOM 2886 N N . SER A 1 374 ? 19.803 -9.929 27.508 1.00 26.44 374 SER A N 1
ATOM 2887 C CA . SER A 1 374 ? 19.551 -9.147 26.286 1.00 26.44 374 SER A CA 1
ATOM 2888 C C . SER A 1 374 ? 18.264 -9.544 25.544 1.00 26.44 374 SER A C 1
ATOM 2890 O O . SER A 1 374 ? 17.832 -8.798 24.664 1.00 26.44 374 SER A O 1
ATOM 2892 N N . LEU A 1 375 ? 17.655 -10.692 25.867 1.00 29.91 375 LEU A N 1
ATOM 2893 C CA . LEU A 1 375 ? 16.420 -11.165 25.227 1.00 29.91 375 LEU A CA 1
ATOM 2894 C C . LEU A 1 375 ? 15.154 -10.548 25.849 1.00 29.91 375 LEU A C 1
ATOM 2896 O O . LEU A 1 375 ? 14.225 -10.218 25.121 1.00 29.91 375 LEU A O 1
ATOM 2900 N N . LYS A 1 376 ? 15.140 -10.246 27.156 1.00 31.69 376 LYS A N 1
ATOM 2901 C CA . LYS A 1 376 ? 13.932 -9.730 27.836 1.00 31.69 376 LYS A CA 1
ATOM 2902 C C . LYS A 1 376 ? 13.432 -8.371 27.334 1.00 31.69 376 LYS A C 1
ATOM 2904 O O . LYS A 1 376 ? 12.235 -8.117 27.380 1.00 31.69 376 LYS A O 1
ATOM 2909 N N . HIS A 1 377 ? 14.316 -7.501 26.845 1.00 34.84 377 HIS A N 1
ATOM 2910 C CA . HIS A 1 377 ? 13.917 -6.170 26.367 1.00 34.84 377 HIS A CA 1
ATOM 2911 C C . HIS A 1 377 ? 13.442 -6.145 24.910 1.00 34.84 377 HIS A C 1
ATOM 2913 O O . HIS A 1 377 ? 12.857 -5.151 24.481 1.00 34.84 377 HIS A O 1
ATOM 2919 N N . LYS A 1 378 ? 13.668 -7.222 24.144 1.00 31.81 378 LYS A N 1
ATOM 2920 C CA . LYS A 1 378 ? 13.235 -7.310 22.743 1.00 31.81 378 LYS A CA 1
ATOM 2921 C C . LYS A 1 378 ? 11.842 -7.938 22.594 1.00 31.81 378 LYS A C 1
ATOM 2923 O O . LYS A 1 378 ? 11.143 -7.595 21.646 1.00 31.81 378 LYS A O 1
ATOM 2928 N N . ASP A 1 379 ? 11.410 -8.731 23.576 1.00 38.69 379 ASP A N 1
ATOM 2929 C CA . ASP A 1 379 ? 10.163 -9.510 23.529 1.00 38.69 379 ASP A CA 1
ATOM 2930 C C . ASP A 1 379 ? 8.882 -8.694 23.823 1.00 38.69 379 ASP A C 1
ATOM 2932 O O . ASP A 1 379 ? 7.783 -9.109 23.464 1.00 38.69 379 ASP A O 1
ATOM 2936 N N . LEU A 1 380 ? 8.980 -7.502 24.429 1.00 46.16 380 LEU A N 1
ATOM 2937 C CA . LEU A 1 380 ? 7.802 -6.677 24.769 1.00 46.16 380 LEU A CA 1
ATOM 2938 C C . LEU A 1 380 ? 7.154 -5.989 23.555 1.00 46.16 380 LEU A C 1
ATOM 2940 O O . LEU A 1 380 ? 5.969 -5.671 23.591 1.00 46.16 380 LEU A O 1
ATOM 2944 N N . LYS A 1 381 ? 7.897 -5.796 22.457 1.00 46.88 381 LYS A N 1
ATOM 2945 C CA . LYS A 1 381 ? 7.339 -5.280 21.193 1.00 46.88 381 LYS A CA 1
ATOM 2946 C C . LYS A 1 381 ? 6.618 -6.352 20.364 1.00 46.88 381 LYS A C 1
ATOM 2948 O O . LYS A 1 381 ? 5.970 -5.992 19.387 1.00 46.88 381 LYS A O 1
ATOM 2953 N N . GLU A 1 382 ? 6.725 -7.629 20.739 1.00 50.91 382 GLU A N 1
ATOM 2954 C CA . GLU A 1 382 ? 6.240 -8.773 19.950 1.00 50.91 382 GLU A CA 1
ATOM 2955 C C . GLU A 1 382 ? 5.062 -9.530 20.583 1.00 50.91 382 GLU A C 1
ATOM 2957 O O . GLU A 1 382 ? 4.587 -10.502 19.997 1.00 50.91 382 GLU A O 1
ATOM 2962 N N . LYS A 1 383 ? 4.534 -9.097 21.737 1.00 64.62 383 LYS A N 1
ATOM 2963 C CA . LYS A 1 383 ? 3.262 -9.646 22.228 1.00 64.62 383 LYS A CA 1
ATOM 2964 C C . LYS A 1 383 ? 2.126 -9.151 21.327 1.00 64.62 383 LYS A C 1
ATOM 2966 O O . LYS A 1 383 ? 1.843 -7.951 21.294 1.00 64.62 383 LYS A O 1
ATOM 2971 N N . SER A 1 384 ? 1.491 -10.056 20.581 1.00 75.69 384 SER A N 1
ATOM 2972 C CA . SER A 1 384 ? 0.269 -9.739 19.843 1.00 75.69 384 SER A CA 1
ATOM 2973 C C . SER A 1 384 ? -0.834 -9.435 20.851 1.00 75.69 384 SER A C 1
ATOM 2975 O O . SER A 1 384 ? -1.119 -10.223 21.747 1.00 75.69 384 SER A O 1
ATOM 2977 N N . VAL A 1 385 ? -1.429 -8.251 20.744 1.00 82.25 385 VAL A N 1
ATOM 2978 C CA . VAL A 1 385 ? -2.579 -7.862 21.560 1.00 82.25 385 VAL A CA 1
ATOM 2979 C C . VAL A 1 385 ? -3.775 -7.794 20.626 1.00 82.25 385 VAL A C 1
ATOM 2981 O O . VAL A 1 385 ? -3.726 -7.099 19.611 1.00 82.25 385 VAL A O 1
ATOM 2984 N N . ILE A 1 386 ? -4.825 -8.539 20.948 1.00 83.56 386 ILE A N 1
ATOM 2985 C CA . ILE A 1 386 ? -6.060 -8.593 20.170 1.00 83.56 386 ILE A CA 1
ATOM 2986 C C . ILE A 1 386 ? -7.057 -7.632 20.800 1.00 83.56 386 ILE A C 1
ATOM 2988 O O . ILE A 1 386 ? -7.363 -7.748 21.982 1.00 83.56 386 ILE A O 1
ATOM 2992 N N . GLY A 1 387 ? -7.592 -6.709 20.009 1.00 84.31 387 GLY A N 1
ATOM 2993 C CA . GLY A 1 387 ? -8.600 -5.756 20.456 1.00 84.31 387 GLY A CA 1
ATOM 2994 C C . GLY A 1 387 ? -8.763 -4.611 19.466 1.00 84.31 387 GLY A C 1
ATOM 2995 O O . GLY A 1 387 ? -8.167 -4.617 18.387 1.00 84.31 387 GLY A O 1
ATOM 2996 N N . LYS A 1 388 ? -9.562 -3.612 19.842 1.00 82.62 388 LYS A N 1
ATOM 2997 C CA . LYS A 1 388 ? -9.620 -2.345 19.105 1.00 82.62 388 LYS A CA 1
ATOM 2998 C C . LYS A 1 388 ? -8.297 -1.597 19.264 1.00 82.62 388 LYS A C 1
ATOM 3000 O O . LYS A 1 388 ? -7.644 -1.718 20.295 1.00 82.62 388 LYS A O 1
ATOM 3005 N N . SER A 1 389 ? -7.923 -0.783 18.278 1.00 84.06 389 SER A N 1
ATOM 3006 C CA . SER A 1 389 ? -6.646 -0.052 18.283 1.00 84.06 389 SER A CA 1
ATOM 3007 C C . SER A 1 389 ? -6.445 0.814 19.535 1.00 84.06 389 SER A C 1
ATOM 3009 O O . SER A 1 389 ? -5.327 0.902 20.039 1.00 84.06 389 SER A O 1
ATOM 3011 N N . LEU A 1 390 ? -7.521 1.423 20.052 1.00 87.88 390 LEU A N 1
ATOM 3012 C CA . LEU A 1 390 ? -7.502 2.224 21.282 1.00 87.88 390 LEU A CA 1
ATOM 3013 C C . LEU A 1 390 ? -7.223 1.364 22.522 1.00 87.88 390 LEU A C 1
ATOM 3015 O O . LEU A 1 390 ? -6.284 1.650 23.262 1.00 87.88 390 LEU A O 1
ATOM 3019 N N . ASP A 1 391 ? -7.985 0.287 22.690 1.00 89.12 391 ASP A N 1
ATOM 3020 C CA . ASP A 1 391 ? -7.858 -0.656 23.805 1.00 89.12 391 ASP A CA 1
ATOM 3021 C C . ASP A 1 391 ? -6.446 -1.284 23.829 1.00 89.12 391 ASP A C 1
ATOM 3023 O O . ASP A 1 391 ? -5.733 -1.313 24.832 1.00 89.12 391 ASP A O 1
ATOM 3027 N N . VAL A 1 392 ? -5.956 -1.684 22.650 1.00 88.94 392 VAL A N 1
ATOM 3028 C CA . VAL A 1 392 ? -4.598 -2.214 22.467 1.00 88.94 392 VAL A CA 1
ATOM 3029 C C . VAL A 1 392 ? -3.532 -1.195 22.885 1.00 88.94 392 VAL A C 1
ATOM 3031 O O . VAL A 1 392 ? -2.534 -1.575 23.501 1.00 88.94 392 VAL A O 1
ATOM 3034 N N . ALA A 1 393 ? -3.713 0.090 22.570 1.00 89.62 393 ALA A N 1
ATOM 3035 C CA . ALA A 1 393 ? -2.770 1.139 22.951 1.00 89.62 393 ALA A CA 1
ATOM 3036 C C . ALA A 1 393 ? -2.700 1.328 24.475 1.00 89.62 393 ALA A C 1
ATOM 3038 O O . ALA A 1 393 ? -1.603 1.507 25.015 1.00 89.62 393 ALA A O 1
ATOM 3039 N N . LEU A 1 394 ? -3.848 1.261 25.159 1.00 90.81 394 LEU A N 1
ATOM 3040 C CA . LEU A 1 394 ? -3.939 1.356 26.617 1.00 90.81 394 LEU A CA 1
ATOM 3041 C C . LEU A 1 394 ? -3.267 0.159 27.291 1.00 90.81 394 LEU A C 1
ATOM 3043 O O . LEU A 1 394 ? -2.372 0.346 28.115 1.00 90.81 394 LEU A O 1
ATOM 3047 N N . VAL A 1 395 ? -3.609 -1.064 26.878 1.00 90.12 395 VAL A N 1
ATOM 3048 C CA . VAL A 1 395 ? -3.016 -2.293 27.428 1.00 90.12 395 VAL A CA 1
ATOM 3049 C C . VAL A 1 395 ? -1.509 -2.348 27.193 1.00 90.12 395 VAL A C 1
ATOM 3051 O O . VAL A 1 395 ? -0.762 -2.672 28.114 1.00 90.12 395 VAL A O 1
ATOM 3054 N N . LYS A 1 396 ? -1.021 -1.962 26.005 1.00 88.50 396 LYS A N 1
ATOM 3055 C CA . LYS A 1 396 ? 0.425 -1.866 25.736 1.00 88.50 396 LYS A CA 1
ATOM 3056 C C . LYS A 1 396 ? 1.114 -0.826 26.619 1.00 88.50 396 LYS A C 1
ATOM 3058 O O . LYS A 1 396 ? 2.262 -1.030 27.012 1.00 88.50 396 LYS A O 1
ATOM 3063 N N . PHE A 1 397 ? 0.466 0.308 26.889 1.00 88.62 397 PHE A N 1
ATOM 3064 C CA . PHE A 1 397 ? 1.024 1.316 27.787 1.00 88.62 397 PHE A CA 1
ATOM 3065 C C . PHE A 1 397 ? 1.136 0.768 29.210 1.00 88.62 397 PHE A C 1
ATOM 3067 O O . PHE A 1 397 ? 2.222 0.825 29.785 1.00 88.62 397 PHE A O 1
ATOM 3074 N N . VAL A 1 398 ? 0.057 0.180 29.735 1.00 87.25 398 VAL A N 1
ATOM 3075 C CA . VAL A 1 398 ? 0.063 -0.402 31.077 1.00 87.25 398 VAL A CA 1
ATOM 3076 C C . VAL A 1 398 ? 1.095 -1.514 31.181 1.00 87.25 398 VAL A C 1
ATOM 3078 O O . VAL A 1 398 ? 1.913 -1.445 32.083 1.00 87.25 398 VAL A O 1
ATOM 3081 N N . GLU A 1 399 ? 1.138 -2.470 30.251 1.00 85.56 399 GLU A N 1
ATOM 3082 C CA . GLU A 1 399 ? 2.062 -3.617 30.296 1.00 85.56 399 GLU A CA 1
ATOM 3083 C C . GLU A 1 399 ? 3.547 -3.194 30.338 1.00 85.56 399 GLU A C 1
ATOM 3085 O O . GLU A 1 399 ? 4.384 -3.911 30.888 1.00 85.56 399 GLU A O 1
ATOM 3090 N N . ASN A 1 400 ? 3.892 -2.011 29.808 1.00 83.19 400 ASN A N 1
ATOM 3091 C CA . ASN A 1 400 ? 5.243 -1.443 29.916 1.00 83.19 400 ASN A CA 1
ATOM 3092 C C . ASN A 1 400 ? 5.570 -0.882 31.311 1.00 83.19 400 ASN A C 1
ATOM 3094 O O . ASN A 1 400 ? 6.746 -0.737 31.643 1.00 83.19 400 ASN A O 1
ATOM 3098 N N . VAL A 1 401 ? 4.551 -0.536 32.097 1.00 81.31 401 VAL A N 1
ATOM 3099 C CA . VAL A 1 401 ? 4.665 0.006 33.458 1.00 81.31 401 VAL A CA 1
ATOM 3100 C C . VAL A 1 401 ? 4.439 -1.101 34.491 1.00 81.31 401 VAL A C 1
ATOM 3102 O O . VAL A 1 401 ? 5.201 -1.247 35.435 1.00 81.31 401 VAL A O 1
ATOM 3105 N N . THR A 1 402 ? 3.395 -1.912 34.351 1.00 79.88 402 THR A N 1
ATOM 3106 C CA . THR A 1 402 ? 3.019 -2.986 35.278 1.00 79.88 402 THR A CA 1
ATOM 3107 C C . THR A 1 402 ? 2.284 -4.092 34.523 1.00 79.88 402 THR A C 1
ATOM 3109 O O . THR A 1 402 ? 1.596 -3.835 33.546 1.00 79.88 402 THR A O 1
ATOM 3112 N N . SER A 1 403 ? 2.415 -5.342 34.973 1.00 82.75 403 SER A N 1
ATOM 3113 C CA . SER A 1 403 ? 1.757 -6.476 34.313 1.00 82.75 403 SER A CA 1
ATOM 3114 C C . SER A 1 403 ? 0.232 -6.371 34.401 1.00 82.75 403 SER A C 1
ATOM 3116 O O . SER A 1 403 ? -0.317 -6.370 35.505 1.00 82.75 403 SER A O 1
ATOM 3118 N N . VAL A 1 404 ? -0.431 -6.328 33.242 1.00 84.69 404 VAL A N 1
ATOM 3119 C CA . VAL A 1 404 ? -1.894 -6.184 33.130 1.00 84.69 404 VAL A CA 1
ATOM 3120 C C . VAL A 1 404 ? -2.613 -7.403 33.700 1.00 84.69 404 VAL A C 1
ATOM 3122 O O . VAL A 1 404 ? -3.584 -7.245 34.437 1.00 84.69 404 VAL A O 1
ATOM 3125 N N . ASP A 1 405 ? -2.106 -8.606 33.418 1.00 84.88 405 ASP A N 1
ATOM 3126 C CA . ASP A 1 405 ? -2.700 -9.868 33.882 1.00 84.88 405 ASP A CA 1
ATOM 3127 C C . ASP A 1 405 ? -2.798 -9.909 35.415 1.00 84.88 405 ASP A C 1
ATOM 3129 O O . ASP A 1 405 ? -3.849 -10.228 35.955 1.00 84.88 405 ASP A O 1
ATOM 3133 N N . LYS A 1 406 ? -1.754 -9.458 36.126 1.00 82.38 406 LYS A N 1
ATOM 3134 C CA . LYS A 1 406 ? -1.765 -9.399 37.599 1.00 82.38 406 LYS A CA 1
ATOM 3135 C C . LYS A 1 406 ? -2.829 -8.454 38.146 1.00 82.38 406 LYS A C 1
ATOM 3137 O O . LYS A 1 406 ? -3.451 -8.762 39.150 1.00 82.38 406 LYS A O 1
ATOM 3142 N N . ILE A 1 407 ? -3.011 -7.298 37.504 1.00 82.38 407 ILE A N 1
ATOM 3143 C CA . ILE A 1 407 ? -4.034 -6.334 37.920 1.00 82.38 407 ILE A CA 1
ATOM 3144 C C . ILE A 1 407 ? -5.418 -6.921 37.653 1.00 82.38 407 ILE A C 1
ATOM 3146 O O . ILE A 1 407 ? -6.296 -6.782 38.488 1.00 82.38 407 ILE A O 1
ATOM 3150 N N . ARG A 1 408 ? -5.627 -7.583 36.511 1.00 85.25 408 ARG A N 1
ATOM 3151 C CA . ARG A 1 408 ? -6.923 -8.187 36.174 1.00 85.25 408 ARG A CA 1
ATOM 3152 C C . ARG A 1 408 ? -7.273 -9.374 37.077 1.00 85.25 408 ARG A C 1
ATOM 3154 O O . ARG A 1 408 ? -8.444 -9.518 37.401 1.00 85.25 408 ARG A O 1
ATOM 3161 N N . ASP A 1 409 ? -6.291 -10.159 37.520 1.00 85.81 409 ASP A N 1
ATOM 3162 C CA . ASP A 1 409 ? -6.495 -11.283 38.450 1.00 85.81 409 ASP A CA 1
ATOM 3163 C C . ASP A 1 409 ? -6.976 -10.829 39.843 1.00 85.81 409 ASP A C 1
ATOM 3165 O O . ASP A 1 409 ? -7.668 -11.579 40.530 1.00 85.81 409 ASP A O 1
ATOM 3169 N N . ASP A 1 410 ? -6.641 -9.601 40.255 1.00 85.06 410 ASP A N 1
ATOM 3170 C CA . ASP A 1 410 ? -7.046 -9.032 41.548 1.00 85.06 410 ASP A CA 1
ATOM 3171 C C . ASP A 1 410 ? -8.500 -8.511 41.562 1.00 85.06 410 ASP A C 1
ATOM 3173 O O . ASP A 1 410 ? -9.001 -8.140 42.627 1.00 85.06 410 ASP A O 1
ATOM 3177 N N . TYR A 1 411 ? -9.179 -8.431 40.408 1.00 85.44 411 TYR A N 1
ATOM 3178 C CA . TY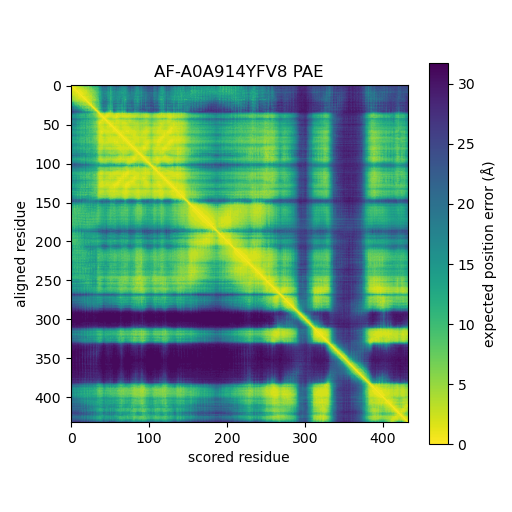R A 1 411 ? -10.534 -7.882 40.312 1.00 85.44 411 TYR A CA 1
ATOM 3179 C C . TYR A 1 411 ? -11.471 -8.762 39.479 1.00 85.44 411 TYR A C 1
ATOM 3181 O O . TYR A 1 411 ? -11.357 -8.864 38.257 1.00 85.44 411 TYR A O 1
ATOM 3189 N N . ASP A 1 412 ? -12.508 -9.284 40.129 1.00 86.50 412 ASP A N 1
ATOM 3190 C CA . ASP A 1 412 ? -13.552 -10.059 39.469 1.00 86.50 412 ASP A CA 1
ATOM 3191 C C . ASP A 1 412 ? -14.569 -9.135 38.780 1.00 86.50 412 ASP A C 1
ATOM 3193 O O . ASP A 1 412 ? -15.195 -8.266 39.403 1.00 86.50 412 ASP A O 1
ATOM 3197 N N . ILE A 1 413 ? -14.791 -9.349 37.480 1.00 85.94 413 ILE A N 1
ATOM 3198 C CA . ILE A 1 413 ? -15.801 -8.621 36.702 1.00 85.94 413 ILE A CA 1
ATOM 3199 C C . ILE A 1 413 ? -17.199 -9.119 37.082 1.00 85.94 413 ILE A C 1
ATOM 3201 O O . ILE A 1 413 ? -17.565 -10.259 36.801 1.00 85.94 413 ILE A O 1
ATOM 3205 N N . VAL A 1 414 ? -18.007 -8.246 37.692 1.00 89.38 414 VAL A N 1
ATOM 3206 C CA . VAL A 1 414 ? -19.382 -8.573 38.115 1.00 89.38 414 VAL A CA 1
ATOM 3207 C C . VAL A 1 414 ? -20.376 -8.330 36.985 1.00 89.38 414 VAL A C 1
ATOM 3209 O O . VAL A 1 414 ? -21.316 -9.100 36.791 1.00 89.38 414 VAL A O 1
ATOM 3212 N N . PHE A 1 415 ? -20.197 -7.233 36.252 1.00 88.38 415 PHE A N 1
ATOM 3213 C CA . PHE A 1 415 ? -21.065 -6.840 35.151 1.00 88.38 415 PHE A CA 1
ATOM 3214 C C . PHE A 1 415 ? -20.286 -5.963 34.167 1.00 88.38 415 PHE A C 1
ATOM 3216 O O . PHE A 1 415 ? -19.281 -5.356 34.528 1.00 88.38 415 PHE A O 1
ATOM 3223 N N . GLU A 1 416 ? -20.745 -5.890 32.920 1.00 86.94 416 GLU A N 1
ATOM 3224 C CA . GLU A 1 416 ? -20.106 -5.084 31.884 1.00 86.94 416 GLU A CA 1
ATOM 3225 C C . GLU A 1 416 ? -21.149 -4.413 30.985 1.00 86.94 416 GLU A C 1
ATOM 3227 O O . GLU A 1 416 ? -22.086 -5.046 30.496 1.00 86.94 416 GLU A O 1
ATOM 3232 N N . VAL A 1 417 ? -20.934 -3.125 30.715 1.00 88.00 417 VAL A N 1
ATOM 3233 C CA . VAL A 1 417 ? -21.640 -2.363 29.686 1.00 88.00 417 VAL A CA 1
ATOM 3234 C C . VAL A 1 417 ? -20.641 -1.993 28.587 1.00 88.00 417 VAL A C 1
ATOM 3236 O O . VAL A 1 417 ? -19.843 -1.076 28.797 1.00 88.00 417 VAL A O 1
ATOM 3239 N N . PRO A 1 418 ? -20.663 -2.663 27.418 1.00 82.44 418 PRO A N 1
ATOM 3240 C CA . PRO A 1 418 ? -19.707 -2.398 26.349 1.00 82.44 418 PRO A CA 1
ATOM 3241 C C . PRO A 1 418 ? -19.905 -1.008 25.738 1.00 82.44 418 PRO A C 1
ATOM 3243 O O . PRO A 1 418 ? -21.020 -0.475 25.713 1.00 82.44 418 PRO A O 1
ATOM 3246 N N . PHE A 1 419 ? -18.825 -0.459 25.175 1.00 81.94 419 PHE A N 1
ATOM 3247 C CA . PHE A 1 419 ? -18.884 0.790 24.424 1.00 81.94 419 PHE A CA 1
ATOM 3248 C C . PHE A 1 419 ? -19.865 0.684 23.250 1.00 81.94 419 PHE A C 1
ATOM 3250 O O . PHE A 1 419 ? -19.769 -0.216 22.416 1.00 81.94 419 PHE A O 1
ATOM 3257 N N . SER A 1 420 ? -20.776 1.650 23.166 1.00 76.00 420 SER A N 1
ATOM 3258 C CA . SER A 1 420 ? -21.725 1.807 22.064 1.00 76.00 420 SER A CA 1
ATOM 3259 C C . SER A 1 420 ? -21.718 3.257 21.593 1.00 76.00 420 SER A C 1
ATOM 3261 O O . SER A 1 420 ? -21.621 4.171 22.414 1.00 76.00 420 SER A O 1
ATOM 3263 N N . SER A 1 421 ? -21.881 3.476 20.287 1.00 67.75 421 SER A N 1
ATOM 3264 C CA . SER A 1 421 ? -21.956 4.810 19.672 1.00 67.75 421 SER A CA 1
ATOM 3265 C C . SER A 1 421 ? -23.054 5.693 20.279 1.00 67.75 421 SER A C 1
ATOM 3267 O O . SER A 1 421 ? -22.879 6.908 20.387 1.00 67.75 421 SER A O 1
ATOM 3269 N N . GLN A 1 422 ? -24.153 5.086 20.739 1.00 73.50 422 GLN A N 1
ATOM 3270 C CA . GLN A 1 422 ? -25.254 5.789 21.403 1.00 73.50 422 GLN A CA 1
ATOM 3271 C C . GLN A 1 422 ? -24.905 6.221 22.834 1.00 73.50 422 GLN A C 1
ATOM 3273 O O . GLN A 1 422 ? -25.320 7.291 23.269 1.00 73.50 422 GLN A O 1
ATOM 3278 N N . ARG A 1 423 ? -24.150 5.399 23.577 1.00 79.88 423 ARG A N 1
ATOM 3279 C CA . ARG A 1 423 ? -23.865 5.617 25.009 1.00 79.88 423 ARG A CA 1
ATOM 3280 C C . ARG A 1 423 ? -22.560 6.376 25.245 1.00 79.88 423 ARG A C 1
ATOM 3282 O O . ARG A 1 423 ? -22.474 7.125 26.206 1.00 79.88 423 ARG A O 1
ATOM 3289 N N . ARG A 1 424 ? -21.569 6.221 24.360 1.00 84.69 424 ARG A N 1
ATOM 3290 C CA . ARG A 1 424 ? -20.243 6.870 24.408 1.00 84.69 424 ARG A CA 1
ATOM 3291 C C . ARG A 1 424 ? -19.445 6.638 25.702 1.00 84.69 424 ARG A C 1
ATOM 3293 O O . ARG A 1 424 ? -18.539 7.406 26.000 1.00 84.69 424 ARG A O 1
ATOM 3300 N N . TYR A 1 425 ? -19.746 5.578 26.450 1.00 87.44 425 TYR A N 1
ATOM 3301 C CA . TYR A 1 425 ? -18.962 5.139 27.606 1.00 87.44 425 TYR A CA 1
ATOM 3302 C C . TYR A 1 425 ? -18.875 3.611 27.654 1.00 87.44 425 TYR A C 1
ATOM 3304 O O . TYR A 1 425 ? -19.733 2.912 27.110 1.00 87.44 425 TYR A O 1
ATOM 3312 N N . HIS A 1 426 ? -17.839 3.114 28.325 1.00 87.25 426 HIS A N 1
ATOM 3313 C CA . HIS A 1 426 ? -17.664 1.717 28.727 1.00 87.25 426 HIS A CA 1
ATOM 3314 C C . HIS A 1 426 ? -17.634 1.693 30.253 1.00 87.25 426 HIS A C 1
ATOM 3316 O O . HIS A 1 426 ? -17.012 2.555 30.871 1.00 87.25 426 HIS A O 1
ATOM 3322 N N . LEU A 1 427 ? -18.370 0.764 30.860 1.00 88.31 427 LEU A N 1
ATOM 3323 C CA . LEU A 1 427 ? -18.432 0.614 32.309 1.00 88.31 427 LEU A CA 1
ATOM 3324 C C . LEU A 1 427 ? -18.261 -0.854 32.693 1.00 88.31 427 LEU A C 1
ATOM 3326 O O . LEU A 1 427 ? -18.979 -1.715 32.185 1.00 88.31 427 LEU A O 1
ATOM 3330 N N . VAL A 1 428 ? -17.360 -1.114 33.637 1.00 87.44 428 VAL A N 1
ATOM 3331 C CA . VAL A 1 428 ? -17.096 -2.452 34.176 1.00 87.44 428 VAL A CA 1
ATOM 3332 C C . VAL A 1 428 ? -17.100 -2.375 35.707 1.00 87.44 428 VAL A C 1
ATOM 3334 O O . VAL A 1 428 ? -16.067 -2.081 36.305 1.00 87.44 428 VAL A O 1
ATOM 3337 N N . PRO A 1 429 ? -18.249 -2.556 36.384 1.00 84.06 429 PRO A N 1
ATOM 3338 C CA . PRO A 1 429 ? -18.267 -2.742 37.830 1.00 84.06 429 PRO A CA 1
ATOM 3339 C C . PRO A 1 429 ? -17.577 -4.053 38.217 1.00 84.06 429 PRO A C 1
ATOM 3341 O O . PRO A 1 429 ? -17.856 -5.125 37.671 1.00 84.06 429 PRO A O 1
ATOM 3344 N N . GLN A 1 430 ? -16.705 -3.959 39.212 1.00 82.12 430 GLN A N 1
ATOM 3345 C CA . GLN A 1 430 ? -15.898 -5.076 39.678 1.00 82.12 430 GLN A CA 1
ATOM 3346 C C . GLN A 1 430 ? -16.002 -5.260 41.182 1.00 82.12 430 GLN A C 1
ATOM 3348 O O . GLN A 1 430 ? -16.353 -4.338 41.924 1.00 82.12 430 GLN A O 1
ATOM 3353 N N . LYS A 1 431 ? -15.670 -6.471 41.617 1.00 78.06 431 LYS A N 1
ATOM 3354 C CA . LYS A 1 431 ? -15.507 -6.828 43.016 1.00 78.06 431 LYS A CA 1
ATOM 3355 C C . LYS A 1 431 ? -14.034 -7.145 43.255 1.00 78.06 431 LYS A C 1
ATOM 3357 O O . LYS A 1 431 ? -13.454 -7.935 42.521 1.00 78.06 431 LYS A O 1
ATOM 3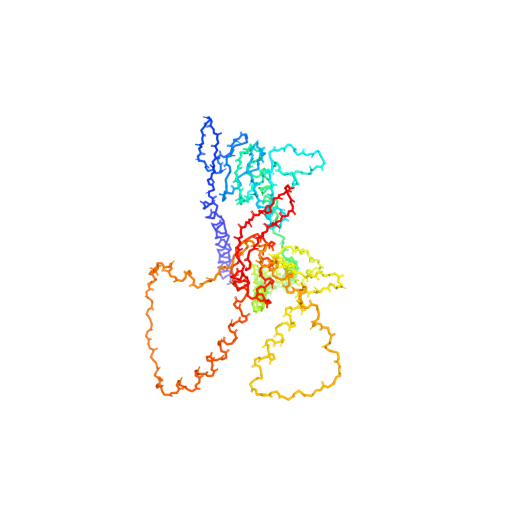362 N N . LYS A 1 432 ? -13.465 -6.489 44.259 1.00 66.69 432 LYS A N 1
ATOM 3363 C CA . LYS A 1 432 ? -12.121 -6.764 44.762 1.00 66.69 432 LYS A CA 1
ATOM 3364 C C . LYS A 1 432 ? -12.171 -7.813 45.867 1.00 66.69 432 LYS A C 1
ATOM 3366 O O . LYS A 1 432 ? -13.205 -7.842 46.585 1.00 66.69 432 LYS A O 1
#

pLDDT: mean 75.58, std 22.02, range [22.41, 97.12]

Mean predicted aligned error: 15.37 Å

InterPro domains:
  IPR008250 P-type ATPase, A domain superfamily [SSF81653] (38-142)
  IPR023214 HAD superfamily [G3DSA:3.40.50.1000] (245-257)
  IPR023298 P-type ATPase, transmembrane domain superfamily [SSF81665] (2-242)
  IPR023299 P-type ATPase, cytoplasmic domain N [G3DSA:3.40.1110.10] (258-338)
  IPR023299 P-type ATPase, cytoplasmic domain N [G3DSA:3.40.1110.10] (356-431)
  IPR023299 P-type ATPase, cytoplasmic domain N [SSF81660] (255-428)
  IPR050510 Cation transport ATPase (P-type) [PTHR43294] (1-428)
  IPR059000 P-type ATPase, A domain [PF00122] (33-143)

Radius of gyration: 35.08 Å; Cα contacts (8 Å, |Δi|>4): 442; chains: 1; bounding box: 80×54×111 Å

Nearest PDB structures (foldseek):
  7efn-assembly1_A  TM=7.494E-01  e=3.656E-21  Sus scrofa
  6zhh-assembly3_C  TM=8.686E-01  e=8.184E-16  Listeria monocytogenes
  6zhh-assembly7_G  TM=7.838E-01  e=1.022E-15  Listeria monocytogenes
  8d3v-assembly1_A  TM=4.192E-01  e=5.247E-18  Homo sapiens
  9gqo-assembly1_A  TM=6.845E-01  e=6.380E-13  Listeria monocytogenes

Solvent-accessible surface area (backbone atoms only — not comparable to full-atom values): 25736 Å² total; per-residue (Å²): 106,70,67,60,54,52,51,54,52,54,53,53,53,51,52,55,54,53,54,56,53,54,58,55,53,61,59,61,67,58,70,79,73,70,81,53,74,40,42,32,50,56,94,94,36,84,42,81,42,51,46,87,76,63,51,77,70,40,36,35,55,48,41,55,73,38,64,36,76,37,18,21,39,35,72,39,57,47,77,25,24,35,30,40,35,94,80,75,59,42,77,70,63,43,74,45,43,41,61,84,70,60,92,91,54,52,75,91,71,30,46,24,51,48,52,38,74,26,38,29,72,34,39,34,35,34,25,35,29,71,28,52,68,59,70,15,73,54,31,38,50,51,49,57,63,67,66,54,71,82,74,76,46,66,68,57,55,50,50,50,54,50,51,50,52,46,51,55,51,26,52,52,53,14,51,50,41,27,52,53,44,38,63,77,52,70,65,75,52,60,70,61,36,41,49,60,28,27,52,50,45,36,59,71,57,55,70,82,60,53,70,58,52,53,52,52,52,36,49,53,51,47,57,54,39,41,76,74,74,42,81,69,93,48,64,60,51,63,58,51,64,73,69,60,86,75,87,88,74,62,55,70,65,67,76,36,85,76,66,67,67,73,56,67,46,80,57,101,88,50,76,46,50,40,63,60,55,47,53,52,52,52,52,51,56,56,54,62,74,69,61,92,69,84,92,79,92,80,85,82,88,84,87,83,89,75,79,80,81,57,51,62,60,52,50,51,49,50,49,48,50,51,60,69,46,81,44,42,74,49,69,76,85,67,66,80,80,76,67,82,86,78,86,73,84,88,83,89,81,87,85,90,84,90,78,78,86,78,76,64,72,76,58,46,66,61,49,52,53,54,52,59,60,66,46,64,77,62,53,74,82,66,58,53,58,51,58,55,66,67,38,33,16,45,44,55,52,41,47,70,75,46,64,46,67,64,59,45,73,61,40,48,78,75,49,76,45,75,69,39,91,89,72,75,50,67,48,59,55,64,47,115

Sequence (432 aa):
MGIILGVVLIVMCGISYYEELNTVKQISSFQSMIAIDCTVIRCARKLIVPASDLIIGDLVWIQNGDRIPADMRLIYCDDLQIETSWLSGEVEPLPYTDEPATEDKGVFESQNVVFSGCSVTSGHGLGLVIRIGNSTVLGNLVEITSKEKSHKAPLQIEHHRFVLFISISAIIVATVSFLLGLILTNFSHILSTFVNGFLIVLVAWVPQGLPVTLTAQLLIVARRLAKFGMYLKRLECADTLGITSILMVDKTGVLTQNDLRVTDLWTLENSVSAKTIIESHQKSLETSNSSENNPKYHISDGNCNLISGVDDIFGILITVMSICDKAIIENSHHSAKIALPRKTPSFRRKNLLSLNPEDLTKSTKSQIRQTQFSLKHKDLKEKSVIGKSLDVALVKFVENVTSVDKIRDDYDIVFEVPFSSQRRYHLVPQKK

Organism: NCBI:txid310955

Foldseek 3Di:
DVVVVVVVVVVVVVVVVVVVVVVVVVVVVVVVPDFFWFWWQDPNDTDIDTLVPDDAFIKTKDFAFHFDSAKWFFQDWDQWWKQPCVPPVARATDAADNDDDDPPDDPVRHSGIDFGGIHIHHTITITGHHGHACRTPVNVVCVVVVPPPPDDQPVRVVVVVVQVVLLVVLQVQLVVQLVVLCVVVVVPCSPVSCCPSRVVSSVVSRPPCVVVVVLVVLVVQQVVVVVVVDHDPDSSVSRVVVPDPDDDFDCRVTVDVSADAQAWDDDPPDIDGLVVLLVVLVVVVVVVVVDPDDDDDDDDDDDDPDPDVVCVVVVVVLLCLLALFDKDWDPPPPPVPPDDDDDDDDDDDDDDDDDDDPPPPPPCVVVVVVVVVVPVVVCLVPGDIDDRSVRVNSQSSSVSNPNSVVSNVVWAFPDWDDDDPVPNDTDTDIDD